Protein AF-A0A1D9NYH7-F1 (afdb_monomer_lite)

Organism: NCBI:txid185008

pLDDT: mean 76.5, std 21.31, range [33.28, 98.38]

Foldseek 3Di:
DQLAPDPLLVVLLVVLVVLLVLLVVLLVLLVVLVVVLVVVCVVVVPDPADAVVVCVVVVNLDFFHKHKAKFQDQWAFQAAPDPFKTWTWTAHPVRQIAIEIDGPVVSVVQRVCCVVPRIGIFMFTKDAADPVSLLSVLVVVFPDPPPPVRSVVSSVVCCVRHVRIHGYGDDDPDNSVSNVSSVVSNVVSVVSCVQSVQANCQSVVVSVVDDSVNSVVNNVQVVDPPWDAPVQQRWIDTLFWTFGSHSGTDIAGLQQFQEWEDDPLQFIWTQGVLLDIDTGSGGDPDDPPSNVVRVVVVVVSCVSPVNYHYDDDPVVNVVSVVSNVVSVVVVVVCDDDDPDDDDDDDDDDDDDDDDDDDDDDDDDDDDDDDDDDDDDDDDDDDDDDDDDDDDDDDDDDDDDDDDDDDDDDDDDDDDDDDDDDDDDDDDDDDDDDDDDDDDDDDDDDDDDDDDDD

Radius of gyration: 45.15 Å; chains: 1; bounding box: 144×98×98 Å

Secondary structure (DSSP, 8-state):
------HHHHHHHHHHHHHHHHHHHHHHHHHHHHHHHHHHHHHTT-PPPEEHHHHHHTT---TT-EEEEEE-S--EEEEESSSSEEEEEEE-TT--EEEEEEEHHHHHHHHHHHHHHSSEEEEEEEEEPPHHHHHHHHHHH-S-TT-HHHHHHHHHHHHHHHTTEEEEEPPPPP--HHHHHHHHHHHHHHHHHHHHHHHHHHHHHHHHH--HHHHHHHHHHHT-TTPEEEGGGTEEE-SSEEEEESSSEEEEEGGGEEEEE-SSSS-EEEEETT--EEEES---TT-TTHHHHHHHHHHHHHHH-TT-EES--HHHHHHHHHHHHHHHHHHHH--PPPTT-PPPP---------PPPPPPPPPPPPPPP--PPPPPPPPPPPPPPPPPPPPPPPPPPPPPPPPPPPPPPPPPPPPPPPPPPPPPPPPPPPPPPPP-PPP-PPPPPPPPP----

Structure (mmCIF, N/CA/C/O backbone):
data_AF-A0A1D9NYH7-F1
#
_entry.id   AF-A0A1D9NYH7-F1
#
loop_
_atom_site.group_PDB
_atom_site.id
_atom_site.type_symbol
_atom_site.label_atom_id
_atom_site.label_alt_id
_atom_site.label_comp_id
_atom_site.label_asym_id
_atom_site.label_entity_id
_atom_site.label_seq_id
_atom_site.pdbx_PDB_ins_code
_atom_site.Cartn_x
_atom_site.Cartn_y
_atom_site.Cartn_z
_atom_site.occupancy
_atom_site.B_iso_or_equiv
_atom_site.auth_seq_id
_atom_site.auth_comp_id
_atom_site.auth_asym_id
_atom_site.auth_atom_id
_atom_site.pdbx_PDB_model_num
ATOM 1 N N . MET A 1 1 ? -21.298 13.512 10.600 1.00 53.41 1 MET A N 1
ATOM 2 C CA . MET A 1 1 ? -20.890 14.298 11.787 1.00 53.41 1 MET A CA 1
ATOM 3 C C . MET A 1 1 ? -20.650 13.360 12.953 1.00 53.41 1 MET A C 1
ATOM 5 O O . MET A 1 1 ? -21.406 12.406 13.111 1.00 53.41 1 MET A O 1
ATOM 9 N N . ASN A 1 2 ? -19.582 13.593 13.713 1.00 67.31 2 ASN A N 1
ATOM 10 C CA . ASN A 1 2 ? -19.242 12.778 14.871 1.00 67.31 2 ASN A CA 1
ATOM 11 C C . ASN A 1 2 ? -20.251 13.060 15.994 1.00 67.31 2 ASN A C 1
ATOM 13 O O . ASN A 1 2 ? -20.421 14.211 16.384 1.00 67.31 2 ASN A O 1
ATOM 17 N N . LYS A 1 3 ? -20.987 12.034 16.430 1.00 84.31 3 LYS A N 1
ATOM 18 C CA . LYS A 1 3 ? -22.115 12.189 17.365 1.00 84.31 3 LYS A CA 1
ATOM 19 C C . LYS A 1 3 ? -21.667 12.207 18.833 1.00 84.31 3 LYS A C 1
ATOM 21 O O . LYS A 1 3 ? -22.448 12.588 19.700 1.00 84.31 3 LYS A O 1
ATOM 26 N N . ILE A 1 4 ? -20.426 11.796 19.103 1.00 87.25 4 ILE A N 1
ATOM 27 C CA . ILE A 1 4 ? -19.858 11.679 20.448 1.00 87.25 4 ILE A CA 1
ATOM 28 C C . ILE A 1 4 ? -18.867 12.823 20.688 1.00 87.25 4 ILE A C 1
ATOM 30 O O . ILE A 1 4 ? -17.993 13.089 19.863 1.00 87.25 4 ILE A O 1
ATOM 34 N N . ASN A 1 5 ? -18.986 13.493 21.829 1.00 86.00 5 ASN A N 1
ATOM 35 C CA . ASN A 1 5 ? -18.129 14.592 22.243 1.00 86.00 5 ASN A CA 1
ATOM 36 C C . ASN A 1 5 ? -17.040 14.094 23.205 1.00 86.00 5 ASN A C 1
ATOM 38 O O . ASN A 1 5 ? -17.097 14.318 24.409 1.00 86.00 5 ASN A O 1
ATOM 42 N N . SER A 1 6 ? -16.047 13.383 22.664 1.00 87.12 6 SER A N 1
ATOM 43 C CA . SER A 1 6 ? -14.857 12.965 23.413 1.00 87.12 6 SER A CA 1
ATOM 44 C C . SER A 1 6 ? -13.596 13.253 22.600 1.00 87.12 6 SER A C 1
ATOM 46 O O . SER A 1 6 ? -13.458 12.719 21.495 1.00 87.12 6 SER A O 1
ATOM 48 N N . PRO A 1 7 ? -12.634 14.034 23.131 1.00 85.19 7 PRO A N 1
ATOM 49 C CA . PRO A 1 7 ? -11.375 14.308 22.442 1.00 85.19 7 PRO A CA 1
ATOM 50 C C . PRO A 1 7 ? -10.618 13.036 22.039 1.00 85.19 7 PRO A C 1
ATOM 52 O O . PRO A 1 7 ? -10.063 12.975 20.944 1.00 85.19 7 PRO A O 1
ATOM 55 N N . ILE A 1 8 ? -10.635 11.995 22.881 1.00 86.31 8 ILE A N 1
ATOM 56 C CA . ILE A 1 8 ? -9.924 10.733 22.620 1.00 86.31 8 ILE A CA 1
ATOM 57 C C . ILE A 1 8 ? -10.587 9.961 21.475 1.00 86.31 8 ILE A C 1
ATOM 59 O O . ILE A 1 8 ? -9.905 9.535 20.540 1.00 86.31 8 ILE A O 1
ATOM 63 N N . ILE A 1 9 ? -11.915 9.809 21.518 1.00 90.38 9 ILE A N 1
ATOM 64 C CA . ILE A 1 9 ? -12.674 9.103 20.473 1.00 90.38 9 ILE A CA 1
ATOM 65 C C . ILE A 1 9 ? -12.533 9.844 19.143 1.00 90.38 9 ILE A C 1
ATOM 67 O O . ILE A 1 9 ? -12.243 9.227 18.118 1.00 90.38 9 ILE A O 1
ATOM 71 N N . ASN A 1 10 ? -12.662 11.171 19.173 1.00 89.56 10 ASN A N 1
ATOM 72 C CA . ASN A 1 10 ? -12.593 12.016 17.988 1.00 89.56 10 ASN A CA 1
ATOM 73 C C . ASN A 1 10 ? -11.201 11.972 17.360 1.00 89.56 10 ASN A C 1
ATOM 75 O O . ASN A 1 10 ? -11.095 11.771 16.154 1.00 89.56 10 ASN A O 1
ATOM 79 N N . LYS A 1 11 ? -10.137 12.072 18.166 1.00 90.75 11 LYS A N 1
ATOM 80 C CA . LYS A 1 11 ? -8.754 11.980 17.682 1.00 90.75 11 LYS A CA 1
ATOM 81 C C . LYS A 1 11 ? -8.472 10.635 17.011 1.00 90.75 11 LYS A C 1
ATOM 83 O O . LYS A 1 11 ? -7.877 10.613 15.939 1.00 90.75 11 LYS A O 1
ATOM 88 N N . LYS A 1 12 ? -8.924 9.521 17.598 1.00 90.50 12 LYS A N 1
ATOM 89 C CA . LYS A 1 12 ? -8.725 8.182 17.016 1.00 90.50 12 LYS A CA 1
ATOM 90 C C . LYS A 1 12 ? -9.533 7.957 15.743 1.00 90.50 12 LYS A C 1
ATOM 92 O O . LYS A 1 12 ? -9.000 7.414 14.780 1.00 90.50 12 LYS A O 1
ATOM 97 N N . TYR A 1 13 ? -10.786 8.410 15.714 1.00 91.12 13 TYR A N 1
ATOM 98 C CA . TYR A 1 13 ? -11.602 8.348 14.504 1.00 91.12 13 TYR A CA 1
ATOM 99 C C . TYR A 1 13 ? -10.963 9.141 13.357 1.00 91.12 13 TYR A C 1
ATOM 101 O O . TYR A 1 13 ? -10.814 8.614 12.257 1.00 91.12 13 TYR A O 1
ATOM 109 N N . GLN A 1 14 ? -10.532 10.376 13.638 1.00 91.31 14 GLN A N 1
ATOM 110 C CA . GLN A 1 14 ? -9.854 11.238 12.670 1.00 91.31 14 GLN A CA 1
ATOM 111 C C . GLN A 1 14 ? -8.541 10.623 12.188 1.00 91.31 14 GLN A C 1
ATOM 113 O O . GLN A 1 14 ? -8.313 10.580 10.989 1.00 91.31 14 GLN A O 1
ATOM 118 N N . HIS A 1 15 ? -7.717 10.082 13.089 1.00 92.25 15 HIS A N 1
ATOM 119 C CA . HIS A 1 15 ? -6.481 9.400 12.711 1.00 92.25 15 HIS A CA 1
ATOM 120 C C . HIS A 1 15 ? -6.738 8.241 11.740 1.00 92.25 15 HIS A C 1
ATOM 122 O O . HIS A 1 15 ? -6.179 8.236 10.649 1.00 92.25 15 HIS A O 1
ATOM 128 N N . ASN A 1 16 ? -7.638 7.313 12.084 1.00 91.50 16 ASN A N 1
ATOM 129 C CA . ASN A 1 16 ? -7.959 6.181 11.212 1.00 91.50 16 ASN A CA 1
ATOM 130 C C . ASN A 1 16 ? -8.492 6.656 9.851 1.00 91.50 16 ASN A C 1
ATOM 132 O O . ASN A 1 16 ? -8.098 6.124 8.821 1.00 91.50 16 ASN A O 1
ATOM 136 N N . MET A 1 17 ? -9.358 7.675 9.835 1.00 92.44 17 MET A N 1
ATOM 137 C CA . MET A 1 17 ? -9.892 8.253 8.599 1.00 92.44 17 MET A CA 1
ATOM 138 C C . MET A 1 17 ? -8.797 8.903 7.741 1.00 92.44 17 MET A C 1
ATOM 140 O O . MET A 1 17 ? -8.750 8.655 6.541 1.00 92.44 17 MET A O 1
ATOM 144 N N . ILE A 1 18 ? -7.897 9.685 8.343 1.00 95.38 18 ILE A N 1
ATOM 145 C CA . ILE A 1 18 ? -6.756 10.301 7.652 1.00 95.38 18 ILE A CA 1
ATOM 146 C C . ILE A 1 18 ? -5.847 9.222 7.062 1.00 95.38 18 ILE A C 1
ATOM 148 O O . ILE A 1 18 ? -5.479 9.331 5.900 1.00 95.38 18 ILE A O 1
ATOM 152 N N . MET A 1 19 ? -5.543 8.152 7.804 1.00 96.50 19 MET A N 1
ATOM 153 C CA . MET A 1 19 ? -4.733 7.046 7.280 1.00 96.50 19 MET A CA 1
ATOM 154 C C . MET A 1 19 ? -5.394 6.372 6.067 1.00 96.50 19 MET A C 1
ATOM 156 O O . MET A 1 19 ? -4.705 6.054 5.101 1.00 96.50 19 MET A O 1
ATOM 160 N N . MET A 1 20 ? -6.725 6.214 6.065 1.00 96.50 20 MET A N 1
ATOM 161 C CA . MET A 1 20 ? -7.447 5.707 4.889 1.00 96.50 20 MET A CA 1
ATOM 162 C C . MET A 1 20 ? -7.371 6.668 3.693 1.00 96.50 20 MET A C 1
ATOM 164 O O . MET A 1 20 ? -7.251 6.214 2.558 1.00 96.50 20 MET A O 1
ATOM 168 N N . ILE A 1 21 ? -7.412 7.984 3.932 1.00 96.62 21 ILE A N 1
ATOM 169 C CA . ILE A 1 21 ? -7.254 9.002 2.880 1.00 96.62 21 ILE A CA 1
ATOM 170 C C . ILE A 1 21 ? -5.830 8.973 2.315 1.00 96.62 21 ILE A C 1
ATOM 172 O O . ILE A 1 21 ? -5.665 8.961 1.101 1.00 96.62 21 ILE A O 1
ATOM 176 N N . VAL A 1 22 ? -4.809 8.905 3.174 1.00 97.94 22 VAL A N 1
ATOM 177 C CA . VAL A 1 22 ? -3.402 8.791 2.758 1.00 97.94 22 VAL A CA 1
ATOM 178 C C . VAL A 1 22 ? -3.198 7.554 1.886 1.00 97.94 22 VAL A C 1
ATOM 180 O O . VAL A 1 22 ? -2.594 7.658 0.824 1.00 97.94 22 VAL A O 1
ATOM 183 N N . ALA A 1 23 ? -3.757 6.404 2.274 1.00 98.06 23 ALA A N 1
ATOM 184 C CA . ALA A 1 23 ? -3.691 5.201 1.448 1.00 98.06 23 ALA A CA 1
ATOM 185 C C . ALA A 1 23 ? -4.360 5.392 0.077 1.00 98.06 23 ALA A C 1
ATOM 187 O O . ALA A 1 23 ? -3.798 4.981 -0.932 1.00 98.06 23 ALA A O 1
ATOM 188 N N . ALA A 1 24 ? -5.523 6.049 0.017 1.00 97.75 24 ALA A N 1
ATOM 189 C CA . ALA A 1 24 ? -6.190 6.338 -1.253 1.00 97.75 24 ALA A CA 1
ATOM 190 C C . ALA A 1 24 ? -5.353 7.264 -2.153 1.00 97.75 24 ALA A C 1
ATOM 192 O O . ALA A 1 24 ? -5.256 7.023 -3.353 1.00 97.75 24 ALA A O 1
ATOM 193 N N . VAL A 1 25 ? -4.703 8.282 -1.579 1.00 98.25 25 VAL A N 1
ATOM 194 C CA . VAL A 1 25 ? -3.789 9.173 -2.313 1.00 98.25 25 VAL A CA 1
ATOM 195 C C . VAL A 1 25 ? -2.594 8.399 -2.867 1.00 98.25 25 VAL A C 1
ATOM 197 O O . VAL A 1 25 ? -2.250 8.579 -4.030 1.00 98.25 25 VAL A O 1
ATOM 200 N N . LEU A 1 26 ? -1.994 7.500 -2.082 1.00 98.25 26 LEU A N 1
ATOM 201 C CA . LEU A 1 26 ? -0.881 6.662 -2.542 1.00 98.25 26 LEU A CA 1
ATOM 202 C C . LEU A 1 26 ? -1.281 5.731 -3.694 1.00 98.25 26 LEU A C 1
ATOM 204 O O . LEU A 1 26 ? -0.500 5.552 -4.622 1.00 98.25 26 LEU A O 1
ATOM 208 N N . VAL A 1 27 ? -2.501 5.186 -3.682 1.00 98.12 27 VAL A N 1
ATOM 209 C CA . VAL A 1 27 ? -3.024 4.400 -4.813 1.00 98.12 27 VAL A CA 1
ATOM 210 C C . VAL A 1 27 ? -3.138 5.263 -6.072 1.00 98.12 27 VAL A C 1
ATOM 212 O O . VAL A 1 27 ? -2.726 4.834 -7.143 1.00 98.12 27 VAL A O 1
ATOM 215 N N . VAL A 1 28 ? -3.645 6.494 -5.957 1.00 97.94 28 VAL A N 1
ATOM 216 C CA . VAL A 1 28 ? -3.719 7.419 -7.102 1.00 97.94 28 VAL A CA 1
ATOM 217 C C . VAL A 1 28 ? -2.323 7.767 -7.622 1.00 97.94 28 VAL A C 1
ATOM 219 O O . VAL A 1 28 ? -2.104 7.723 -8.827 1.00 97.94 28 VAL A O 1
ATOM 222 N N . LEU A 1 29 ? -1.366 8.055 -6.733 1.00 97.19 29 LEU A N 1
ATOM 223 C CA . LEU A 1 29 ? 0.027 8.312 -7.113 1.00 97.19 29 LEU A CA 1
ATOM 224 C C . LEU A 1 29 ? 0.665 7.104 -7.805 1.00 97.19 29 LEU A C 1
ATOM 226 O O . LEU A 1 29 ? 1.371 7.282 -8.788 1.00 97.19 29 LEU A O 1
ATOM 230 N N . SER A 1 30 ? 0.369 5.888 -7.344 1.00 97.06 30 SER A N 1
ATOM 231 C CA . SER A 1 30 ? 0.815 4.651 -7.990 1.00 97.06 30 SER A CA 1
ATOM 232 C C . SER A 1 30 ? 0.316 4.553 -9.436 1.00 97.06 30 SER A C 1
ATOM 234 O O . SER A 1 30 ? 1.112 4.330 -10.344 1.00 97.06 30 SER A O 1
ATOM 236 N N . PHE A 1 31 ? -0.970 4.825 -9.680 1.00 95.06 31 PHE A N 1
ATOM 237 C CA . PHE A 1 31 ? -1.514 4.845 -11.041 1.00 95.06 31 PHE A CA 1
ATOM 238 C C . PHE A 1 31 ? -0.927 5.961 -11.911 1.00 95.06 31 PHE A C 1
ATOM 240 O O . PHE A 1 31 ? -0.695 5.736 -13.094 1.00 95.06 31 PHE A O 1
ATOM 247 N N . ILE A 1 32 ? -0.657 7.141 -11.343 1.00 94.19 32 ILE A N 1
ATOM 248 C CA . ILE A 1 32 ? 0.031 8.227 -12.061 1.00 94.19 32 ILE A CA 1
ATOM 249 C C . ILE A 1 32 ? 1.439 7.783 -12.465 1.00 94.19 32 ILE A C 1
ATOM 251 O O . ILE A 1 32 ? 1.845 8.015 -13.596 1.00 94.19 32 ILE A O 1
ATOM 255 N N . CYS A 1 33 ? 2.165 7.123 -11.564 1.00 92.44 33 CYS A N 1
ATOM 256 C CA . CYS A 1 33 ? 3.489 6.578 -11.829 1.00 92.44 33 CYS A CA 1
ATOM 257 C C . CYS A 1 33 ? 3.480 5.527 -12.947 1.00 92.44 33 CYS A C 1
ATOM 259 O O . CYS A 1 33 ? 4.326 5.594 -13.832 1.00 92.44 33 CYS A O 1
ATOM 261 N N . PHE A 1 34 ? 2.516 4.602 -12.952 1.00 89.69 34 PHE A N 1
ATOM 262 C CA . PHE A 1 34 ? 2.383 3.622 -14.035 1.00 89.69 34 PHE A CA 1
ATOM 263 C C . PHE A 1 34 ? 2.029 4.282 -15.367 1.00 89.69 34 PHE A C 1
ATOM 265 O O . PHE A 1 34 ? 2.690 4.022 -16.362 1.00 89.69 34 PHE A O 1
ATOM 272 N N . ALA A 1 35 ? 1.069 5.210 -15.372 1.00 88.38 35 ALA A N 1
ATOM 273 C CA . ALA A 1 35 ? 0.715 5.953 -16.579 1.00 88.38 35 ALA A CA 1
ATOM 274 C C . ALA A 1 35 ? 1.885 6.797 -17.111 1.00 88.38 35 ALA A C 1
ATOM 276 O O . ALA A 1 35 ? 2.054 6.920 -18.317 1.00 88.38 35 ALA A O 1
ATOM 277 N N . ALA A 1 36 ? 2.696 7.378 -16.223 1.00 85.19 36 ALA A N 1
ATOM 278 C CA . ALA A 1 36 ? 3.903 8.104 -16.601 1.00 85.19 36 ALA A CA 1
ATOM 279 C C . ALA A 1 36 ? 4.999 7.170 -17.136 1.00 85.19 36 ALA A C 1
ATOM 281 O O . ALA A 1 36 ? 5.715 7.567 -18.047 1.00 85.19 36 ALA A O 1
ATOM 282 N N . GLY A 1 37 ? 5.116 5.952 -16.594 1.00 82.12 37 GLY A N 1
ATOM 283 C CA . GLY A 1 37 ? 5.989 4.905 -17.127 1.00 82.12 37 GLY A CA 1
ATOM 284 C C . GLY A 1 37 ? 5.600 4.530 -18.556 1.00 82.12 37 GLY A C 1
ATOM 285 O O . GLY A 1 37 ? 6.410 4.698 -19.459 1.00 82.12 37 GLY A O 1
ATOM 286 N N . ASP A 1 38 ? 4.339 4.149 -18.767 1.00 77.19 38 ASP A N 1
ATOM 287 C CA . ASP A 1 38 ? 3.812 3.780 -20.089 1.00 77.19 38 ASP A CA 1
ATOM 288 C C . ASP A 1 38 ? 3.912 4.934 -21.094 1.00 77.19 38 ASP A C 1
ATOM 290 O O . ASP A 1 38 ? 4.300 4.734 -22.242 1.00 77.19 38 ASP A O 1
ATOM 294 N N . LEU A 1 39 ? 3.587 6.164 -20.675 1.00 69.75 39 LEU A N 1
ATOM 295 C CA . LEU A 1 39 ? 3.726 7.346 -21.526 1.00 69.75 39 LEU A CA 1
ATOM 296 C C . LEU A 1 39 ? 5.196 7.638 -21.844 1.00 69.75 39 LEU A C 1
ATOM 298 O O . LEU A 1 39 ? 5.493 8.074 -22.949 1.00 69.75 39 LEU A O 1
ATOM 302 N N . GLY A 1 40 ? 6.105 7.409 -20.894 1.00 68.25 40 GLY A N 1
ATOM 303 C CA . GLY A 1 40 ? 7.544 7.525 -21.108 1.00 68.25 40 GLY A CA 1
ATOM 304 C C . GLY A 1 40 ? 8.030 6.555 -22.180 1.00 68.25 40 GLY A C 1
ATOM 305 O O . GLY A 1 40 ? 8.700 6.987 -23.113 1.00 68.25 40 GLY A O 1
ATOM 306 N N . SER A 1 41 ? 7.628 5.285 -22.097 1.00 67.50 41 SER A N 1
ATOM 307 C CA . SER A 1 41 ? 7.916 4.277 -23.124 1.00 67.50 41 SER A CA 1
ATOM 308 C C . SER A 1 41 ? 7.292 4.650 -24.475 1.00 67.50 41 SER A C 1
ATOM 310 O O . SER A 1 41 ? 7.974 4.677 -25.492 1.00 67.50 41 SER A O 1
ATOM 312 N N . ALA A 1 42 ? 6.020 5.055 -24.500 1.00 63.25 42 ALA A N 1
ATOM 313 C CA . ALA A 1 42 ? 5.339 5.432 -25.740 1.00 63.25 42 ALA A CA 1
ATOM 314 C C . ALA A 1 42 ? 5.941 6.684 -26.411 1.00 63.25 42 ALA A C 1
ATOM 316 O O . ALA A 1 42 ? 6.079 6.722 -27.629 1.00 63.25 42 ALA A O 1
ATOM 317 N N . LEU A 1 43 ? 6.323 7.709 -25.638 1.00 57.44 43 LEU A N 1
ATOM 318 C CA . LEU A 1 43 ? 6.987 8.914 -26.160 1.00 57.44 43 LEU A CA 1
ATOM 319 C C . LEU A 1 43 ? 8.406 8.639 -26.663 1.00 57.44 43 LEU A C 1
ATOM 321 O O . LEU A 1 43 ? 8.918 9.408 -27.472 1.00 57.44 43 LEU A O 1
ATOM 325 N N . ARG A 1 44 ? 9.041 7.571 -26.177 1.00 61.88 44 ARG A N 1
ATOM 326 C CA . ARG A 1 44 ? 10.363 7.131 -26.624 1.00 61.88 44 ARG A CA 1
ATOM 327 C C . ARG A 1 44 ? 10.322 6.343 -27.937 1.00 61.88 44 ARG A C 1
ATOM 329 O O . ARG A 1 44 ? 11.380 5.907 -28.368 1.00 61.88 44 ARG A O 1
ATOM 336 N N . ASN A 1 45 ? 9.149 6.211 -28.580 1.00 57.34 45 ASN A N 1
ATOM 337 C CA . ASN A 1 45 ? 8.949 5.388 -29.779 1.00 57.34 45 ASN A CA 1
ATOM 338 C C . ASN A 1 45 ? 9.569 4.001 -29.589 1.00 57.34 45 ASN A C 1
ATOM 340 O O . ASN A 1 45 ? 10.368 3.534 -30.398 1.00 57.34 45 ASN A O 1
ATOM 344 N N . ASP A 1 46 ? 9.207 3.357 -28.479 1.00 60.06 46 ASP A N 1
ATOM 345 C CA . ASP A 1 46 ? 9.666 2.014 -28.143 1.00 60.06 46 ASP A CA 1
ATOM 346 C C . ASP A 1 46 ? 8.961 0.956 -29.032 1.00 60.06 46 ASP A C 1
ATOM 348 O O . ASP A 1 46 ? 8.364 0.001 -28.541 1.00 60.06 46 ASP A O 1
ATOM 352 N N . GLU A 1 47 ? 8.929 1.159 -30.356 1.00 61.94 47 GLU A N 1
ATOM 353 C CA . GLU A 1 47 ? 8.578 0.091 -31.294 1.00 61.94 47 GLU A CA 1
ATOM 354 C C . GLU A 1 47 ? 9.622 -1.012 -31.132 1.00 61.94 47 GLU A C 1
ATOM 356 O O . GLU A 1 47 ? 10.817 -0.726 -31.013 1.00 61.94 47 GLU A O 1
ATOM 361 N N . ALA A 1 48 ? 9.157 -2.260 -31.039 1.00 66.94 48 ALA A N 1
ATOM 362 C CA . ALA A 1 48 ? 10.040 -3.401 -30.853 1.00 66.94 48 ALA A CA 1
ATOM 363 C C . ALA A 1 48 ? 11.086 -3.419 -31.973 1.00 66.94 48 ALA A C 1
ATOM 365 O O . ALA A 1 48 ? 10.728 -3.284 -33.145 1.00 66.94 48 ALA A O 1
ATOM 366 N N . ALA A 1 49 ? 12.358 -3.566 -31.605 1.00 78.38 49 ALA A N 1
ATOM 367 C CA . ALA A 1 49 ? 13.422 -3.713 -32.580 1.00 78.38 49 ALA A CA 1
ATOM 368 C C . ALA A 1 49 ? 13.141 -4.944 -33.456 1.00 78.38 49 ALA A C 1
ATOM 370 O O . ALA A 1 49 ? 12.822 -6.022 -32.949 1.00 78.38 49 ALA A O 1
ATOM 371 N N . VAL A 1 50 ? 13.222 -4.767 -34.773 1.00 87.50 50 VAL A N 1
ATOM 372 C CA . VAL A 1 50 ? 13.177 -5.878 -35.733 1.00 87.50 50 VAL A CA 1
ATOM 373 C C . VAL A 1 50 ? 14.584 -6.432 -35.924 1.00 87.50 50 VAL A C 1
ATOM 375 O O . VAL A 1 50 ? 15.562 -5.716 -35.716 1.00 87.50 50 VAL A O 1
ATOM 378 N N . HIS A 1 51 ? 14.726 -7.695 -36.316 1.00 89.81 51 HIS A N 1
ATOM 379 C CA . HIS A 1 51 ? 16.061 -8.222 -36.599 1.00 89.81 51 HIS A CA 1
ATOM 380 C C . HIS A 1 51 ? 16.667 -7.475 -37.802 1.00 89.81 51 HIS A C 1
ATOM 382 O O . HIS A 1 51 ? 15.962 -7.225 -38.782 1.00 89.81 51 HIS A O 1
ATOM 388 N N . PHE A 1 52 ? 17.956 -7.118 -37.760 1.00 90.12 52 PHE A N 1
ATOM 389 C CA . PHE A 1 52 ? 18.593 -6.336 -38.831 1.00 90.12 52 PHE A CA 1
ATOM 390 C C . PHE A 1 52 ? 18.423 -6.996 -40.200 1.00 90.12 52 PHE A C 1
ATOM 392 O O . PHE A 1 52 ? 18.045 -6.332 -41.159 1.00 90.12 52 PHE A O 1
ATOM 399 N N . SER A 1 53 ? 18.636 -8.311 -40.291 1.00 86.94 53 SER A N 1
ATOM 400 C CA . SER A 1 53 ? 18.493 -9.032 -41.561 1.00 86.94 53 SER A CA 1
ATOM 401 C C . SER A 1 53 ? 17.062 -9.017 -42.113 1.00 86.94 53 SER A C 1
ATOM 403 O O . SER A 1 53 ? 16.877 -9.055 -43.326 1.00 86.94 53 SER A O 1
ATOM 405 N N . GLU A 1 54 ? 16.035 -8.920 -41.265 1.00 89.00 54 GLU A N 1
ATOM 406 C CA . GLU A 1 54 ? 14.649 -8.735 -41.715 1.00 89.00 54 GLU A CA 1
ATOM 407 C C . GLU A 1 54 ? 14.476 -7.341 -42.329 1.00 89.00 54 GLU A C 1
ATOM 409 O O . GLU A 1 54 ? 13.996 -7.220 -43.453 1.00 89.00 54 GLU A O 1
ATOM 414 N N . ALA A 1 55 ? 14.970 -6.305 -41.645 1.00 89.50 55 ALA A N 1
ATOM 415 C CA . ALA A 1 55 ? 14.951 -4.931 -42.146 1.00 89.50 55 ALA A CA 1
ATOM 416 C C . ALA A 1 55 ? 15.747 -4.759 -43.454 1.00 89.50 55 ALA A C 1
ATOM 418 O O . ALA A 1 55 ? 15.295 -4.057 -44.356 1.00 89.50 55 ALA A O 1
ATOM 419 N N . TYR A 1 56 ? 16.894 -5.434 -43.574 1.00 88.94 56 TYR A N 1
ATOM 420 C CA . TYR A 1 56 ? 17.718 -5.464 -44.782 1.00 88.94 56 TYR A CA 1
ATOM 421 C C . TYR A 1 56 ? 16.972 -6.106 -45.961 1.00 88.94 56 TYR A C 1
ATOM 423 O O . TYR A 1 56 ? 16.897 -5.527 -47.041 1.00 88.94 56 TYR A O 1
ATOM 431 N N . ASN A 1 57 ? 16.360 -7.279 -45.754 1.00 89.19 57 ASN A N 1
ATOM 432 C CA . ASN A 1 57 ? 15.632 -7.995 -46.810 1.00 89.19 57 ASN A CA 1
ATOM 433 C C . ASN A 1 57 ? 14.384 -7.248 -47.307 1.00 89.19 57 ASN A C 1
ATOM 435 O O . ASN A 1 57 ? 13.987 -7.420 -48.462 1.00 89.19 57 ASN A O 1
ATOM 439 N N . ASP A 1 58 ? 13.777 -6.435 -46.444 1.00 89.94 58 ASP A N 1
ATOM 440 C CA . ASP A 1 58 ? 12.603 -5.628 -46.769 1.00 89.94 58 ASP A CA 1
ATOM 441 C C . ASP A 1 58 ? 12.952 -4.255 -47.382 1.00 89.94 58 ASP A C 1
ATOM 443 O O . ASP A 1 58 ? 12.036 -3.492 -47.696 1.00 89.94 58 ASP A O 1
ATOM 447 N N . ASP A 1 59 ? 14.242 -3.948 -47.592 1.00 88.00 59 ASP A N 1
ATOM 448 C CA . ASP A 1 59 ? 14.738 -2.633 -48.047 1.00 88.00 59 ASP A CA 1
ATOM 449 C C . ASP A 1 59 ? 14.240 -1.485 -47.146 1.00 88.00 59 ASP A C 1
ATOM 451 O O . ASP A 1 59 ? 13.877 -0.396 -47.591 1.00 88.00 59 ASP A O 1
ATOM 455 N N . ASP A 1 60 ? 14.174 -1.760 -45.841 1.00 88.56 60 ASP A N 1
ATOM 456 C CA . ASP A 1 60 ? 13.626 -0.868 -44.825 1.00 88.56 60 ASP A CA 1
ATOM 457 C C . ASP A 1 60 ? 14.689 -0.612 -43.749 1.00 88.56 60 ASP A C 1
ATOM 459 O O . ASP A 1 60 ? 14.551 -1.006 -42.589 1.00 88.56 60 ASP A O 1
ATOM 463 N N . LEU A 1 61 ? 15.786 0.024 -44.175 1.00 88.00 61 LEU A N 1
ATOM 464 C CA . LEU A 1 61 ? 16.911 0.499 -43.356 1.00 88.00 61 LEU A CA 1
ATOM 465 C C . LEU A 1 61 ? 16.934 2.035 -43.301 1.00 88.00 61 LEU A C 1
ATOM 467 O O . LEU A 1 61 ? 17.962 2.694 -43.520 1.00 88.00 61 LEU A O 1
ATOM 471 N N . ASP A 1 62 ? 15.764 2.610 -43.034 1.00 88.19 62 ASP A N 1
ATOM 472 C CA . ASP A 1 62 ? 15.599 4.047 -42.860 1.00 88.19 62 ASP A CA 1
ATOM 473 C C . ASP A 1 62 ? 16.402 4.568 -41.654 1.00 88.19 62 ASP A C 1
ATOM 475 O O . ASP A 1 62 ? 16.544 3.912 -40.619 1.00 88.19 62 ASP A O 1
ATOM 479 N N . GLU A 1 63 ? 16.917 5.793 -41.783 1.00 86.00 63 GLU A N 1
ATOM 480 C CA . GLU A 1 63 ? 17.659 6.479 -40.723 1.00 86.00 63 GLU A CA 1
ATOM 481 C C . GLU A 1 63 ? 16.830 6.553 -39.426 1.00 86.00 63 GLU A C 1
ATOM 483 O O . GLU A 1 63 ? 15.694 7.033 -39.417 1.00 86.00 63 GLU A O 1
ATOM 488 N N . GLY A 1 64 ? 17.413 6.109 -38.313 1.00 81.56 64 GLY A N 1
ATOM 489 C CA . GLY A 1 64 ? 16.788 6.071 -36.993 1.00 81.56 64 GLY A CA 1
ATOM 490 C C . GLY A 1 64 ? 15.906 4.848 -36.728 1.00 81.56 64 GLY A C 1
ATOM 491 O O . GLY A 1 64 ? 15.355 4.743 -35.630 1.00 81.56 64 GLY A O 1
ATOM 492 N N . LYS A 1 65 ? 15.758 3.918 -37.680 1.00 85.50 65 LYS A N 1
ATOM 493 C CA . LYS A 1 65 ? 14.987 2.690 -37.459 1.00 85.50 65 LYS A CA 1
ATOM 494 C C . LYS A 1 65 ? 15.657 1.795 -36.419 1.00 85.50 65 LYS A C 1
ATOM 496 O O . LYS A 1 65 ? 16.865 1.590 -36.463 1.00 85.50 65 LYS A O 1
ATOM 501 N N . ARG A 1 66 ? 14.872 1.230 -35.501 1.00 87.19 66 ARG A N 1
ATOM 502 C CA . ARG A 1 66 ? 15.384 0.325 -34.464 1.00 87.19 66 ARG A CA 1
ATOM 503 C C . ARG A 1 66 ? 15.525 -1.094 -34.978 1.00 87.19 66 ARG A C 1
ATOM 505 O O . ARG A 1 66 ? 14.579 -1.663 -35.524 1.00 87.19 66 ARG A O 1
ATOM 512 N N . VAL A 1 67 ? 16.696 -1.657 -34.739 1.00 89.69 67 VAL A N 1
ATOM 513 C CA . VAL A 1 67 ? 17.069 -3.000 -35.162 1.00 89.69 67 VAL A CA 1
ATOM 514 C C . VAL A 1 67 ? 17.833 -3.704 -34.049 1.00 89.69 67 VAL A C 1
ATOM 516 O O . VAL A 1 67 ? 18.423 -3.057 -33.183 1.00 89.69 67 VAL A O 1
ATOM 519 N N . MET A 1 68 ? 17.829 -5.029 -34.083 1.00 92.19 68 MET A N 1
ATOM 520 C CA . MET A 1 68 ? 18.667 -5.852 -33.219 1.00 92.19 68 MET A CA 1
ATOM 521 C C . MET A 1 68 ? 19.428 -6.903 -34.023 1.00 92.19 68 MET A C 1
ATOM 523 O O . MET A 1 68 ? 19.002 -7.294 -35.114 1.00 92.19 68 MET A O 1
ATOM 527 N N . ILE A 1 69 ? 20.562 -7.332 -33.477 1.00 93.31 69 ILE A N 1
ATOM 528 C CA . ILE A 1 69 ? 21.395 -8.423 -33.989 1.00 93.31 69 ILE A CA 1
ATOM 529 C C . ILE A 1 69 ? 21.799 -9.340 -32.834 1.00 93.31 69 ILE A C 1
ATOM 531 O O . ILE A 1 69 ? 21.915 -8.898 -31.690 1.00 93.31 69 ILE A O 1
ATOM 535 N N . TYR A 1 70 ? 22.049 -10.609 -33.139 1.00 94.38 70 TYR A N 1
ATOM 536 C CA . TYR A 1 70 ? 22.583 -11.573 -32.180 1.00 94.38 70 TYR A CA 1
ATOM 537 C C . TYR A 1 70 ? 24.076 -11.770 -32.424 1.00 94.38 70 TYR A C 1
ATOM 539 O O . TYR A 1 70 ? 24.458 -12.578 -33.267 1.00 94.38 70 TYR A O 1
ATOM 547 N N . ALA A 1 71 ? 24.910 -11.029 -31.695 1.00 95.56 71 ALA A N 1
ATOM 548 C CA . ALA A 1 71 ? 26.359 -11.137 -31.802 1.00 95.56 71 ALA A CA 1
ATOM 549 C C . ALA A 1 71 ? 26.856 -12.414 -31.110 1.00 95.56 71 ALA A C 1
ATOM 551 O O . ALA A 1 71 ? 26.453 -12.709 -29.987 1.00 95.56 71 ALA A O 1
ATOM 552 N N . THR A 1 72 ? 27.736 -13.172 -31.756 1.00 96.19 72 THR A N 1
ATOM 553 C CA . THR A 1 72 ? 28.305 -14.423 -31.221 1.00 96.19 72 THR A CA 1
ATOM 554 C C . THR A 1 72 ? 29.811 -14.361 -30.994 1.00 96.19 72 THR A C 1
ATOM 556 O O . THR A 1 72 ? 30.374 -15.287 -30.411 1.00 96.19 72 THR A O 1
ATOM 559 N N . GLU A 1 73 ? 30.460 -13.280 -31.424 1.00 95.00 73 GLU A N 1
ATOM 560 C CA . GLU A 1 73 ? 31.893 -13.043 -31.248 1.00 95.00 73 GLU A CA 1
ATOM 561 C C . GLU A 1 73 ? 32.171 -11.673 -30.624 1.00 95.00 73 GLU A C 1
ATOM 563 O O . GLU A 1 73 ? 31.355 -10.752 -30.732 1.00 95.00 73 GLU A O 1
ATOM 568 N N . ASP A 1 74 ? 33.331 -11.550 -29.973 1.00 95.94 74 ASP A N 1
ATOM 569 C CA . ASP A 1 74 ? 33.764 -10.309 -29.329 1.00 95.94 74 ASP A CA 1
ATOM 570 C C . ASP A 1 74 ? 33.831 -9.156 -30.355 1.00 95.94 74 ASP A C 1
ATOM 572 O O . ASP A 1 74 ? 34.393 -9.342 -31.442 1.00 95.94 74 ASP A O 1
ATOM 576 N N . PRO A 1 75 ? 33.318 -7.951 -30.030 1.00 96.44 75 PRO A N 1
ATOM 577 C CA . PRO A 1 75 ? 33.406 -6.799 -30.917 1.00 96.44 75 PRO A CA 1
ATOM 578 C C . PRO A 1 75 ? 34.857 -6.445 -31.263 1.00 96.44 75 PRO A C 1
ATOM 580 O O . PRO A 1 75 ? 35.703 -6.262 -30.384 1.00 96.44 75 PRO A O 1
ATOM 583 N N . VAL A 1 76 ? 35.142 -6.283 -32.554 1.00 94.75 76 VAL A N 1
ATOM 584 C CA . VAL A 1 76 ? 36.473 -5.927 -33.062 1.00 94.75 76 VAL A CA 1
ATOM 585 C C . VAL A 1 76 ? 36.496 -4.446 -33.407 1.00 94.75 76 VAL A C 1
ATOM 587 O O . VAL A 1 76 ? 35.825 -4.022 -34.341 1.00 94.75 76 VAL A O 1
ATOM 590 N N . GLN A 1 77 ? 37.260 -3.646 -32.664 1.00 93.38 77 GLN A N 1
ATOM 591 C CA . GLN A 1 77 ? 37.346 -2.205 -32.903 1.00 93.38 77 GLN A CA 1
ATOM 592 C C . GLN A 1 77 ? 38.029 -1.904 -34.245 1.00 93.38 77 GLN A C 1
ATOM 594 O O . GLN A 1 77 ? 39.137 -2.378 -34.490 1.00 93.38 77 GLN A O 1
ATOM 599 N N . ILE A 1 78 ? 37.398 -1.059 -35.063 1.00 90.25 78 ILE A N 1
ATOM 600 C CA . ILE A 1 78 ? 37.907 -0.664 -36.388 1.00 90.25 78 ILE A CA 1
ATOM 601 C C . ILE A 1 78 ? 38.293 0.809 -36.482 1.00 90.25 78 ILE A C 1
ATOM 603 O O . ILE A 1 78 ? 39.074 1.185 -37.341 1.00 90.25 78 ILE A O 1
ATOM 607 N N . GLY A 1 79 ? 37.780 1.659 -35.593 1.00 86.69 79 GLY A N 1
ATOM 608 C CA . GLY A 1 79 ? 38.101 3.081 -35.620 1.00 86.69 79 GLY A CA 1
ATOM 609 C C . GLY A 1 79 ? 37.438 3.849 -34.492 1.00 86.69 79 GLY A C 1
ATOM 610 O O . GLY A 1 79 ? 36.544 3.343 -33.817 1.00 86.69 79 GLY A O 1
ATOM 611 N N . TYR A 1 80 ? 37.880 5.082 -34.269 1.00 87.31 80 TYR A N 1
ATOM 612 C CA . TYR A 1 80 ? 37.248 5.984 -33.307 1.00 87.31 80 TYR A CA 1
ATOM 613 C C . TYR A 1 80 ? 36.212 6.853 -34.013 1.00 87.31 80 TYR A C 1
ATOM 615 O O . TYR A 1 80 ? 36.494 7.422 -35.065 1.00 87.31 80 TYR A O 1
ATOM 623 N N . TYR A 1 81 ? 35.035 6.996 -33.409 1.00 85.56 81 TYR A N 1
ATOM 624 C CA . TYR A 1 81 ? 34.093 8.037 -33.806 1.00 85.56 81 TYR A CA 1
ATOM 625 C C . TYR A 1 81 ? 34.489 9.370 -33.164 1.00 85.56 81 TYR A C 1
ATOM 627 O O . TYR A 1 81 ? 34.621 10.392 -33.836 1.00 85.56 81 TYR A O 1
ATOM 635 N N . ASP A 1 82 ? 34.722 9.343 -31.852 1.00 86.94 82 ASP A N 1
ATOM 636 C CA . ASP A 1 82 ? 35.254 10.458 -31.080 1.00 86.94 82 ASP A CA 1
ATOM 637 C C . ASP A 1 82 ? 36.045 9.951 -29.858 1.00 86.94 82 ASP A C 1
ATOM 639 O O . ASP A 1 82 ? 36.527 8.822 -29.831 1.00 86.94 82 ASP A O 1
ATOM 643 N N . SER A 1 83 ? 36.236 10.795 -28.838 1.00 85.31 83 SER A N 1
ATOM 644 C CA . SER A 1 83 ? 36.953 10.419 -27.611 1.00 85.31 83 SER A CA 1
ATOM 645 C C . SER A 1 83 ? 36.200 9.445 -26.693 1.00 85.31 83 SER A C 1
ATOM 647 O O . SER A 1 83 ? 36.774 9.008 -25.699 1.00 85.31 83 SER A O 1
ATOM 649 N N . SER A 1 84 ? 34.918 9.193 -26.952 1.00 86.94 84 SER A N 1
ATOM 650 C CA . SER A 1 84 ? 34.006 8.404 -26.111 1.00 86.94 84 SER A CA 1
ATOM 651 C C . SER A 1 84 ? 33.398 7.196 -26.819 1.00 86.94 84 SER A C 1
ATOM 653 O O . SER A 1 84 ? 33.063 6.222 -26.150 1.00 86.94 84 SER A O 1
ATOM 655 N N . GLU A 1 85 ? 33.256 7.243 -28.141 1.00 91.50 85 GLU A N 1
ATOM 656 C CA . GLU A 1 85 ? 32.663 6.169 -28.934 1.00 91.50 85 GLU A CA 1
ATOM 657 C C . GLU A 1 85 ? 33.600 5.714 -30.054 1.00 91.50 85 GLU A C 1
ATOM 659 O O . GLU A 1 85 ? 34.379 6.489 -30.619 1.00 91.50 85 GLU A O 1
ATOM 664 N N . ALA A 1 86 ? 33.483 4.439 -30.403 1.00 93.38 86 ALA A N 1
ATOM 665 C CA . ALA A 1 86 ? 34.233 3.796 -31.465 1.00 93.38 86 ALA A CA 1
ATOM 666 C C . ALA A 1 86 ? 33.308 2.951 -32.345 1.00 93.38 86 ALA A C 1
ATOM 668 O O . ALA A 1 86 ? 32.168 2.643 -31.983 1.00 93.38 86 ALA A O 1
ATOM 669 N N . TYR A 1 87 ? 33.820 2.605 -33.518 1.00 93.69 87 TYR A N 1
ATOM 670 C CA . TYR A 1 87 ? 33.205 1.662 -34.432 1.00 93.69 87 TYR A CA 1
ATOM 671 C C . TYR A 1 87 ? 33.781 0.271 -34.200 1.00 93.69 87 TYR A C 1
ATOM 673 O O . TYR A 1 87 ? 34.994 0.125 -34.016 1.00 93.69 87 TYR A O 1
ATOM 681 N N . TYR A 1 88 ? 32.916 -0.736 -34.242 1.00 94.75 88 TYR A N 1
ATOM 682 C CA . TYR A 1 88 ? 33.281 -2.135 -34.074 1.00 94.75 88 TYR A CA 1
ATOM 683 C C . TYR A 1 88 ? 32.616 -2.996 -35.144 1.00 94.75 88 TYR A C 1
ATOM 685 O O . TYR A 1 88 ? 31.456 -2.762 -35.494 1.00 94.75 88 TYR A O 1
ATOM 693 N N . PHE A 1 89 ? 33.325 -4.020 -35.609 1.00 93.88 89 PHE A N 1
ATOM 694 C CA . PHE A 1 89 ? 32.709 -5.163 -36.265 1.00 93.88 89 PHE A CA 1
ATOM 695 C C . PHE A 1 89 ? 32.156 -6.132 -35.228 1.00 93.88 89 PHE A C 1
ATOM 697 O O . PHE A 1 89 ? 32.802 -6.412 -34.218 1.00 93.88 89 PHE A O 1
ATOM 704 N N . VAL A 1 90 ? 30.977 -6.667 -35.511 1.00 94.38 90 VAL A N 1
ATOM 705 C CA . VAL A 1 90 ? 30.362 -7.765 -34.764 1.00 94.38 90 VAL A CA 1
ATOM 706 C C . VAL A 1 90 ? 29.836 -8.806 -35.737 1.00 94.38 90 VAL A C 1
ATOM 708 O O . VAL A 1 90 ? 29.441 -8.472 -36.853 1.00 94.38 90 VAL A O 1
ATOM 711 N N . TYR A 1 91 ? 29.830 -10.057 -35.294 1.00 92.62 91 TYR A N 1
ATOM 712 C CA . TYR A 1 91 ? 29.510 -11.217 -36.118 1.00 92.62 91 TYR A CA 1
ATOM 713 C C . TYR A 1 91 ? 28.308 -11.931 -35.531 1.00 92.62 91 TYR A C 1
ATOM 715 O O . TYR A 1 91 ? 28.250 -12.112 -34.311 1.00 92.62 91 TYR A O 1
ATOM 723 N N . ASP A 1 92 ? 27.367 -12.342 -36.375 1.00 90.38 92 ASP A N 1
ATOM 724 C CA . ASP A 1 92 ? 26.303 -13.244 -35.947 1.00 90.38 92 ASP A CA 1
ATOM 725 C C . ASP A 1 92 ? 26.670 -14.723 -36.133 1.00 90.38 92 ASP A C 1
ATOM 727 O O . ASP A 1 92 ? 27.764 -15.089 -36.563 1.00 90.38 92 ASP A O 1
ATOM 731 N N . TYR A 1 93 ? 25.714 -15.598 -35.812 1.00 86.94 93 TYR A N 1
ATOM 732 C CA . TYR A 1 93 ? 25.885 -17.046 -35.911 1.00 86.94 93 TYR A CA 1
ATOM 733 C C . TYR A 1 93 ? 26.203 -17.552 -37.330 1.00 86.94 93 TYR A C 1
ATOM 735 O O . TYR A 1 93 ? 26.750 -18.645 -37.481 1.00 86.94 93 TYR A O 1
ATOM 743 N N . TYR A 1 94 ? 25.808 -16.811 -38.365 1.00 86.62 94 TYR A N 1
ATOM 744 C CA . TYR A 1 94 ? 26.053 -17.151 -39.764 1.00 86.62 94 TYR A CA 1
ATOM 745 C C . TYR A 1 94 ? 27.346 -16.533 -40.303 1.00 86.62 94 TYR A C 1
ATOM 747 O O . TYR A 1 94 ? 27.614 -16.679 -41.493 1.00 86.62 94 TYR A O 1
ATOM 755 N N . GLU A 1 95 ? 28.154 -15.928 -39.425 1.00 83.81 95 GLU A N 1
ATOM 756 C CA . GLU A 1 95 ? 29.369 -15.180 -39.760 1.00 83.81 95 GLU A CA 1
ATOM 757 C C . GLU A 1 95 ? 29.074 -13.919 -40.595 1.00 83.81 95 GLU A C 1
ATOM 759 O O . GLU A 1 95 ? 29.987 -13.341 -41.189 1.00 83.81 95 GLU A O 1
ATOM 764 N N . ASP A 1 96 ? 27.816 -13.452 -40.606 1.00 87.38 96 ASP A N 1
ATOM 765 C CA . ASP A 1 96 ? 27.466 -12.169 -41.206 1.00 87.38 96 ASP A CA 1
ATOM 766 C C . ASP A 1 96 ? 28.045 -11.050 -40.330 1.00 87.38 96 ASP A C 1
ATOM 768 O O . ASP A 1 96 ? 27.910 -11.045 -39.101 1.00 87.38 96 ASP A O 1
ATOM 772 N N . ILE A 1 97 ? 28.717 -10.102 -40.979 1.00 89.38 97 ILE A N 1
ATOM 773 C CA . ILE A 1 97 ? 29.418 -8.997 -40.324 1.00 89.38 97 ILE A CA 1
ATOM 774 C C . ILE A 1 97 ? 28.503 -7.774 -40.267 1.00 89.38 97 ILE A C 1
ATOM 776 O O . ILE A 1 97 ? 27.846 -7.432 -41.249 1.00 89.38 97 ILE A O 1
ATOM 780 N N . TYR A 1 98 ? 28.499 -7.073 -39.137 1.00 91.56 98 TYR A N 1
ATOM 781 C CA . TYR A 1 98 ? 27.776 -5.819 -38.941 1.00 91.56 98 TYR A CA 1
ATOM 782 C C . TYR A 1 98 ? 28.705 -4.763 -38.349 1.00 91.56 98 TYR A C 1
ATOM 784 O O . TYR A 1 98 ? 29.623 -5.082 -37.595 1.00 91.56 98 TYR A O 1
ATOM 792 N N . ILE A 1 99 ? 28.438 -3.490 -38.650 1.00 92.50 99 ILE A N 1
ATOM 793 C CA . ILE A 1 99 ? 29.142 -2.360 -38.036 1.00 92.50 99 ILE A CA 1
ATOM 794 C C . ILE A 1 99 ? 28.260 -1.765 -36.949 1.00 92.50 99 ILE A C 1
ATOM 796 O O . ILE A 1 99 ? 27.125 -1.351 -37.207 1.00 92.50 99 ILE A O 1
ATOM 800 N N . ILE A 1 100 ? 28.809 -1.669 -35.742 1.00 94.50 100 ILE A N 1
ATOM 801 C CA . ILE A 1 100 ? 28.179 -0.984 -34.618 1.00 94.50 100 ILE A CA 1
ATOM 802 C C . ILE A 1 100 ? 29.008 0.224 -34.184 1.00 94.50 100 ILE A C 1
ATOM 804 O O . ILE A 1 100 ? 30.232 0.232 -34.288 1.00 94.50 100 ILE A O 1
ATOM 808 N N . ARG A 1 101 ? 28.337 1.252 -33.670 1.00 94.00 101 ARG A N 1
ATOM 809 C CA . ARG A 1 101 ? 28.932 2.392 -32.972 1.00 94.00 101 ARG A CA 1
ATOM 810 C C . ARG A 1 101 ? 28.518 2.334 -31.511 1.00 94.00 101 ARG A C 1
ATOM 812 O O . ARG A 1 101 ? 27.322 2.411 -31.226 1.00 94.00 101 ARG A O 1
ATOM 819 N N . CYS A 1 102 ? 29.484 2.233 -30.604 1.00 94.19 102 CYS A N 1
ATOM 820 C CA . CYS A 1 102 ? 29.229 2.203 -29.166 1.00 94.19 102 CYS A CA 1
ATOM 821 C C . CYS A 1 102 ? 30.432 2.692 -28.346 1.00 94.19 102 CYS A C 1
ATOM 823 O O . CYS A 1 102 ? 31.536 2.878 -28.862 1.00 94.19 102 CYS A O 1
ATOM 825 N N . SER A 1 103 ? 30.214 2.907 -27.051 1.00 94.06 103 SER A N 1
ATOM 826 C CA . SER A 1 103 ? 31.285 3.127 -26.074 1.00 94.06 103 SER A CA 1
ATOM 827 C C . SER A 1 103 ? 32.069 1.840 -25.779 1.00 94.06 103 SER A C 1
ATOM 829 O O . SER A 1 103 ? 31.596 0.733 -26.039 1.00 94.06 103 SER A O 1
ATOM 831 N N . GLU A 1 104 ? 33.265 1.989 -25.203 1.00 93.12 104 GLU A N 1
ATOM 832 C CA . GLU A 1 104 ? 34.088 0.869 -24.710 1.00 93.12 104 GLU A CA 1
ATOM 833 C C . GLU A 1 104 ? 33.335 0.043 -23.649 1.00 93.12 104 GLU A C 1
ATOM 835 O O . GLU A 1 104 ? 33.260 -1.175 -23.763 1.00 93.12 104 GLU A O 1
ATOM 840 N N . ASP A 1 105 ? 32.659 0.702 -22.697 1.00 92.56 105 ASP A N 1
ATOM 841 C CA . ASP A 1 105 ? 31.848 0.033 -21.666 1.00 92.56 105 ASP A CA 1
ATOM 842 C C . ASP A 1 105 ? 30.719 -0.831 -22.270 1.00 92.56 105 ASP A C 1
ATOM 844 O O . ASP A 1 105 ? 30.386 -1.892 -21.738 1.00 92.56 105 ASP A O 1
ATOM 848 N N . GLN A 1 106 ? 30.106 -0.381 -23.374 1.00 93.94 106 GLN A N 1
ATOM 849 C CA . GLN A 1 106 ? 29.076 -1.147 -24.086 1.00 93.94 106 GLN A CA 1
ATOM 850 C C . GLN A 1 106 ? 29.678 -2.338 -24.840 1.00 93.94 106 GLN A C 1
ATOM 852 O O . GLN A 1 106 ? 29.102 -3.422 -24.791 1.00 93.94 106 GLN A O 1
ATOM 857 N N . ALA A 1 107 ? 30.829 -2.168 -25.497 1.00 94.94 107 ALA A N 1
ATOM 858 C CA . ALA A 1 107 ? 31.527 -3.270 -26.159 1.00 94.94 107 ALA A CA 1
ATOM 859 C C . ALA A 1 107 ? 31.941 -4.355 -25.147 1.00 94.94 107 ALA A C 1
ATOM 861 O O . ALA A 1 107 ? 31.671 -5.534 -25.363 1.00 94.94 107 ALA A O 1
ATOM 862 N N . ASP A 1 108 ? 32.482 -3.955 -23.992 1.00 95.06 108 ASP A N 1
ATOM 863 C CA . ASP A 1 108 ? 32.823 -4.861 -22.889 1.00 95.06 108 ASP A CA 1
ATOM 864 C C . ASP A 1 108 ? 31.596 -5.608 -22.341 1.00 95.06 108 ASP A C 1
ATOM 866 O O . ASP A 1 108 ? 31.682 -6.786 -21.976 1.00 95.06 108 ASP A O 1
ATOM 870 N N . ALA A 1 109 ? 30.443 -4.934 -22.268 1.00 94.19 109 ALA A N 1
ATOM 871 C CA . ALA A 1 109 ? 29.190 -5.554 -21.849 1.00 94.19 109 ALA A CA 1
ATOM 872 C C . ALA A 1 109 ? 28.724 -6.631 -22.842 1.00 94.19 109 ALA A C 1
ATOM 874 O O . ALA A 1 109 ? 28.334 -7.712 -22.400 1.00 94.19 109 ALA A O 1
ATOM 875 N N . ILE A 1 110 ? 28.835 -6.366 -24.150 1.00 95.19 110 ILE A N 1
ATOM 876 C CA . ILE A 1 110 ? 28.533 -7.329 -25.220 1.00 95.19 110 ILE A CA 1
ATOM 877 C C . ILE A 1 110 ? 29.440 -8.559 -25.090 1.00 95.19 110 ILE A C 1
ATOM 879 O O . ILE A 1 110 ? 28.935 -9.675 -24.974 1.00 95.19 110 ILE A O 1
ATOM 883 N N . SER A 1 111 ? 30.763 -8.377 -25.008 1.00 96.44 111 SER A N 1
ATOM 884 C CA . SER A 1 111 ? 31.719 -9.488 -24.852 1.00 96.44 111 SER A CA 1
ATOM 885 C C . SER A 1 111 ? 31.430 -10.331 -23.609 1.00 96.44 111 SER A C 1
ATOM 887 O O . SER A 1 111 ? 31.520 -11.561 -23.617 1.00 96.44 111 SER A O 1
ATOM 889 N N . LYS A 1 112 ? 31.052 -9.677 -22.506 1.00 96.31 112 LYS A N 1
ATOM 890 C CA . LYS A 1 112 ? 30.697 -10.372 -21.270 1.00 96.31 112 LYS A CA 1
ATOM 891 C C . LYS A 1 112 ? 29.430 -11.216 -21.425 1.00 96.31 112 LYS A C 1
ATOM 893 O O . LYS A 1 112 ? 29.407 -12.343 -20.938 1.00 96.31 112 LYS A O 1
ATOM 898 N N . GLU A 1 113 ? 28.395 -10.684 -22.066 1.00 95.44 113 GLU A N 1
ATOM 899 C CA . GLU A 1 113 ? 27.151 -11.416 -22.318 1.00 95.44 113 GLU A CA 1
ATOM 900 C C . GLU A 1 113 ? 27.395 -12.621 -23.239 1.00 95.44 113 GLU A C 1
ATOM 902 O O . GLU A 1 113 ? 26.970 -13.727 -22.908 1.00 95.44 113 GLU A O 1
ATOM 907 N N . ILE A 1 114 ? 28.213 -12.468 -24.287 1.00 96.25 114 ILE A N 1
ATOM 908 C CA . ILE A 1 114 ? 28.656 -13.585 -25.140 1.00 96.25 114 ILE A CA 1
ATOM 909 C C . ILE A 1 114 ? 29.377 -14.659 -24.315 1.00 96.25 114 ILE A C 1
ATOM 911 O O . ILE A 1 114 ? 29.106 -15.850 -24.472 1.00 96.25 114 ILE A O 1
ATOM 915 N N . ALA A 1 115 ? 30.270 -14.270 -23.403 1.00 96.31 115 ALA A N 1
ATOM 916 C CA . ALA A 1 115 ? 30.980 -15.221 -22.550 1.00 96.31 115 ALA A CA 1
ATOM 917 C C . ALA A 1 115 ? 30.054 -15.972 -21.568 1.00 96.31 115 ALA A C 1
ATOM 919 O O . ALA A 1 115 ? 30.312 -17.140 -21.257 1.00 96.31 115 ALA A O 1
ATOM 920 N N . ASP A 1 116 ? 29.000 -15.314 -21.076 1.00 95.31 116 ASP A N 1
ATOM 921 C CA . ASP A 1 116 ? 28.056 -15.867 -20.099 1.00 95.31 116 ASP A CA 1
ATOM 922 C C . ASP A 1 116 ? 26.953 -16.724 -20.765 1.00 95.31 116 ASP A C 1
ATOM 924 O O . ASP A 1 116 ? 26.601 -17.789 -20.241 1.00 95.31 116 ASP A O 1
ATOM 928 N N . GLU A 1 117 ? 26.422 -16.296 -21.916 1.00 94.69 117 GLU A N 1
ATOM 929 C CA . GLU A 1 117 ? 25.232 -16.873 -22.569 1.00 94.69 117 GLU A CA 1
ATOM 930 C C . GLU A 1 117 ? 25.513 -17.529 -23.936 1.00 94.69 117 GLU A C 1
ATOM 932 O O . GLU A 1 117 ? 24.707 -18.328 -24.422 1.00 94.69 117 GLU A O 1
ATOM 937 N N . GLY A 1 118 ? 26.683 -17.279 -24.529 1.00 94.12 118 GLY A N 1
ATOM 938 C CA . GLY A 1 118 ? 27.104 -17.785 -25.842 1.00 94.12 118 GLY A CA 1
ATOM 939 C C . GLY A 1 118 ? 26.727 -16.886 -27.023 1.00 94.12 118 GLY A C 1
ATOM 940 O O . GLY A 1 118 ? 27.122 -17.177 -28.149 1.00 94.12 118 GLY A O 1
ATOM 941 N N . TYR A 1 119 ? 25.963 -15.826 -26.776 1.00 95.25 119 TYR A N 1
ATOM 942 C CA . TYR A 1 119 ? 25.637 -14.750 -27.709 1.00 95.25 119 TYR A CA 1
ATOM 943 C C . TYR A 1 119 ? 25.230 -13.508 -26.899 1.00 95.25 119 TYR A C 1
ATOM 945 O O . TYR A 1 119 ? 24.942 -13.634 -25.711 1.00 95.25 119 TYR A O 1
ATOM 953 N N . ALA A 1 120 ? 25.178 -12.340 -27.534 1.00 94.50 120 ALA A N 1
ATOM 954 C CA . ALA A 1 120 ? 24.630 -11.113 -26.967 1.00 94.50 120 ALA A CA 1
ATOM 955 C C . ALA A 1 120 ? 23.597 -10.495 -27.909 1.00 94.50 120 ALA A C 1
ATOM 957 O O . ALA A 1 120 ? 23.792 -10.465 -29.127 1.00 94.50 120 ALA A O 1
ATOM 958 N N . GLU A 1 121 ? 22.500 -9.987 -27.352 1.00 92.69 121 GLU A N 1
ATOM 959 C CA . GLU A 1 121 ? 21.522 -9.212 -28.120 1.00 92.69 121 GLU A CA 1
ATOM 960 C C . GLU A 1 121 ? 21.959 -7.743 -28.185 1.00 92.69 121 GLU A C 1
ATOM 962 O O . GLU A 1 121 ? 21.941 -7.020 -27.189 1.00 92.69 121 GLU A O 1
ATOM 967 N N . VAL A 1 122 ? 22.356 -7.283 -29.372 1.00 92.56 122 VAL A N 1
ATOM 968 C CA . VAL A 1 122 ? 22.802 -5.903 -29.589 1.00 92.56 122 VAL A CA 1
ATOM 969 C C . VAL A 1 122 ? 21.679 -5.118 -30.253 1.00 92.56 122 VAL A C 1
ATOM 971 O O . VAL A 1 122 ? 21.385 -5.305 -31.433 1.00 92.56 122 VAL A O 1
ATOM 974 N N . GLU A 1 123 ? 21.052 -4.220 -29.493 1.00 90.56 123 GLU A N 1
ATOM 975 C CA . GLU A 1 123 ? 19.987 -3.344 -29.984 1.00 90.56 123 GLU A CA 1
ATOM 976 C C . GLU A 1 123 ? 20.516 -1.937 -30.304 1.00 90.56 123 GLU A C 1
ATOM 978 O O . GLU A 1 123 ? 21.222 -1.307 -29.508 1.00 90.56 123 GLU A O 1
ATOM 983 N N . GLY A 1 124 ? 20.137 -1.403 -31.463 1.00 89.88 124 GLY A N 1
ATOM 984 C CA . GLY A 1 124 ? 20.567 -0.082 -31.90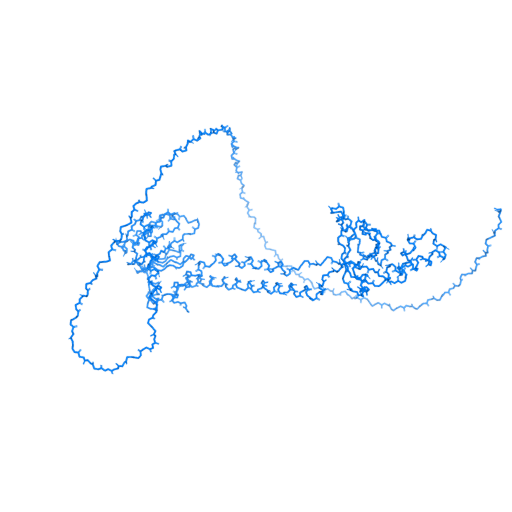1 1.00 89.88 124 GLY A CA 1
ATOM 985 C C . GLY A 1 124 ? 19.612 0.578 -32.885 1.00 89.88 124 GLY A C 1
ATOM 986 O O . GLY A 1 124 ? 18.577 0.032 -33.265 1.00 89.88 124 GLY A O 1
ATOM 987 N N . SER A 1 125 ? 19.957 1.799 -33.286 1.00 89.25 125 SER A N 1
ATOM 988 C CA . SER A 1 125 ? 19.261 2.521 -34.356 1.00 89.25 125 SER A CA 1
ATOM 989 C C . SER A 1 125 ? 20.129 2.583 -35.607 1.00 89.25 125 SER A C 1
ATOM 991 O O . SER A 1 125 ? 21.324 2.862 -35.509 1.00 89.25 125 SER A O 1
ATOM 993 N N . ILE A 1 126 ? 19.530 2.350 -36.773 1.00 91.19 126 ILE A N 1
ATOM 994 C CA . ILE A 1 126 ? 20.190 2.492 -38.070 1.00 91.19 126 ILE A CA 1
ATOM 995 C C . ILE A 1 126 ? 20.640 3.935 -38.256 1.00 91.19 126 ILE A C 1
ATOM 997 O O . ILE A 1 126 ? 19.863 4.867 -38.042 1.00 91.19 126 ILE A O 1
ATOM 1001 N N . TYR A 1 127 ? 21.871 4.117 -38.709 1.00 91.12 127 TYR A N 1
ATOM 1002 C CA . TYR A 1 127 ? 22.343 5.396 -39.214 1.00 91.12 127 TYR A CA 1
ATOM 1003 C C . TYR A 1 127 ? 23.258 5.194 -40.420 1.00 91.12 127 TYR A C 1
ATOM 1005 O O . TYR A 1 127 ? 23.787 4.105 -40.663 1.00 91.12 127 TYR A O 1
ATOM 1013 N N . THR A 1 128 ? 23.406 6.255 -41.204 1.00 91.56 128 THR A N 1
ATOM 1014 C CA . THR A 1 128 ? 24.213 6.255 -42.424 1.00 91.56 128 THR A CA 1
ATOM 1015 C C . THR A 1 128 ? 25.665 6.612 -42.107 1.00 91.56 128 THR A C 1
ATOM 1017 O O . THR A 1 128 ? 25.936 7.628 -41.463 1.00 91.56 128 THR A O 1
ATOM 1020 N N . LEU A 1 129 ? 26.599 5.784 -42.573 1.00 89.94 129 LEU A N 1
ATOM 1021 C CA . LEU A 1 129 ? 28.038 6.001 -42.436 1.00 89.94 129 LEU A CA 1
ATOM 1022 C C . LEU A 1 129 ? 28.519 7.131 -43.357 1.00 89.94 129 LEU A C 1
ATOM 1024 O O . LEU A 1 129 ? 27.979 7.349 -44.442 1.00 89.94 129 LEU A O 1
ATOM 1028 N N . SER A 1 130 ? 29.558 7.852 -42.935 1.00 88.81 130 SER A N 1
ATOM 1029 C CA . SER A 1 130 ? 30.289 8.768 -43.816 1.00 88.81 130 SER A CA 1
ATOM 1030 C C . SER A 1 130 ? 31.329 8.012 -44.642 1.00 88.81 130 SER A C 1
ATOM 1032 O O . SER A 1 130 ? 31.897 7.040 -44.149 1.00 88.81 130 SER A O 1
ATOM 1034 N N . ASP A 1 131 ? 31.649 8.511 -45.842 1.00 87.56 131 ASP A N 1
ATOM 1035 C CA . ASP A 1 131 ? 32.653 7.903 -46.735 1.00 87.56 131 ASP A CA 1
ATOM 1036 C C . ASP A 1 131 ? 33.994 7.635 -46.031 1.00 87.56 131 ASP A C 1
ATOM 1038 O O . ASP A 1 131 ? 34.558 6.564 -46.188 1.00 87.56 131 ASP A O 1
ATOM 1042 N N . GLU A 1 132 ? 34.450 8.551 -45.171 1.00 85.94 132 GLU A N 1
ATOM 1043 C CA . GLU A 1 132 ? 35.687 8.391 -44.386 1.00 85.94 132 GLU A CA 1
ATOM 1044 C C . GLU A 1 132 ? 35.678 7.146 -43.483 1.00 85.94 132 GLU A C 1
ATOM 1046 O O . GLU A 1 132 ? 36.691 6.472 -43.338 1.00 85.94 132 GLU A O 1
ATOM 1051 N N . VAL A 1 133 ? 34.527 6.812 -42.893 1.00 85.06 133 VAL A N 1
ATOM 1052 C CA . VAL A 1 133 ? 34.401 5.643 -42.008 1.00 85.06 133 VAL A CA 1
ATOM 1053 C C . VAL A 1 133 ? 34.321 4.361 -42.827 1.00 85.06 133 VAL A C 1
ATOM 1055 O O . VAL A 1 133 ? 34.843 3.332 -42.410 1.00 85.06 133 VAL A O 1
ATOM 1058 N N . ILE A 1 134 ? 33.677 4.430 -43.993 1.00 87.69 134 ILE A N 1
ATOM 1059 C CA . ILE A 1 134 ? 33.621 3.320 -44.946 1.00 87.69 134 ILE A CA 1
ATOM 1060 C C . ILE A 1 134 ? 35.035 2.990 -45.437 1.00 87.69 134 ILE A C 1
ATOM 1062 O O . ILE A 1 134 ? 35.422 1.826 -45.427 1.00 87.69 134 ILE A O 1
ATOM 1066 N N . ASP A 1 135 ? 35.823 4.003 -45.795 1.00 85.50 135 ASP A N 1
ATOM 1067 C CA . ASP A 1 135 ? 37.195 3.824 -46.275 1.00 85.50 135 ASP A CA 1
ATOM 1068 C C . ASP A 1 135 ? 38.104 3.214 -45.188 1.00 85.50 135 ASP A C 1
ATOM 1070 O O . ASP A 1 135 ? 38.871 2.293 -45.474 1.00 85.50 135 ASP A O 1
ATOM 1074 N N . GLU A 1 136 ? 37.972 3.642 -43.927 1.00 84.69 136 GLU A N 1
ATOM 1075 C CA . GLU A 1 136 ? 38.690 3.034 -42.793 1.00 84.69 136 GLU A CA 1
ATOM 1076 C C . GLU A 1 136 ? 38.274 1.564 -42.579 1.00 84.69 136 GLU A C 1
ATOM 1078 O O . GLU A 1 136 ? 39.118 0.685 -42.400 1.00 84.69 136 GLU A O 1
ATOM 1083 N N . ALA A 1 137 ? 36.971 1.266 -42.662 1.00 84.69 137 ALA A N 1
ATOM 1084 C CA . ALA A 1 137 ? 36.454 -0.096 -42.527 1.00 84.69 137 ALA A CA 1
ATOM 1085 C C . ALA A 1 137 ? 36.930 -1.025 -43.661 1.00 84.69 137 ALA A C 1
ATOM 1087 O O . ALA A 1 137 ? 37.212 -2.197 -43.416 1.00 84.69 137 ALA A O 1
ATOM 1088 N N . ILE A 1 138 ? 37.043 -0.509 -44.889 1.00 86.31 138 ILE A N 1
ATOM 1089 C CA . ILE A 1 138 ? 37.591 -1.238 -46.043 1.00 86.31 138 ILE A CA 1
ATOM 1090 C C . ILE A 1 138 ? 39.087 -1.495 -45.857 1.00 86.31 138 ILE A C 1
ATOM 1092 O O . ILE A 1 138 ? 39.545 -2.615 -46.079 1.00 86.31 138 ILE A O 1
ATOM 1096 N N . THR A 1 139 ? 39.833 -0.486 -45.403 1.00 83.25 139 THR A N 1
ATOM 1097 C CA . THR A 1 139 ? 41.276 -0.585 -45.129 1.00 83.25 139 THR A CA 1
ATOM 1098 C C . THR A 1 139 ? 41.571 -1.694 -44.116 1.00 83.25 139 THR A C 1
ATOM 1100 O O . THR A 1 139 ? 42.528 -2.441 -44.277 1.00 83.25 139 THR A O 1
ATOM 1103 N N . PHE A 1 140 ? 40.698 -1.882 -43.121 1.00 81.75 140 PHE A N 1
ATOM 1104 C CA . PHE A 1 140 ? 40.814 -2.977 -42.156 1.00 81.75 140 PHE A CA 1
ATOM 1105 C C . PHE A 1 140 ? 40.716 -4.381 -42.791 1.00 81.75 140 PHE A C 1
ATOM 1107 O O . PHE A 1 140 ? 41.250 -5.342 -42.236 1.00 81.75 140 PHE A O 1
ATOM 1114 N N . TYR A 1 141 ? 40.013 -4.520 -43.920 1.00 77.06 141 TYR A N 1
ATOM 1115 C CA . TYR A 1 141 ? 39.716 -5.809 -44.556 1.00 77.06 141 TYR A CA 1
ATOM 1116 C C . TYR A 1 141 ? 40.656 -6.158 -45.724 1.00 77.06 141 TYR A C 1
ATOM 1118 O O . TYR A 1 141 ? 40.859 -7.336 -46.014 1.00 77.06 141 TYR A O 1
ATOM 1126 N N . VAL A 1 142 ? 41.215 -5.155 -46.403 1.00 83.19 142 VAL A N 1
ATOM 1127 C CA . VAL A 1 142 ? 42.065 -5.325 -47.596 1.00 83.19 142 VAL A CA 1
ATOM 1128 C C . VAL A 1 142 ? 43.504 -5.701 -47.211 1.00 83.19 142 VAL A C 1
ATOM 1130 O O . VAL A 1 142 ? 44.057 -5.163 -46.254 1.00 83.19 142 VAL A O 1
ATOM 1133 N N . GLU A 1 143 ? 44.130 -6.632 -47.947 1.00 76.06 143 GLU A N 1
ATOM 1134 C CA . GLU A 1 143 ? 45.492 -7.106 -47.632 1.00 76.06 143 GLU A CA 1
ATOM 1135 C C . GLU A 1 143 ? 46.594 -6.139 -48.114 1.00 76.06 143 GLU A C 1
ATOM 1137 O O . GLU A 1 143 ? 47.611 -5.984 -47.428 1.00 76.06 143 GLU A O 1
ATOM 1142 N N . ASP A 1 144 ? 46.416 -5.494 -49.276 1.00 80.44 144 ASP A N 1
ATOM 1143 C CA . ASP A 1 144 ? 47.319 -4.461 -49.805 1.00 80.44 144 ASP A CA 1
ATOM 1144 C C . ASP A 1 144 ? 46.583 -3.133 -50.027 1.00 80.44 144 ASP A C 1
ATOM 1146 O O . ASP A 1 144 ? 45.963 -2.888 -51.059 1.00 80.44 144 ASP A O 1
ATOM 1150 N N . GLU A 1 145 ? 46.722 -2.220 -49.066 1.00 75.56 145 GLU A N 1
ATOM 1151 C CA . GLU A 1 145 ? 46.143 -0.868 -49.105 1.00 75.56 145 GLU A CA 1
ATOM 1152 C C . GLU A 1 145 ? 46.647 -0.002 -50.281 1.00 75.56 145 GLU A C 1
ATOM 1154 O O . GLU A 1 145 ? 46.176 1.117 -50.478 1.00 75.56 145 GLU A O 1
ATOM 1159 N N . ASN A 1 146 ? 47.635 -0.469 -51.054 1.00 79.94 146 ASN A N 1
ATOM 1160 C CA . ASN A 1 146 ? 48.157 0.240 -52.225 1.00 79.94 146 ASN A CA 1
ATOM 1161 C C . ASN A 1 146 ? 47.609 -0.302 -53.554 1.00 79.94 146 ASN A C 1
ATOM 1163 O O . ASN A 1 146 ? 47.945 0.255 -54.605 1.00 79.94 146 ASN A O 1
ATOM 1167 N N . ASP A 1 147 ? 46.804 -1.368 -53.534 1.00 85.88 147 ASP A N 1
ATOM 1168 C CA . ASP A 1 147 ? 46.141 -1.895 -54.724 1.00 85.88 147 ASP A CA 1
ATOM 1169 C C . ASP A 1 147 ? 44.796 -1.179 -54.947 1.00 85.88 147 ASP A C 1
ATOM 1171 O O . ASP A 1 147 ? 43.783 -1.444 -54.299 1.00 85.88 147 ASP A O 1
ATOM 1175 N N . GLU A 1 148 ? 44.792 -0.222 -55.882 1.00 84.12 148 GLU A N 1
ATOM 1176 C CA . GLU A 1 148 ? 43.602 0.569 -56.224 1.00 84.12 148 GLU A CA 1
ATOM 1177 C C . GLU A 1 148 ? 42.447 -0.283 -56.785 1.00 84.12 148 GLU A C 1
ATOM 1179 O O . GLU A 1 148 ? 41.285 0.108 -56.641 1.00 84.12 148 GLU A O 1
ATOM 1184 N N . ASP A 1 149 ? 42.738 -1.417 -57.434 1.00 85.75 149 ASP A N 1
ATOM 1185 C CA . ASP A 1 149 ? 41.702 -2.298 -57.979 1.00 85.75 149 ASP A CA 1
ATOM 1186 C C . ASP A 1 149 ? 41.057 -3.122 -56.847 1.00 85.75 149 ASP A C 1
ATOM 1188 O O . ASP A 1 149 ? 39.829 -3.247 -56.817 1.00 85.75 149 ASP A O 1
ATOM 1192 N N . GLU A 1 150 ? 41.852 -3.600 -55.881 1.00 84.69 150 GLU A N 1
ATOM 1193 C CA . GLU A 1 150 ? 41.369 -4.330 -54.695 1.00 84.69 150 GLU A CA 1
ATOM 1194 C C . GLU A 1 150 ? 40.513 -3.439 -53.783 1.00 84.69 150 GLU A C 1
ATOM 1196 O O . GLU A 1 150 ? 39.402 -3.817 -53.408 1.00 84.69 150 GLU A O 1
ATOM 1201 N N . LEU A 1 151 ? 40.966 -2.212 -53.500 1.00 83.50 151 LEU A N 1
ATOM 1202 C CA . LEU A 1 151 ? 40.199 -1.230 -52.722 1.00 83.50 151 LEU A CA 1
ATOM 1203 C C . LEU A 1 151 ? 38.852 -0.901 -53.370 1.00 83.50 151 LEU A C 1
ATOM 1205 O O . LEU A 1 151 ? 37.843 -0.723 -52.686 1.00 83.50 151 LEU A O 1
ATOM 1209 N N . LYS A 1 152 ? 38.824 -0.815 -54.702 1.00 86.25 152 LYS A N 1
ATOM 1210 C CA . LYS A 1 152 ? 37.596 -0.534 -55.439 1.00 86.25 152 LYS A CA 1
ATOM 1211 C C . LYS A 1 152 ? 36.624 -1.711 -55.408 1.00 86.25 152 LYS A C 1
ATOM 1213 O O . LYS A 1 152 ? 35.432 -1.489 -55.217 1.00 86.25 152 LYS A O 1
ATOM 1218 N N . GLU A 1 153 ? 37.110 -2.937 -55.591 1.00 85.94 153 GLU A N 1
ATOM 1219 C CA . GLU A 1 153 ? 36.280 -4.141 -55.474 1.00 85.94 153 GLU A CA 1
ATOM 1220 C C . GLU A 1 153 ? 35.716 -4.281 -54.053 1.00 85.94 153 GLU A C 1
ATOM 1222 O O . GLU A 1 153 ? 34.522 -4.535 -53.884 1.00 85.94 153 GLU A O 1
ATOM 1227 N N . ALA A 1 154 ? 36.539 -4.015 -53.035 1.00 84.88 154 ALA A N 1
ATOM 1228 C CA . ALA A 1 154 ? 36.110 -3.999 -51.643 1.00 84.88 154 ALA A CA 1
ATOM 1229 C C . ALA A 1 154 ? 35.058 -2.912 -51.373 1.00 84.88 154 ALA A C 1
ATOM 1231 O O . ALA A 1 154 ? 34.089 -3.170 -50.662 1.00 84.88 154 ALA A O 1
ATOM 1232 N N . ARG A 1 155 ? 35.194 -1.724 -51.979 1.00 87.12 155 ARG A N 1
ATOM 1233 C CA . ARG A 1 155 ? 34.198 -0.648 -51.881 1.00 87.12 155 ARG A CA 1
ATOM 1234 C C . ARG A 1 155 ? 32.864 -1.024 -52.515 1.00 87.12 155 ARG A C 1
ATOM 1236 O O . ARG A 1 155 ? 31.830 -0.840 -51.879 1.00 87.12 155 ARG A O 1
ATOM 1243 N N . ASP A 1 156 ? 32.883 -1.566 -53.730 1.00 87.31 156 ASP A N 1
ATOM 1244 C CA . ASP A 1 156 ? 31.663 -1.995 -54.423 1.00 87.31 156 ASP A CA 1
ATOM 1245 C C . ASP A 1 156 ? 30.946 -3.104 -53.620 1.00 87.31 156 ASP A C 1
ATOM 1247 O O . ASP A 1 156 ? 29.727 -3.052 -53.447 1.00 87.31 156 ASP A O 1
ATOM 1251 N N . TYR A 1 157 ? 31.701 -4.060 -53.059 1.00 85.81 157 TYR A N 1
ATOM 1252 C CA . TYR A 1 157 ? 31.161 -5.095 -52.171 1.00 85.81 157 TYR A CA 1
ATOM 1253 C C . TYR A 1 157 ? 30.589 -4.511 -50.875 1.00 85.81 157 TYR A C 1
ATOM 1255 O O . TYR A 1 157 ? 29.502 -4.896 -50.449 1.00 85.81 157 TYR A O 1
ATOM 1263 N N . PHE A 1 158 ? 31.297 -3.566 -50.252 1.00 87.00 158 PHE A N 1
ATOM 1264 C CA . PHE A 1 158 ? 30.853 -2.915 -49.024 1.00 87.00 158 PHE A CA 1
ATOM 1265 C C . PHE A 1 158 ? 29.531 -2.173 -49.233 1.00 87.00 158 PHE A C 1
ATOM 1267 O O . PHE A 1 158 ? 28.611 -2.306 -48.425 1.00 87.00 158 PHE A O 1
ATOM 1274 N N . ASP A 1 159 ? 29.418 -1.412 -50.322 1.00 86.12 159 ASP A N 1
ATOM 1275 C CA . ASP A 1 159 ? 28.216 -0.643 -50.638 1.00 86.12 159 ASP A CA 1
ATOM 1276 C C . ASP A 1 159 ? 27.015 -1.566 -50.924 1.00 86.12 159 ASP A C 1
ATOM 1278 O O . ASP A 1 159 ? 25.892 -1.239 -50.540 1.00 86.12 159 ASP A O 1
ATOM 1282 N N . GLU A 1 160 ? 27.229 -2.739 -51.533 1.00 86.75 160 GLU A N 1
ATOM 1283 C CA . GLU A 1 160 ? 26.180 -3.751 -51.733 1.00 86.75 160 GLU A CA 1
ATOM 1284 C C . GLU A 1 160 ? 25.781 -4.438 -50.417 1.00 86.75 160 GLU A C 1
ATOM 1286 O O . GLU A 1 160 ? 24.595 -4.553 -50.097 1.00 86.75 160 GLU A O 1
ATOM 1291 N N . TYR A 1 161 ? 26.765 -4.871 -49.631 1.00 84.62 161 TYR A N 1
ATOM 1292 C CA . TYR A 1 161 ? 26.543 -5.684 -48.440 1.00 84.62 161 TYR A CA 1
ATOM 1293 C C . TYR A 1 161 ? 26.057 -4.859 -47.238 1.00 84.62 161 TYR A C 1
ATOM 1295 O O . TYR A 1 161 ? 25.063 -5.212 -46.611 1.00 84.62 161 TYR A O 1
ATOM 1303 N N . TYR A 1 162 ? 26.702 -3.731 -46.928 1.00 82.88 162 TYR A N 1
ATOM 1304 C CA . TYR A 1 162 ? 26.347 -2.890 -45.777 1.00 82.88 162 TYR A CA 1
ATOM 1305 C C . TYR A 1 162 ? 25.356 -1.776 -46.122 1.00 82.88 162 TYR A C 1
ATOM 1307 O O . TYR A 1 162 ? 24.811 -1.149 -45.213 1.00 82.88 162 TYR A O 1
ATOM 1315 N N . MET A 1 163 ? 25.142 -1.471 -47.410 1.00 87.12 163 MET A N 1
ATOM 1316 C CA . MET A 1 163 ? 24.298 -0.352 -47.870 1.00 87.12 163 MET A CA 1
ATOM 1317 C C . MET A 1 163 ? 24.688 1.005 -47.250 1.00 87.12 163 MET A C 1
ATOM 1319 O O . MET A 1 163 ? 23.852 1.900 -47.090 1.00 87.12 163 MET A O 1
ATOM 1323 N N . GLY A 1 164 ? 25.957 1.155 -46.849 1.00 87.38 164 GLY A N 1
ATOM 1324 C CA . GLY A 1 164 ? 26.454 2.322 -46.116 1.00 87.38 164 GLY A CA 1
ATOM 1325 C C . GLY A 1 164 ? 25.800 2.523 -44.741 1.00 87.38 164 GLY A C 1
ATOM 1326 O O . GLY A 1 164 ? 25.706 3.660 -44.272 1.00 87.38 164 GLY A O 1
ATOM 1327 N N . LYS A 1 165 ? 25.294 1.458 -44.107 1.00 91.19 165 LYS A N 1
ATOM 1328 C CA . LYS A 1 165 ? 24.573 1.504 -42.827 1.00 91.19 165 LYS A CA 1
ATOM 1329 C C . LYS A 1 165 ? 25.372 0.888 -41.685 1.00 91.19 165 LYS A C 1
ATOM 1331 O O . LYS A 1 165 ? 26.151 -0.040 -41.869 1.00 91.19 165 LYS A O 1
ATOM 1336 N N . ALA A 1 166 ? 25.111 1.389 -40.484 1.00 91.88 166 ALA A N 1
ATOM 1337 C CA . ALA A 1 166 ? 25.596 0.831 -39.229 1.00 91.88 166 ALA A CA 1
ATOM 1338 C C . ALA A 1 166 ? 24.537 0.984 -38.126 1.00 91.88 166 ALA A C 1
ATOM 1340 O O . ALA A 1 166 ? 23.561 1.724 -38.281 1.00 91.88 166 ALA A O 1
ATOM 1341 N N . LEU A 1 167 ? 24.730 0.289 -37.003 1.00 92.62 167 LEU A N 1
ATOM 1342 C CA . LEU A 1 167 ? 23.878 0.410 -35.818 1.00 92.62 167 LEU A CA 1
ATOM 1343 C C . LEU A 1 167 ? 24.551 1.307 -34.788 1.00 92.62 167 LEU A C 1
ATOM 1345 O O . LEU A 1 167 ? 25.672 1.048 -34.364 1.00 92.62 167 LEU A O 1
ATOM 1349 N N . TRP A 1 168 ? 23.861 2.337 -34.322 1.00 92.25 168 TRP A N 1
ATOM 1350 C CA . TRP A 1 168 ? 24.271 3.058 -33.123 1.00 92.25 168 TRP A CA 1
ATOM 1351 C C . TRP A 1 168 ? 23.631 2.391 -31.906 1.00 92.25 168 TRP A C 1
ATOM 1353 O O . TRP A 1 168 ? 22.402 2.380 -31.782 1.00 92.25 168 TRP A O 1
ATOM 1363 N N . VAL A 1 169 ? 24.459 1.776 -31.056 1.00 90.81 169 VAL A N 1
ATOM 1364 C CA . VAL A 1 169 ? 24.008 0.981 -29.906 1.00 90.81 169 VAL A CA 1
ATOM 1365 C C . VAL A 1 169 ? 23.397 1.906 -28.868 1.00 90.81 169 VAL A C 1
ATOM 1367 O O . VAL A 1 169 ? 24.009 2.887 -28.440 1.00 90.81 169 VAL A O 1
ATOM 1370 N N . LYS A 1 170 ? 22.168 1.595 -28.459 1.00 71.75 170 LYS A N 1
ATOM 1371 C CA . LYS A 1 170 ? 21.436 2.426 -27.507 1.00 71.75 170 LYS A CA 1
ATOM 1372 C C . LYS A 1 170 ? 22.099 2.338 -26.131 1.00 71.75 170 LYS A C 1
ATOM 1374 O O . LYS A 1 170 ? 22.480 1.258 -25.679 1.00 71.75 170 LYS A O 1
ATOM 1379 N N . ASP A 1 171 ? 22.176 3.462 -25.424 1.00 66.81 171 ASP A N 1
ATOM 1380 C CA . ASP A 1 171 ? 22.386 3.416 -23.978 1.00 66.81 171 ASP A CA 1
ATOM 1381 C C . ASP A 1 171 ? 21.294 2.550 -23.345 1.00 66.81 171 ASP A C 1
ATOM 1383 O O . ASP A 1 171 ? 20.119 2.658 -23.715 1.00 66.81 171 ASP A O 1
ATOM 1387 N N . ALA A 1 172 ? 21.668 1.722 -22.365 1.00 57.34 172 ALA A N 1
ATOM 1388 C CA . ALA A 1 172 ? 20.692 0.995 -21.570 1.00 57.34 172 ALA A CA 1
ATOM 1389 C C . ALA A 1 172 ? 19.666 2.000 -21.036 1.00 57.34 172 ALA A C 1
ATOM 1391 O O . ALA A 1 172 ? 20.007 2.929 -20.293 1.00 57.34 172 ALA A O 1
ATOM 1392 N N . ASP A 1 173 ? 18.410 1.846 -21.456 1.00 57.12 173 ASP A N 1
ATOM 1393 C CA . ASP A 1 173 ? 17.371 2.753 -21.012 1.00 57.12 173 ASP A CA 1
ATOM 1394 C C . ASP A 1 173 ? 17.317 2.700 -19.486 1.00 57.12 173 ASP A C 1
ATOM 1396 O O . ASP A 1 173 ? 17.241 1.603 -18.922 1.00 57.12 173 ASP A O 1
ATOM 1400 N N . PRO A 1 174 ? 17.354 3.850 -18.786 1.00 56.72 174 PRO A N 1
ATOM 1401 C CA . PRO A 1 174 ? 17.150 3.827 -17.354 1.00 56.72 174 PRO A CA 1
ATOM 1402 C C . PRO A 1 174 ? 15.814 3.132 -17.120 1.00 56.72 174 PRO A C 1
ATOM 1404 O O . PRO A 1 174 ? 14.790 3.594 -17.640 1.00 56.72 174 PRO A O 1
ATOM 1407 N N . GLU A 1 175 ? 15.839 2.018 -16.372 1.00 59.84 175 GLU A N 1
ATOM 1408 C CA . GLU A 1 175 ? 14.622 1.301 -15.994 1.00 59.84 175 GLU A CA 1
ATOM 1409 C C . GLU A 1 175 ? 13.580 2.334 -15.579 1.00 59.84 175 GLU A C 1
ATOM 1411 O O . GLU A 1 175 ? 13.942 3.297 -14.892 1.00 59.84 175 GLU A O 1
ATOM 1416 N N . PRO A 1 176 ? 12.307 2.190 -15.977 1.00 71.50 176 PRO A N 1
ATOM 1417 C CA . PRO A 1 176 ? 11.308 3.215 -15.747 1.00 71.50 176 PRO A CA 1
ATOM 1418 C C . PRO A 1 176 ? 11.118 3.406 -14.239 1.00 71.50 176 PRO A C 1
ATOM 1420 O O . PRO A 1 176 ? 10.287 2.770 -13.593 1.00 71.50 176 PRO A O 1
ATOM 1423 N N . VAL A 1 177 ? 11.890 4.334 -13.670 1.00 81.00 177 VAL A N 1
ATOM 1424 C CA . VAL A 1 177 ? 11.983 4.628 -12.236 1.00 81.00 177 VAL A CA 1
ATOM 1425 C C . VAL A 1 177 ? 10.594 4.953 -11.682 1.00 81.00 177 VAL A C 1
ATOM 1427 O O . VAL A 1 177 ? 10.262 4.630 -10.539 1.00 81.00 177 VAL A O 1
ATOM 1430 N N . ALA A 1 178 ? 9.738 5.529 -12.532 1.00 85.56 178 ALA A N 1
ATOM 1431 C CA . ALA A 1 178 ? 8.328 5.749 -12.263 1.00 85.56 178 ALA A CA 1
ATOM 1432 C C . ALA A 1 178 ? 7.580 4.450 -11.907 1.00 85.56 178 ALA A C 1
ATOM 1434 O O . ALA A 1 178 ? 6.862 4.444 -10.910 1.00 85.56 178 ALA A O 1
ATOM 1435 N N . ILE A 1 179 ? 7.778 3.342 -12.631 1.00 86.00 179 ILE A N 1
ATOM 1436 C CA . ILE A 1 179 ? 7.139 2.047 -12.339 1.00 86.00 179 ILE A CA 1
ATOM 1437 C C . ILE A 1 179 ? 7.577 1.531 -10.965 1.00 86.00 179 ILE A C 1
ATOM 1439 O O . ILE A 1 179 ? 6.725 1.140 -10.163 1.00 86.00 179 ILE A O 1
ATOM 1443 N N . VAL A 1 180 ? 8.871 1.611 -10.642 1.00 89.31 180 VAL A N 1
ATOM 1444 C CA . VAL A 1 180 ? 9.401 1.193 -9.331 1.00 89.31 180 VAL A CA 1
ATOM 144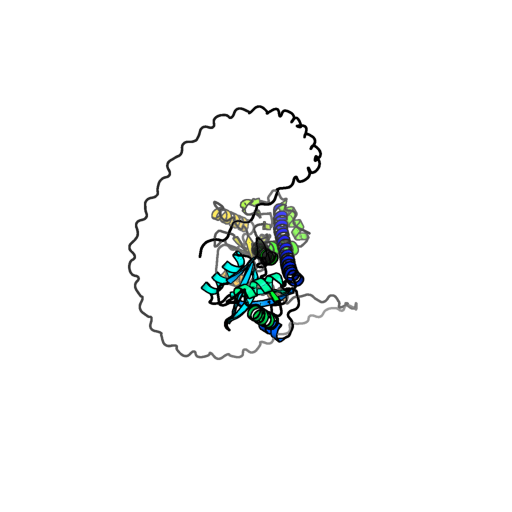5 C C . VAL A 1 180 ? 8.745 1.987 -8.197 1.00 89.31 180 VAL A C 1
ATOM 1447 O O . VAL A 1 180 ? 8.224 1.403 -7.241 1.00 89.31 180 VAL A O 1
ATOM 1450 N N . PHE A 1 181 ? 8.676 3.317 -8.317 1.00 90.62 181 PHE A N 1
ATOM 1451 C CA . PHE A 1 181 ? 7.953 4.153 -7.352 1.00 90.62 181 PHE A CA 1
ATOM 1452 C C . PHE A 1 181 ? 6.458 3.817 -7.291 1.00 90.62 181 PHE A C 1
ATOM 1454 O O . PHE A 1 181 ? 5.879 3.782 -6.200 1.00 90.62 181 PHE A O 1
ATOM 1461 N N . GLY A 1 182 ? 5.846 3.507 -8.435 1.00 94.81 182 GLY A N 1
ATOM 1462 C CA . GLY A 1 182 ? 4.461 3.063 -8.529 1.00 94.81 182 GLY A CA 1
ATOM 1463 C C . GLY A 1 182 ? 4.190 1.821 -7.680 1.00 94.81 182 GLY A C 1
ATOM 1464 O O . GLY A 1 182 ? 3.231 1.805 -6.901 1.00 94.81 182 GLY A O 1
ATOM 1465 N N . VAL A 1 183 ? 5.066 0.815 -7.748 1.00 94.69 183 VAL A N 1
ATOM 1466 C CA . VAL A 1 183 ? 4.979 -0.404 -6.927 1.00 94.69 183 VAL A CA 1
ATOM 1467 C C . VAL A 1 183 ? 5.177 -0.088 -5.443 1.00 94.69 183 VAL A C 1
ATOM 1469 O O . VAL A 1 183 ? 4.392 -0.548 -4.609 1.00 94.69 183 VAL A O 1
ATOM 1472 N N . ILE A 1 184 ? 6.170 0.738 -5.096 1.00 96.25 184 ILE A N 1
ATOM 1473 C CA . ILE A 1 184 ? 6.441 1.132 -3.703 1.00 96.25 184 ILE A CA 1
ATOM 1474 C C . ILE A 1 184 ? 5.213 1.808 -3.075 1.00 96.25 184 ILE A C 1
ATOM 1476 O O . ILE A 1 184 ? 4.806 1.446 -1.965 1.00 96.25 184 ILE A O 1
ATOM 1480 N N . PHE A 1 185 ? 4.583 2.754 -3.779 1.00 97.88 185 PHE A N 1
ATOM 1481 C CA . PHE A 1 185 ? 3.380 3.428 -3.286 1.00 97.88 185 PHE A CA 1
ATOM 1482 C C . PHE A 1 185 ? 2.201 2.471 -3.119 1.00 97.88 185 PHE A C 1
ATOM 1484 O O . PHE A 1 185 ? 1.482 2.565 -2.119 1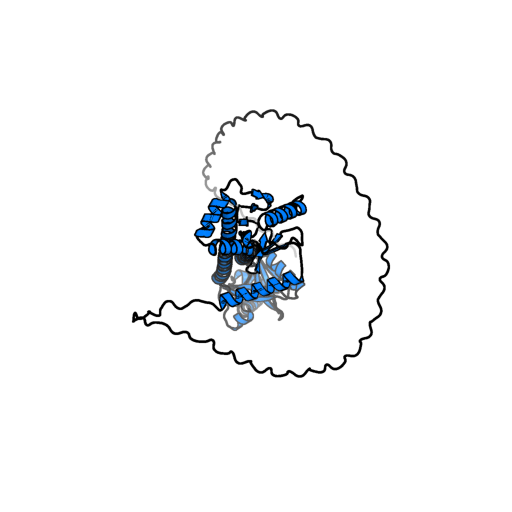.00 97.88 185 PHE A O 1
ATOM 1491 N N . LEU A 1 186 ? 2.025 1.519 -4.040 1.00 98.00 186 LEU A N 1
ATOM 1492 C CA . LEU A 1 186 ? 0.961 0.522 -3.948 1.00 98.00 186 LEU A CA 1
ATOM 1493 C C . LEU A 1 186 ? 1.137 -0.381 -2.722 1.00 98.00 186 LEU A C 1
ATOM 1495 O O . LEU A 1 186 ? 0.197 -0.572 -1.947 1.00 98.00 186 LEU A O 1
ATOM 1499 N N . VAL A 1 187 ? 2.351 -0.892 -2.503 1.00 98.00 187 VAL A N 1
ATOM 1500 C CA . VAL A 1 187 ? 2.672 -1.732 -1.340 1.00 98.00 187 VAL A CA 1
ATOM 1501 C C . VAL A 1 187 ? 2.456 -0.953 -0.041 1.00 98.00 187 VAL A C 1
ATOM 1503 O O . VAL A 1 187 ? 1.789 -1.449 0.873 1.00 98.00 187 VAL A O 1
ATOM 1506 N N . ALA A 1 188 ? 2.940 0.290 0.035 1.00 97.81 188 ALA A N 1
ATOM 1507 C CA . ALA A 1 188 ? 2.734 1.149 1.198 1.00 97.81 188 ALA A CA 1
ATOM 1508 C C . ALA A 1 188 ? 1.239 1.397 1.476 1.00 97.81 188 ALA A C 1
ATOM 1510 O O . ALA A 1 188 ? 0.796 1.289 2.624 1.00 97.81 188 ALA A O 1
ATOM 1511 N N . ALA A 1 189 ? 0.440 1.660 0.436 1.00 98.38 189 ALA A N 1
ATOM 1512 C CA . ALA A 1 189 ? -1.003 1.843 0.562 1.00 98.38 189 ALA A CA 1
ATOM 1513 C C . ALA A 1 189 ? -1.697 0.590 1.117 1.00 98.38 189 ALA A C 1
ATOM 1515 O O . ALA A 1 189 ? -2.498 0.693 2.050 1.00 98.38 189 ALA A O 1
ATOM 1516 N N . ILE A 1 190 ? -1.357 -0.596 0.600 1.00 98.00 190 ILE A N 1
ATOM 1517 C CA . ILE A 1 190 ? -1.915 -1.877 1.058 1.00 98.00 190 ILE A CA 1
ATOM 1518 C C . ILE A 1 190 ? -1.612 -2.099 2.543 1.00 98.00 190 ILE A C 1
ATOM 1520 O O . ILE A 1 190 ? -2.519 -2.419 3.316 1.00 98.00 190 ILE A O 1
ATOM 1524 N N . VAL A 1 191 ? -0.365 -1.878 2.970 1.00 98.00 191 VAL A N 1
ATOM 1525 C CA . VAL A 1 191 ? 0.033 -2.021 4.379 1.00 98.00 191 VAL A CA 1
ATOM 1526 C C . VAL A 1 191 ? -0.767 -1.069 5.273 1.00 98.00 191 VAL A C 1
ATOM 1528 O O . VAL A 1 191 ? -1.307 -1.496 6.298 1.00 98.00 191 VAL A O 1
ATOM 1531 N N . ILE A 1 192 ? -0.913 0.201 4.875 1.00 97.62 192 ILE A N 1
ATOM 1532 C CA . ILE A 1 192 ? -1.696 1.188 5.634 1.00 97.62 192 ILE A CA 1
ATOM 1533 C C . ILE A 1 192 ? -3.159 0.747 5.762 1.00 97.62 192 ILE A C 1
ATOM 1535 O O . ILE A 1 192 ? -3.716 0.814 6.865 1.00 97.62 192 ILE A O 1
ATOM 1539 N N . VAL A 1 193 ? -3.773 0.266 4.674 1.00 97.75 193 VAL A N 1
ATOM 1540 C CA . VAL A 1 193 ? -5.153 -0.241 4.685 1.00 97.75 193 VAL A CA 1
ATOM 1541 C C . VAL A 1 193 ? -5.278 -1.421 5.642 1.00 97.75 193 VAL A C 1
ATOM 1543 O O . VAL A 1 193 ? -6.128 -1.381 6.529 1.00 97.75 193 VAL A O 1
ATOM 1546 N N . ILE A 1 194 ? -4.423 -2.440 5.528 1.00 96.25 194 ILE A N 1
ATOM 1547 C CA . ILE A 1 194 ? -4.484 -3.647 6.369 1.00 96.25 194 ILE A CA 1
ATOM 1548 C C . ILE A 1 194 ? -4.408 -3.290 7.858 1.00 96.25 194 ILE A C 1
ATOM 1550 O O . ILE A 1 194 ? -5.190 -3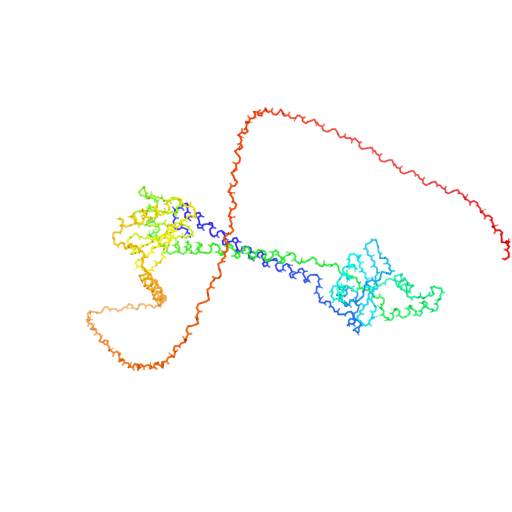.805 8.662 1.00 96.25 194 ILE A O 1
ATOM 1554 N N . VAL A 1 195 ? -3.504 -2.382 8.232 1.00 94.56 195 VAL A N 1
ATOM 1555 C CA . VAL A 1 195 ? -3.304 -1.983 9.632 1.00 94.56 195 VAL A CA 1
ATOM 1556 C C . VAL A 1 195 ? -4.500 -1.195 10.181 1.00 94.56 195 VAL A C 1
ATOM 1558 O O . VAL A 1 195 ? -4.889 -1.398 11.334 1.00 94.56 195 VAL A O 1
ATOM 1561 N N . ASN A 1 196 ? -5.113 -0.319 9.380 1.00 94.12 196 ASN A N 1
ATOM 1562 C CA . ASN A 1 196 ? -6.087 0.662 9.878 1.00 94.12 196 ASN A CA 1
ATOM 1563 C C . ASN A 1 196 ? -7.555 0.313 9.587 1.00 94.12 196 ASN A C 1
ATOM 1565 O O . ASN A 1 196 ? -8.448 0.823 10.269 1.00 94.12 196 ASN A O 1
ATOM 1569 N N . ILE A 1 197 ? -7.839 -0.588 8.639 1.00 95.00 197 ILE A N 1
ATOM 1570 C CA . ILE A 1 197 ? -9.204 -0.878 8.170 1.00 95.00 197 ILE A CA 1
ATOM 1571 C C . ILE A 1 197 ? -10.131 -1.364 9.284 1.00 95.00 197 ILE A C 1
ATOM 1573 O O . ILE A 1 197 ? -11.268 -0.901 9.386 1.00 95.00 197 ILE A O 1
ATOM 1577 N N . LYS A 1 198 ? -9.655 -2.251 10.171 1.00 92.50 198 LYS A N 1
ATOM 1578 C CA . LYS A 1 198 ? -10.469 -2.767 11.286 1.00 92.50 198 LYS A CA 1
ATOM 1579 C C . LYS A 1 198 ? -10.886 -1.636 12.230 1.00 92.50 198 LYS A C 1
ATOM 1581 O O . LYS A 1 198 ? -12.045 -1.582 12.643 1.00 92.50 198 LYS A O 1
ATOM 1586 N N . GLY A 1 199 ? -9.959 -0.731 12.548 1.00 91.88 199 GLY A N 1
ATOM 1587 C CA . GLY A 1 199 ? -10.224 0.434 13.389 1.00 91.88 199 GLY A CA 1
ATOM 1588 C C . GLY A 1 199 ? -11.164 1.423 12.707 1.00 91.88 199 GLY A C 1
ATOM 1589 O O . GLY A 1 199 ? -12.162 1.831 13.299 1.00 91.88 199 GLY A O 1
ATOM 1590 N N . PHE A 1 200 ? -10.910 1.749 11.440 1.00 94.31 200 PHE A N 1
ATOM 1591 C CA . PHE A 1 200 ? -11.771 2.630 10.653 1.00 94.31 200 PHE A CA 1
ATOM 1592 C C . PHE A 1 200 ? -13.216 2.114 10.582 1.00 94.31 200 PHE A C 1
ATOM 1594 O O . PHE A 1 200 ? -14.140 2.826 10.976 1.00 94.31 200 PHE A O 1
ATOM 1601 N N . LEU A 1 201 ? -13.414 0.859 10.158 1.00 93.81 201 LEU A N 1
ATOM 1602 C CA . LEU A 1 201 ? -14.742 0.256 10.024 1.00 93.81 201 LEU A CA 1
ATOM 1603 C C . LEU A 1 201 ? -15.477 0.179 11.361 1.00 93.81 201 LEU A C 1
ATOM 1605 O O . LEU A 1 201 ? -16.672 0.468 11.413 1.00 93.81 201 LEU A O 1
ATOM 1609 N N . SER A 1 202 ? -14.776 -0.190 12.436 1.00 92.69 202 SER A N 1
ATOM 1610 C CA . SER A 1 202 ? -15.359 -0.255 13.776 1.00 92.69 202 SER A CA 1
ATOM 1611 C C . SER A 1 202 ? -15.862 1.114 14.232 1.00 92.69 202 SER A C 1
ATOM 1613 O O . SER A 1 202 ? -17.043 1.250 14.543 1.00 92.69 202 SER A O 1
ATOM 1615 N N . TYR A 1 203 ? -15.014 2.147 14.206 1.00 93.81 203 TYR A N 1
ATOM 1616 C CA . TYR A 1 203 ? -15.422 3.485 14.633 1.00 93.81 203 TYR A CA 1
ATOM 1617 C C . TYR A 1 203 ? -16.525 4.062 13.744 1.00 93.81 203 TYR A C 1
ATOM 1619 O O . TYR A 1 203 ? -17.519 4.576 14.259 1.00 93.81 203 TYR A O 1
ATOM 1627 N N . TYR A 1 204 ? -16.377 3.948 12.420 1.00 92.19 204 TYR A N 1
ATOM 1628 C CA . TYR A 1 204 ? -17.370 4.431 11.466 1.00 92.19 204 TYR A CA 1
ATOM 1629 C C . TYR A 1 204 ? -18.733 3.778 11.708 1.00 92.19 204 TYR A C 1
ATOM 1631 O O . TYR A 1 204 ? -19.733 4.480 11.858 1.00 92.19 204 TYR A O 1
ATOM 1639 N N . LYS A 1 205 ? -18.776 2.442 11.801 1.00 92.00 205 LYS A N 1
ATOM 1640 C CA . LYS A 1 205 ? -20.013 1.690 12.026 1.00 92.00 205 LYS A CA 1
ATOM 1641 C C . LYS A 1 205 ? -20.653 2.067 13.360 1.00 92.00 205 LYS A C 1
ATOM 1643 O O . LYS A 1 205 ? -21.832 2.407 13.369 1.00 92.00 205 LYS A O 1
ATOM 1648 N N . THR A 1 206 ? -19.891 2.058 14.456 1.00 91.88 206 THR A N 1
ATOM 1649 C CA . THR A 1 206 ? -20.415 2.363 15.795 1.00 91.88 206 THR A CA 1
ATOM 1650 C C . THR A 1 206 ? -20.997 3.779 15.850 1.00 91.88 206 THR A C 1
ATOM 1652 O O . THR A 1 206 ? -22.145 3.953 16.247 1.00 91.88 206 THR A O 1
ATOM 1655 N N . ILE A 1 207 ? -20.275 4.795 15.364 1.00 91.75 207 ILE A N 1
ATOM 1656 C CA . ILE A 1 207 ? -20.759 6.189 15.365 1.00 91.75 207 ILE A CA 1
ATOM 1657 C C . ILE A 1 207 ? -21.964 6.370 14.427 1.00 91.75 207 ILE A C 1
ATOM 1659 O O . ILE A 1 207 ? -22.909 7.101 14.746 1.00 91.75 207 ILE A O 1
ATOM 1663 N N . ARG A 1 208 ? -21.962 5.716 13.261 1.00 90.88 208 ARG A N 1
ATOM 1664 C CA . ARG A 1 208 ? -23.073 5.782 12.304 1.00 90.88 208 ARG A CA 1
ATOM 1665 C C . ARG A 1 208 ? -24.347 5.186 12.896 1.00 90.88 208 ARG A C 1
ATOM 1667 O O . ARG A 1 208 ? -25.388 5.840 12.826 1.00 90.88 208 ARG A O 1
ATOM 1674 N N . ASP A 1 209 ? -24.243 4.002 13.494 1.00 89.38 209 ASP A N 1
ATOM 1675 C CA . ASP A 1 209 ? -25.371 3.224 14.011 1.00 89.38 209 ASP A CA 1
ATOM 1676 C C . ASP A 1 209 ? -25.941 3.813 15.328 1.00 89.38 209 ASP A C 1
ATOM 1678 O O . ASP A 1 209 ? -27.057 3.472 15.725 1.00 89.38 209 ASP A O 1
ATOM 1682 N N . LEU A 1 210 ? -25.237 4.749 15.985 1.00 90.56 210 LEU A N 1
ATOM 1683 C CA . LEU A 1 210 ? -25.754 5.480 17.149 1.00 90.56 210 LEU A CA 1
ATOM 1684 C C . LEU A 1 210 ? -26.958 6.369 16.788 1.00 90.56 210 LEU A C 1
ATOM 1686 O O . LEU A 1 210 ? -26.862 7.272 15.952 1.00 90.56 210 LEU A O 1
ATOM 1690 N N . THR A 1 211 ? -28.084 6.189 17.478 1.00 90.81 211 THR A N 1
ATOM 1691 C CA . THR A 1 211 ? -29.202 7.152 17.433 1.00 90.81 211 THR A CA 1
ATOM 1692 C C . THR A 1 211 ? -28.808 8.487 18.075 1.00 90.81 211 THR A C 1
ATOM 1694 O O . THR A 1 211 ? -27.908 8.526 18.915 1.00 90.81 211 THR A O 1
ATOM 1697 N N . LEU A 1 212 ? -29.499 9.576 17.717 1.00 89.69 212 LEU A N 1
ATOM 1698 C CA . LEU A 1 212 ? -29.253 10.892 18.318 1.00 89.69 212 LEU A CA 1
ATOM 1699 C C . LEU A 1 212 ? -29.467 10.875 19.842 1.00 89.69 212 LEU A C 1
ATOM 1701 O O . LEU A 1 212 ? -28.649 11.426 20.570 1.00 89.69 212 LEU A O 1
ATOM 1705 N N . GLN A 1 213 ? -30.508 10.180 20.310 1.00 90.38 213 GLN A N 1
ATOM 1706 C CA . GLN A 1 213 ? -30.818 10.033 21.733 1.00 90.38 213 GLN A CA 1
ATOM 1707 C C . GLN A 1 213 ? -29.685 9.333 22.494 1.00 90.38 213 GLN A C 1
ATOM 1709 O O . GLN A 1 213 ? -29.151 9.900 23.443 1.00 90.38 213 GLN A O 1
ATOM 1714 N N . ASN A 1 214 ? -29.258 8.147 22.042 1.00 91.00 214 ASN A N 1
ATOM 1715 C CA . ASN A 1 214 ? -28.154 7.425 22.690 1.00 91.00 214 ASN A CA 1
ATOM 1716 C C . ASN A 1 214 ? -26.856 8.244 22.676 1.00 91.00 214 ASN A C 1
ATOM 1718 O O . ASN A 1 214 ? -26.093 8.206 23.631 1.00 91.00 214 ASN A O 1
ATOM 1722 N N . ALA A 1 215 ? -26.594 8.995 21.602 1.00 91.50 215 ALA A N 1
ATOM 1723 C CA . ALA A 1 215 ? -25.414 9.848 21.526 1.00 91.50 215 ALA A CA 1
ATOM 1724 C C . ALA A 1 215 ? -25.444 10.984 22.556 1.00 91.50 215 ALA A C 1
ATOM 1726 O O . ALA A 1 215 ? -24.426 11.262 23.182 1.00 91.50 215 ALA A O 1
ATOM 1727 N N . GLN A 1 216 ? -26.599 11.624 22.752 1.00 91.56 216 GLN A N 1
ATOM 1728 C CA . GLN A 1 216 ? -26.769 12.655 23.778 1.00 91.56 216 GLN A CA 1
ATOM 1729 C C . GLN A 1 216 ? -26.594 12.084 25.187 1.00 91.56 216 GLN A C 1
ATOM 1731 O O . GLN A 1 216 ? -25.864 12.674 25.976 1.00 91.56 216 GLN A O 1
ATOM 1736 N N . GLU A 1 217 ? -27.191 10.923 25.468 1.00 92.88 217 GLU A N 1
ATOM 1737 C CA . GLU A 1 217 ? -27.039 10.212 26.745 1.00 92.88 217 GLU A CA 1
ATOM 1738 C C . GLU A 1 217 ? -25.561 9.904 27.032 1.00 92.88 217 GLU A C 1
ATOM 1740 O O . GLU A 1 217 ? -25.034 10.295 28.069 1.00 92.88 217 GLU A O 1
ATOM 1745 N N . ILE A 1 218 ? -24.851 9.325 26.058 1.00 93.88 218 ILE A N 1
ATOM 1746 C CA . ILE A 1 218 ? -23.413 9.040 26.159 1.00 93.88 218 ILE A CA 1
ATOM 1747 C C . ILE A 1 218 ? -22.598 10.316 26.401 1.00 93.88 218 ILE A C 1
ATOM 1749 O O . ILE A 1 218 ? -21.660 10.301 27.190 1.00 93.88 218 ILE A O 1
ATOM 1753 N N . ASN A 1 219 ? -22.935 11.427 25.745 1.00 93.38 219 ASN A N 1
ATOM 1754 C CA . ASN A 1 219 ? -22.216 12.689 25.932 1.00 93.38 219 ASN A CA 1
ATOM 1755 C C . ASN A 1 219 ? -22.421 13.280 27.330 1.00 93.38 219 ASN A C 1
ATOM 1757 O O . ASN A 1 219 ? -21.473 13.821 27.893 1.00 93.38 219 ASN A O 1
ATOM 1761 N N . MET A 1 220 ? -23.633 13.175 27.882 1.00 91.62 220 MET A N 1
ATOM 1762 C CA . MET A 1 220 ? -23.915 13.590 29.259 1.00 91.62 220 MET A CA 1
ATOM 1763 C C . MET A 1 220 ? -23.148 12.715 30.251 1.00 91.62 220 MET A C 1
ATOM 1765 O O . MET A 1 220 ? -22.491 13.232 31.147 1.00 91.62 220 MET A O 1
ATOM 1769 N N . GLU A 1 221 ? -23.158 11.402 30.036 1.00 93.56 221 GLU A N 1
ATOM 1770 C CA . GLU A 1 221 ? -22.462 10.440 30.885 1.00 93.56 221 GLU A CA 1
ATOM 1771 C C . GLU A 1 221 ? -20.933 10.568 30.820 1.00 93.56 221 GLU A C 1
ATOM 1773 O O . GLU A 1 221 ? -20.254 10.446 31.836 1.00 93.56 221 GLU A O 1
ATOM 1778 N N . LEU A 1 222 ? -20.360 10.882 29.657 1.00 90.88 222 LEU A N 1
ATOM 1779 C CA . LEU A 1 222 ? -18.924 11.155 29.523 1.00 90.88 222 LEU A CA 1
ATOM 1780 C C . LEU A 1 222 ? -18.474 12.417 30.277 1.00 90.88 222 LEU A C 1
ATOM 1782 O O . LEU A 1 222 ? -17.292 12.528 30.597 1.00 90.88 222 LEU A O 1
ATOM 1786 N N . ALA A 1 223 ? -19.388 13.354 30.545 1.00 88.75 223 ALA A N 1
ATOM 1787 C CA . ALA A 1 223 ? -19.139 14.550 31.349 1.00 88.75 223 ALA A CA 1
ATOM 1788 C C . ALA A 1 223 ? -19.463 14.353 32.844 1.00 88.75 223 ALA A C 1
ATOM 1790 O O . ALA A 1 223 ? -19.213 15.256 33.645 1.00 88.75 223 ALA A O 1
ATOM 1791 N N . ASP A 1 224 ? -20.019 13.199 33.223 1.00 89.81 224 ASP A N 1
ATOM 1792 C CA . ASP A 1 224 ? -20.416 12.902 34.595 1.00 89.81 224 ASP A CA 1
ATOM 1793 C C . ASP A 1 224 ? -19.179 12.715 35.504 1.00 89.81 224 ASP A C 1
ATOM 1795 O O . ASP A 1 224 ? -18.286 11.932 35.165 1.00 89.81 224 ASP A O 1
ATOM 1799 N N . PRO A 1 225 ? -19.105 13.378 36.676 1.00 86.38 225 PRO A N 1
ATOM 1800 C CA . PRO A 1 225 ? -17.986 13.231 37.613 1.00 86.38 225 PRO A CA 1
ATOM 1801 C C . PRO A 1 225 ? -17.792 11.813 38.171 1.00 86.38 225 PRO A C 1
ATOM 1803 O O . PRO A 1 225 ? -16.714 11.490 38.665 1.00 86.38 225 PRO A O 1
ATOM 1806 N N . THR A 1 226 ? -18.827 10.971 38.131 1.00 86.88 226 THR A N 1
ATOM 1807 C CA . THR A 1 226 ? -18.786 9.569 38.572 1.00 86.88 226 THR A CA 1
ATOM 1808 C C . THR A 1 226 ? -18.233 8.624 37.505 1.00 86.88 226 THR A C 1
ATOM 1810 O O . THR A 1 226 ? -17.965 7.456 37.799 1.00 86.88 226 THR A O 1
ATOM 1813 N N . SER A 1 227 ? -18.027 9.112 36.278 1.00 87.88 227 SER A N 1
ATOM 1814 C CA . SER A 1 227 ? -17.443 8.329 35.195 1.00 87.88 227 SER A CA 1
ATOM 1815 C C . SER A 1 227 ? -15.959 8.076 35.435 1.00 87.88 227 SER A C 1
ATOM 1817 O O . SER A 1 227 ? -15.140 8.992 35.514 1.00 87.88 227 SER A O 1
ATOM 1819 N N . VAL A 1 228 ? -15.592 6.798 35.502 1.00 88.12 228 VAL A N 1
ATOM 1820 C CA . VAL A 1 228 ? -14.210 6.371 35.726 1.00 88.12 228 VAL A CA 1
ATOM 1821 C C . VAL A 1 228 ? -13.532 6.144 34.384 1.00 88.12 228 VAL A C 1
ATOM 1823 O O . VAL A 1 228 ? -13.964 5.321 33.574 1.00 88.12 228 VAL A O 1
ATOM 1826 N N . VAL A 1 229 ? -12.430 6.851 34.151 1.00 87.50 229 VAL A N 1
ATOM 1827 C CA . VAL A 1 229 ? -11.576 6.637 32.981 1.00 87.50 229 VAL A CA 1
ATOM 1828 C C . VAL A 1 229 ? -10.451 5.688 33.360 1.00 87.50 229 VAL A C 1
ATOM 1830 O O . VAL A 1 229 ? -9.797 5.877 34.381 1.00 87.50 229 VAL A O 1
ATOM 1833 N N . VAL A 1 230 ? -10.179 4.703 32.504 1.00 87.62 230 VAL A N 1
ATOM 1834 C CA . VAL A 1 230 ? -8.951 3.900 32.551 1.00 87.62 230 VAL A CA 1
ATOM 1835 C C . VAL A 1 230 ? -8.087 4.306 31.355 1.00 87.62 230 VAL A C 1
ATOM 1837 O O . VAL A 1 230 ? -8.238 3.737 30.266 1.00 87.62 230 VAL A O 1
ATOM 1840 N N . PRO A 1 231 ? -7.197 5.311 31.509 1.00 83.75 231 PRO A N 1
ATOM 1841 C CA . PRO A 1 231 ? -6.516 5.948 30.381 1.00 83.75 231 PRO A CA 1
ATOM 1842 C C . PRO A 1 231 ? -5.656 4.973 29.578 1.00 83.75 231 PRO A C 1
ATOM 1844 O O . PRO A 1 231 ? -5.666 4.998 28.351 1.00 83.75 231 PRO A O 1
ATOM 1847 N N . GLN A 1 232 ? -4.980 4.049 30.267 1.00 83.31 232 GLN A N 1
ATOM 1848 C CA . GLN A 1 232 ? -4.098 3.048 29.654 1.00 83.31 232 GLN A CA 1
ATOM 1849 C C . GLN A 1 232 ? -4.844 2.116 28.683 1.00 83.31 232 GLN A C 1
ATOM 1851 O O . GLN A 1 232 ? -4.268 1.645 27.705 1.00 83.31 232 GLN A O 1
ATOM 1856 N N . LEU A 1 233 ? -6.142 1.895 28.920 1.00 86.06 233 LEU A N 1
ATOM 1857 C CA . LEU A 1 233 ? -7.016 1.063 28.090 1.00 86.06 233 LEU A CA 1
ATOM 1858 C C . LEU A 1 233 ? -7.932 1.893 27.180 1.00 86.06 233 LEU A C 1
ATOM 1860 O O . LEU A 1 233 ? -8.762 1.323 26.472 1.00 86.06 233 LEU A O 1
ATOM 1864 N N . ASN A 1 234 ? -7.822 3.229 27.210 1.00 88.44 234 ASN A N 1
ATOM 1865 C CA . ASN A 1 234 ? -8.734 4.163 26.543 1.00 88.44 234 ASN A CA 1
ATOM 1866 C C . ASN A 1 234 ? -10.213 3.776 26.733 1.00 88.44 234 ASN A C 1
ATOM 1868 O O . ASN A 1 234 ? -10.985 3.753 25.775 1.00 88.44 234 ASN A O 1
ATOM 1872 N N . THR A 1 235 ? -10.586 3.380 27.949 1.00 90.62 235 THR A N 1
ATOM 1873 C CA . THR A 1 235 ? -11.932 2.883 28.251 1.00 90.62 235 THR A CA 1
ATOM 1874 C C . THR A 1 235 ? -12.574 3.744 29.330 1.00 90.62 235 THR A C 1
ATOM 1876 O O . THR A 1 235 ? -11.923 4.088 30.315 1.00 90.62 235 THR A O 1
ATOM 1879 N N . TYR A 1 236 ? -13.842 4.087 29.127 1.00 91.81 236 TYR A N 1
ATOM 1880 C CA . TYR A 1 236 ? -14.668 4.839 30.061 1.00 91.81 236 TYR A CA 1
ATOM 1881 C C . TYR A 1 236 ? -15.728 3.911 30.651 1.00 91.81 236 TYR A C 1
ATOM 1883 O O . TYR A 1 236 ? -16.421 3.200 29.917 1.00 91.81 236 TYR A O 1
ATOM 1891 N N . PHE A 1 237 ? -15.855 3.945 31.972 1.00 91.88 237 PHE A N 1
ATOM 1892 C CA . PHE A 1 237 ? -16.911 3.289 32.729 1.00 91.88 237 PHE A CA 1
ATOM 1893 C C . PHE A 1 237 ? -17.843 4.366 33.257 1.00 91.88 237 PHE A C 1
ATOM 1895 O O . PHE A 1 237 ? -17.550 5.039 34.243 1.00 91.88 237 PHE A O 1
ATOM 1902 N N . THR A 1 238 ? -18.940 4.549 32.542 1.00 93.25 238 THR A N 1
ATOM 1903 C CA . THR A 1 238 ? -19.939 5.581 32.822 1.00 93.25 238 THR A CA 1
ATOM 1904 C C . THR A 1 238 ? -21.074 5.013 33.689 1.00 93.25 238 THR A C 1
ATOM 1906 O O . THR A 1 238 ? -21.009 3.836 34.073 1.00 93.25 238 THR A O 1
ATOM 1909 N N . PRO A 1 239 ? -22.103 5.786 34.082 1.00 91.88 239 PRO A N 1
ATOM 1910 C CA . PRO A 1 239 ? -23.252 5.241 34.800 1.00 91.88 239 PRO A CA 1
ATOM 1911 C C . PRO A 1 239 ? -23.887 4.021 34.115 1.00 91.88 239 PRO A C 1
ATOM 1913 O O . PRO A 1 239 ? -23.998 2.978 34.768 1.00 91.88 239 PRO A O 1
ATOM 1916 N N . ASN A 1 240 ? -24.190 4.106 32.814 1.00 93.38 240 ASN A N 1
ATOM 1917 C CA . ASN A 1 240 ? -24.932 3.084 32.066 1.00 93.38 240 ASN A CA 1
ATOM 1918 C C . ASN A 1 240 ? -24.137 2.410 30.942 1.00 93.38 240 ASN A C 1
ATOM 1920 O O . ASN A 1 240 ? -24.541 1.332 30.494 1.00 93.38 240 ASN A O 1
ATOM 1924 N N . TYR A 1 241 ? -23.010 2.979 30.505 1.00 94.19 241 TYR A N 1
ATOM 1925 C CA . TYR A 1 241 ? -22.235 2.439 29.387 1.00 94.19 241 TYR A CA 1
ATOM 1926 C C . TYR A 1 241 ? -20.796 2.055 29.742 1.00 94.19 241 TYR A C 1
ATOM 1928 O O . TYR A 1 241 ? -20.092 2.715 30.511 1.00 94.19 241 TYR A O 1
ATOM 1936 N N . ILE A 1 242 ? -20.330 1.019 29.053 1.00 94.56 242 ILE A N 1
ATOM 1937 C CA . ILE A 1 242 ? -18.924 0.699 28.849 1.00 94.56 242 ILE A CA 1
ATOM 1938 C C . ILE A 1 242 ? -18.542 1.248 27.474 1.00 94.56 242 ILE A C 1
ATOM 1940 O O . ILE A 1 242 ? -19.094 0.819 26.458 1.00 94.56 242 ILE A O 1
ATOM 1944 N N . ILE A 1 243 ? -17.599 2.187 27.429 1.00 94.19 243 ILE A N 1
ATOM 1945 C CA . ILE A 1 243 ? -17.133 2.813 26.184 1.00 94.19 243 ILE A CA 1
ATOM 1946 C C . ILE A 1 243 ? -15.653 2.492 26.026 1.00 94.19 243 ILE A C 1
ATOM 1948 O O . ILE A 1 243 ? -14.803 3.125 26.650 1.00 94.19 243 ILE A O 1
ATOM 1952 N N . SER A 1 244 ? -15.326 1.507 25.193 1.00 93.69 244 SER A N 1
ATOM 1953 C CA . SER A 1 244 ? -13.942 1.133 24.904 1.00 93.69 244 SER A CA 1
ATOM 1954 C C . SER A 1 244 ? -13.494 1.761 23.589 1.00 93.69 244 SER A C 1
ATOM 1956 O O . SER A 1 244 ? -13.936 1.365 22.515 1.00 93.69 244 SER A O 1
ATOM 1958 N N . ALA A 1 245 ? -12.619 2.762 23.678 1.00 90.94 245 ALA A N 1
ATOM 1959 C CA . ALA A 1 245 ? -12.077 3.516 22.552 1.00 90.94 245 ALA A CA 1
ATOM 1960 C C . ALA A 1 245 ? -10.624 3.096 22.267 1.00 90.94 245 ALA A C 1
ATOM 1962 O O . ALA A 1 245 ? -9.713 3.926 22.247 1.00 90.94 245 ALA A O 1
ATOM 1963 N N . GLY A 1 246 ? -10.394 1.790 22.115 1.00 87.69 246 GLY A N 1
ATOM 1964 C CA . GLY A 1 246 ? -9.087 1.164 21.896 1.00 87.69 246 GLY A CA 1
ATOM 1965 C C . GLY A 1 246 ? -8.634 1.211 20.426 1.00 87.69 246 GLY A C 1
ATOM 1966 O O . GLY A 1 246 ? -8.692 2.267 19.800 1.00 87.69 246 GLY A O 1
ATOM 1967 N N . PRO A 1 247 ? -8.119 0.099 19.869 1.00 87.19 247 PRO A N 1
ATOM 1968 C CA . PRO A 1 247 ? -7.968 -0.087 18.419 1.00 87.19 247 PRO A CA 1
ATOM 1969 C C . PRO A 1 247 ? -9.314 -0.168 17.679 1.00 87.19 247 PRO A C 1
ATOM 1971 O O . PRO A 1 247 ? -9.402 0.154 16.499 1.00 87.19 247 PRO A O 1
ATOM 1974 N N . THR A 1 248 ? -10.361 -0.610 18.377 1.00 90.88 248 THR A N 1
ATOM 1975 C CA . THR A 1 248 ? -11.761 -0.609 17.932 1.00 90.88 248 THR A CA 1
ATOM 1976 C C . THR A 1 248 ? -12.589 0.252 18.880 1.00 90.88 248 THR A C 1
ATOM 1978 O O . THR A 1 248 ? -12.173 0.477 20.020 1.00 90.88 248 THR A O 1
ATOM 1981 N N . LEU A 1 249 ? -13.729 0.748 18.398 1.00 93.12 249 LEU A N 1
ATOM 1982 C CA . LEU A 1 249 ? -14.711 1.457 19.208 1.00 93.12 249 LEU A CA 1
ATOM 1983 C C . LEU A 1 249 ? -15.897 0.542 19.491 1.00 93.12 249 LEU A C 1
ATOM 1985 O O . LEU A 1 249 ? -16.683 0.234 18.589 1.00 93.12 249 LEU A O 1
ATOM 1989 N N . ASP A 1 250 ? -16.045 0.193 20.760 1.00 93.56 250 ASP A N 1
ATOM 1990 C CA . ASP A 1 250 ? -17.133 -0.625 21.278 1.00 93.56 250 ASP A CA 1
ATOM 1991 C C . ASP A 1 250 ? -17.875 0.153 22.370 1.00 93.56 250 ASP A C 1
ATOM 1993 O O . ASP A 1 250 ? -17.262 0.682 23.299 1.00 93.56 250 ASP A O 1
ATOM 1997 N N . ILE A 1 251 ? -19.200 0.249 22.236 1.00 93.94 251 ILE A N 1
ATOM 1998 C CA . ILE A 1 251 ? -20.085 0.940 23.180 1.00 93.94 251 ILE A CA 1
ATOM 1999 C C . ILE A 1 251 ? -21.192 -0.031 23.569 1.00 93.94 251 ILE A C 1
ATOM 2001 O O . ILE A 1 251 ? -21.993 -0.420 22.720 1.00 93.94 251 ILE A O 1
ATOM 2005 N N . VAL A 1 252 ? -21.230 -0.418 24.843 1.00 94.19 252 VAL A N 1
ATOM 2006 C CA . VAL A 1 252 ? -22.135 -1.457 25.352 1.00 94.19 252 VAL A CA 1
ATOM 2007 C C . VAL A 1 252 ? -22.819 -0.954 26.619 1.00 94.19 252 VAL A C 1
ATOM 2009 O O . VAL A 1 252 ? -22.147 -0.461 27.522 1.00 94.19 252 VAL A O 1
ATOM 2012 N N . LYS A 1 253 ? -24.147 -1.075 26.708 1.00 94.50 253 LYS A N 1
ATOM 2013 C CA . LYS A 1 253 ? -24.885 -0.794 27.950 1.00 94.50 253 LYS A CA 1
ATOM 2014 C C . LYS A 1 253 ? -24.638 -1.899 28.969 1.00 94.50 253 LYS A C 1
ATOM 2016 O O . LYS A 1 253 ? -24.679 -3.067 28.593 1.00 94.50 253 LYS A O 1
ATOM 2021 N N . TYR A 1 254 ? -24.480 -1.567 30.253 1.00 94.31 254 TYR A N 1
ATOM 2022 C CA . TYR A 1 254 ? -24.324 -2.590 31.300 1.00 94.31 254 TYR A CA 1
ATOM 2023 C C . TYR A 1 254 ? -25.487 -3.582 31.305 1.00 94.31 254 TYR A C 1
ATOM 2025 O O . TYR A 1 254 ? -25.244 -4.782 31.364 1.00 94.31 254 TYR A O 1
ATOM 2033 N N . SER A 1 255 ? -26.726 -3.096 31.167 1.00 93.94 255 SER A N 1
ATOM 2034 C CA . SER A 1 255 ? -27.950 -3.912 31.105 1.00 93.94 255 SER A CA 1
ATOM 2035 C C . SER A 1 255 ? -27.951 -4.938 29.975 1.00 93.94 255 SER A C 1
ATOM 2037 O O . SER A 1 255 ? -28.596 -5.981 30.075 1.00 93.94 255 SER A O 1
ATOM 2039 N N . ASP A 1 256 ? -27.235 -4.637 28.894 1.00 94.44 256 ASP A N 1
ATOM 2040 C CA . ASP A 1 256 ? -27.220 -5.451 27.688 1.00 94.44 256 ASP A CA 1
ATOM 2041 C C . ASP A 1 256 ? -26.120 -6.512 27.756 1.00 94.44 256 ASP A C 1
ATOM 2043 O O . ASP A 1 256 ? -26.097 -7.417 26.928 1.00 94.44 256 ASP A O 1
ATOM 2047 N N . VAL A 1 257 ? -25.223 -6.449 28.744 1.00 95.56 257 VAL A N 1
ATOM 2048 C CA . VAL A 1 257 ? -24.191 -7.465 28.945 1.00 95.56 257 VAL A CA 1
ATOM 2049 C C . VAL A 1 257 ? -24.849 -8.751 29.440 1.00 95.56 257 VAL A C 1
ATOM 2051 O O . VAL A 1 257 ? -25.481 -8.779 30.493 1.00 95.56 257 VAL A O 1
ATOM 2054 N N . ARG A 1 258 ? -24.686 -9.833 28.676 1.00 94.81 258 ARG A N 1
ATOM 2055 C CA . ARG A 1 258 ? -25.189 -11.168 29.029 1.00 94.81 258 ARG A CA 1
ATOM 2056 C C . ARG A 1 258 ? -24.089 -12.039 29.620 1.00 94.81 258 ARG A C 1
ATOM 2058 O O . ARG A 1 258 ? -24.296 -12.731 30.610 1.00 94.81 258 ARG A O 1
ATOM 2065 N N . TRP A 1 259 ? -22.930 -12.044 28.975 1.00 95.81 259 TRP A N 1
ATOM 2066 C CA . TRP A 1 259 ? -21.830 -12.936 29.319 1.00 95.81 259 TRP A CA 1
ATOM 2067 C C . TRP A 1 259 ? -20.502 -12.254 29.028 1.00 95.81 259 TRP A C 1
ATOM 2069 O O . TRP A 1 259 ? -20.364 -11.592 27.997 1.00 95.81 259 TRP A O 1
ATOM 2079 N N . MET A 1 260 ? -19.528 -12.422 29.920 1.00 95.56 260 MET A N 1
ATOM 2080 C CA . MET A 1 260 ? -18.184 -11.906 29.699 1.00 95.56 260 MET A CA 1
ATOM 2081 C C . MET A 1 260 ? -17.089 -12.810 30.255 1.00 95.56 260 MET A C 1
ATOM 2083 O O . MET A 1 260 ? -17.276 -13.539 31.230 1.00 95.56 260 MET A O 1
ATOM 2087 N N . TYR A 1 261 ? -15.915 -12.736 29.634 1.00 93.25 261 TYR A N 1
ATOM 2088 C CA . TYR A 1 261 ? -14.727 -13.472 30.059 1.00 93.25 261 TYR A CA 1
ATOM 2089 C C . TYR A 1 261 ? -13.440 -12.829 29.527 1.00 93.25 261 TYR A C 1
ATOM 2091 O O . TYR A 1 261 ? -13.453 -12.081 28.551 1.00 93.25 261 TYR A O 1
ATOM 2099 N N . SER A 1 262 ? -12.303 -13.183 30.125 1.00 90.75 262 SER A N 1
ATOM 2100 C CA . SER A 1 262 ? -10.962 -12.873 29.617 1.00 90.75 262 SER A CA 1
ATOM 2101 C C . SER A 1 262 ? -10.167 -14.175 29.512 1.00 90.75 262 SER A C 1
ATOM 2103 O O . SER A 1 262 ? -9.812 -14.762 30.529 1.00 90.75 262 SER A O 1
ATOM 2105 N N . GLN A 1 263 ? -9.942 -14.673 28.290 1.00 79.25 263 GLN A N 1
ATOM 2106 C CA . GLN A 1 263 ? -9.255 -15.957 28.070 1.00 79.25 263 GLN A CA 1
ATOM 2107 C C . GLN A 1 263 ? -7.735 -15.785 27.992 1.00 79.25 263 GLN A C 1
ATOM 2109 O O . GLN A 1 263 ? -6.984 -16.543 28.592 1.00 79.25 263 GLN A O 1
ATOM 2114 N N . THR A 1 264 ? -7.274 -14.787 27.238 1.00 75.25 264 THR A N 1
ATOM 2115 C CA . THR A 1 264 ? -5.844 -14.591 26.954 1.00 75.25 264 THR A CA 1
ATOM 2116 C C . THR A 1 264 ? -5.199 -13.527 27.840 1.00 75.25 264 THR A C 1
ATOM 2118 O O . THR A 1 264 ? -4.039 -13.191 27.617 1.00 75.25 264 THR A O 1
ATOM 2121 N N . GLY A 1 265 ? -5.960 -12.904 28.748 1.00 76.12 265 GLY A N 1
ATOM 2122 C CA . GLY A 1 265 ? -5.498 -11.776 29.563 1.00 76.12 265 GLY A CA 1
ATOM 2123 C C . GLY A 1 265 ? -5.224 -10.487 28.777 1.00 76.12 265 GLY A C 1
ATOM 2124 O O . GLY A 1 265 ? -4.638 -9.568 29.326 1.00 76.12 265 GLY A O 1
ATOM 2125 N N . LYS A 1 266 ? -5.615 -10.394 27.495 1.00 84.00 266 LYS A N 1
ATOM 2126 C CA . LYS A 1 266 ? -5.305 -9.235 26.620 1.00 84.00 266 LYS A CA 1
ATOM 2127 C C . LYS A 1 266 ? -6.460 -8.241 26.474 1.00 84.00 266 LYS A C 1
ATOM 2129 O O . LYS A 1 266 ? -6.237 -7.083 26.131 1.00 84.00 266 LYS A O 1
ATOM 2134 N N . PHE A 1 267 ? -7.686 -8.715 26.658 1.00 90.50 267 PHE A N 1
ATOM 2135 C CA . PHE A 1 267 ? -8.931 -7.961 26.535 1.00 90.50 267 PHE A CA 1
ATOM 2136 C C . PHE A 1 267 ? -10.061 -8.758 27.194 1.00 90.50 267 PHE A C 1
ATOM 2138 O O . PHE A 1 267 ? -9.905 -9.951 27.466 1.00 90.50 267 PHE A O 1
ATOM 2145 N N . ILE A 1 268 ? -11.202 -8.111 27.420 1.00 92.94 268 ILE A N 1
ATOM 2146 C CA . ILE A 1 268 ? -12.419 -8.769 27.901 1.00 92.94 268 ILE A CA 1
ATOM 2147 C C . ILE A 1 268 ? -13.346 -8.961 26.703 1.00 92.94 268 ILE A C 1
ATOM 2149 O O . ILE A 1 268 ? -13.640 -8.020 25.966 1.00 92.94 268 ILE A O 1
ATOM 2153 N N . THR A 1 269 ? -13.796 -10.194 26.500 1.00 94.06 269 THR A N 1
ATOM 2154 C CA . THR A 1 269 ? -14.844 -10.506 25.529 1.00 94.06 269 THR A CA 1
ATOM 2155 C C . THR A 1 269 ? -16.192 -10.350 26.204 1.00 94.06 269 THR A C 1
ATOM 2157 O O . THR A 1 269 ? -16.408 -10.905 27.280 1.00 94.06 269 THR A O 1
ATOM 2160 N N . VAL A 1 270 ? -17.093 -9.614 25.563 1.00 95.06 270 VAL A N 1
ATOM 2161 C CA . VAL A 1 270 ? -18.455 -9.365 26.025 1.00 95.06 270 VAL A CA 1
ATOM 2162 C C . VAL A 1 270 ? -19.433 -9.802 24.944 1.00 95.06 270 VAL A C 1
ATOM 2164 O O . VAL A 1 270 ? -19.305 -9.405 23.789 1.00 95.06 270 VAL A O 1
ATOM 2167 N N . PHE A 1 271 ? -20.420 -10.601 25.333 1.00 94.75 271 PHE A N 1
ATOM 2168 C CA . PHE A 1 271 ? -21.597 -10.889 24.525 1.00 94.75 271 PHE A CA 1
ATOM 2169 C C . PHE A 1 271 ? -22.762 -10.053 25.034 1.00 94.75 271 PHE A C 1
ATOM 2171 O O . PHE A 1 271 ? -23.115 -10.127 26.219 1.00 94.75 271 PHE A O 1
ATOM 2178 N N . ASP A 1 272 ? -23.361 -9.279 24.136 1.00 92.62 272 ASP A N 1
ATOM 2179 C CA . ASP A 1 272 ? -24.570 -8.532 24.453 1.00 92.62 272 ASP A CA 1
ATOM 2180 C C . ASP A 1 272 ? -25.828 -9.431 24.397 1.00 92.62 272 ASP A C 1
ATOM 2182 O O . ASP A 1 272 ? -25.788 -10.615 24.036 1.00 92.62 272 ASP A O 1
ATOM 2186 N N . GLN A 1 273 ? -26.990 -8.877 24.743 1.00 90.62 273 GLN A N 1
ATOM 2187 C CA . GLN A 1 273 ? -28.267 -9.589 24.678 1.00 90.62 273 GLN A CA 1
ATOM 2188 C C . GLN A 1 273 ? -28.661 -10.028 23.257 1.00 90.62 273 GLN A C 1
ATOM 2190 O O . GLN A 1 273 ? -29.476 -10.945 23.123 1.00 90.62 273 GLN A O 1
ATOM 2195 N N . LYS A 1 274 ? -28.095 -9.409 22.212 1.00 89.88 274 LYS A N 1
ATOM 2196 C CA . LYS A 1 274 ? -28.309 -9.740 20.793 1.00 89.88 274 LYS A CA 1
ATOM 2197 C C . LYS A 1 274 ? -27.320 -10.789 20.277 1.00 89.88 274 LYS A C 1
ATOM 2199 O O . LYS A 1 274 ? -27.461 -11.218 19.127 1.00 89.88 274 LYS A O 1
ATOM 2204 N N . TYR A 1 275 ? -26.399 -11.243 21.129 1.00 91.25 275 TYR A N 1
ATOM 2205 C CA . TYR A 1 275 ? -25.278 -12.124 20.810 1.00 91.25 275 TYR A CA 1
ATOM 2206 C C . TYR A 1 275 ? -24.239 -11.487 19.875 1.00 91.25 275 TYR A C 1
ATOM 2208 O O . TYR A 1 275 ? -23.515 -12.196 19.170 1.00 91.25 275 TYR A O 1
ATOM 2216 N N . ASP A 1 276 ? -24.155 -10.156 19.859 1.00 90.25 276 ASP A N 1
ATOM 2217 C CA . ASP A 1 276 ? -23.028 -9.449 19.270 1.00 90.25 276 ASP A CA 1
ATOM 2218 C C . ASP A 1 276 ? -21.807 -9.546 20.195 1.00 90.25 276 ASP A C 1
ATOM 2220 O O . ASP A 1 276 ? -21.912 -9.511 21.423 1.00 90.25 276 ASP A O 1
ATOM 2224 N N . VAL A 1 277 ? -20.640 -9.738 19.574 1.00 91.44 277 VAL A N 1
ATOM 2225 C CA . VAL A 1 277 ? -19.361 -9.922 20.265 1.00 91.44 277 VAL A CA 1
ATOM 2226 C C . VAL A 1 277 ? -18.619 -8.600 20.288 1.00 91.44 277 VAL A C 1
ATOM 2228 O O . VAL A 1 277 ? -18.353 -8.020 19.235 1.00 91.44 277 VAL A O 1
ATOM 2231 N N . HIS A 1 278 ? -18.233 -8.183 21.486 1.00 92.38 278 HIS A N 1
ATOM 2232 C CA . HIS A 1 278 ? -17.449 -6.987 21.744 1.00 92.38 278 HIS A CA 1
ATOM 2233 C C . HIS A 1 278 ? -16.134 -7.367 22.418 1.00 92.38 278 HIS A C 1
ATOM 2235 O O . HIS A 1 278 ? -16.104 -8.170 23.350 1.00 92.38 278 HIS A O 1
ATOM 2241 N N . GLU A 1 279 ? -15.036 -6.774 21.962 1.00 91.62 279 GLU A N 1
ATOM 2242 C CA . GLU A 1 279 ? -13.717 -6.939 22.573 1.00 91.62 279 GLU A CA 1
ATOM 2243 C C . GLU A 1 279 ? -13.339 -5.623 23.259 1.00 91.62 279 GLU A C 1
ATOM 2245 O O . GLU A 1 279 ? -12.738 -4.738 22.644 1.00 91.62 279 GLU A O 1
ATOM 2250 N N . ILE A 1 280 ? -13.706 -5.487 24.531 1.00 92.50 280 ILE A N 1
ATOM 2251 C CA . ILE A 1 280 ? -13.467 -4.270 25.312 1.00 92.50 280 ILE A CA 1
ATOM 2252 C C . ILE A 1 280 ? -12.133 -4.350 26.060 1.00 92.50 280 ILE A C 1
ATOM 2254 O O . ILE A 1 280 ? -11.570 -5.427 26.270 1.00 92.50 280 ILE A O 1
ATOM 2258 N N . CYS A 1 281 ? -11.634 -3.196 26.506 1.00 88.44 281 CYS A N 1
ATOM 2259 C CA . CYS A 1 281 ? -10.454 -3.104 27.370 1.00 88.44 281 CYS A CA 1
ATOM 2260 C C . CYS A 1 281 ? -9.196 -3.725 26.737 1.00 88.44 281 CYS A C 1
ATOM 2262 O O . CYS A 1 281 ? -8.414 -4.391 27.411 1.00 88.44 281 CYS A O 1
ATOM 2264 N N . LYS A 1 282 ? -9.008 -3.519 25.426 1.00 86.50 282 LYS A N 1
ATOM 2265 C CA . LYS A 1 282 ? -7.829 -4.000 24.692 1.00 86.50 282 LYS A CA 1
ATOM 2266 C C . LYS A 1 282 ? -6.556 -3.362 25.228 1.00 86.50 282 LYS A C 1
ATOM 2268 O O . LYS A 1 282 ? -6.358 -2.155 25.091 1.00 86.50 282 LYS A O 1
ATOM 2273 N N . ALA A 1 283 ? -5.699 -4.193 25.803 1.00 75.69 283 ALA A N 1
ATOM 2274 C CA . ALA A 1 283 ? -4.480 -3.750 26.446 1.00 75.69 283 ALA A CA 1
ATOM 2275 C C . ALA A 1 283 ? -3.346 -3.461 25.452 1.00 75.69 283 ALA A C 1
ATOM 2277 O O . ALA A 1 283 ? -3.211 -4.162 24.442 1.00 75.69 283 ALA A O 1
ATOM 2278 N N . PRO A 1 284 ? -2.481 -2.475 25.746 1.00 73.19 284 PRO A N 1
ATOM 2279 C CA . PRO A 1 284 ? -1.198 -2.350 25.069 1.00 73.19 284 PRO A CA 1
ATOM 2280 C C . PRO A 1 284 ? -0.283 -3.537 25.423 1.00 73.19 284 PRO A C 1
ATOM 2282 O O . PRO A 1 284 ? -0.412 -4.135 26.491 1.00 73.19 284 PRO A O 1
ATOM 2285 N N . LYS A 1 285 ? 0.661 -3.876 24.529 1.00 70.38 285 LYS A N 1
ATOM 2286 C CA . LYS A 1 285 ? 1.477 -5.109 24.604 1.00 70.38 285 LYS A CA 1
ATOM 2287 C C . LYS A 1 285 ? 2.248 -5.308 25.928 1.00 70.38 285 LYS A C 1
ATOM 2289 O O . LYS A 1 285 ? 2.532 -6.453 26.251 1.00 70.38 285 LYS A O 1
ATOM 2294 N N . ASN A 1 286 ? 2.528 -4.246 26.693 1.00 73.62 286 ASN A N 1
ATOM 2295 C CA . ASN A 1 286 ? 3.417 -4.272 27.867 1.00 73.62 286 ASN A CA 1
ATOM 2296 C C . ASN A 1 286 ? 2.783 -3.683 29.149 1.00 73.62 286 ASN A C 1
ATOM 2298 O O . ASN A 1 286 ? 3.480 -3.083 29.964 1.00 73.62 286 ASN A O 1
ATOM 2302 N N . MET A 1 287 ? 1.463 -3.780 29.329 1.00 80.50 287 MET A N 1
ATOM 2303 C CA . MET A 1 287 ? 0.815 -3.245 30.536 1.00 80.50 287 MET A CA 1
ATOM 2304 C C . MET A 1 287 ? 1.122 -4.106 31.774 1.00 80.50 287 MET A C 1
ATOM 2306 O O . MET A 1 287 ? 0.742 -5.276 31.834 1.00 80.50 287 MET A O 1
ATOM 2310 N N . ALA A 1 288 ? 1.774 -3.514 32.779 1.00 80.31 288 ALA A N 1
ATOM 2311 C CA . ALA A 1 288 ? 1.950 -4.132 34.093 1.00 80.31 288 ALA A CA 1
ATOM 2312 C C . ALA A 1 288 ? 0.593 -4.306 34.801 1.00 80.31 288 ALA A C 1
ATOM 2314 O O . ALA A 1 288 ? -0.314 -3.495 34.619 1.00 80.31 288 ALA A O 1
ATOM 2315 N N . ASN A 1 289 ? 0.446 -5.364 35.605 1.00 84.94 289 ASN A N 1
ATOM 2316 C CA . ASN A 1 289 ? -0.775 -5.683 36.367 1.00 84.94 289 ASN A CA 1
ATOM 2317 C C . ASN A 1 289 ? -2.050 -5.795 35.511 1.00 84.94 289 ASN A C 1
ATOM 2319 O O . ASN A 1 289 ? -3.165 -5.562 35.987 1.00 84.94 289 ASN A O 1
ATOM 2323 N N . LEU A 1 290 ? -1.901 -6.167 34.236 1.00 85.75 290 LEU A N 1
ATOM 2324 C CA . LEU A 1 290 ? -3.018 -6.243 33.304 1.00 85.75 290 LEU A CA 1
ATOM 2325 C C . LEU A 1 290 ? -4.102 -7.217 33.778 1.00 85.75 290 LEU A C 1
ATOM 2327 O O . LEU A 1 290 ? -5.275 -6.862 33.791 1.00 85.75 290 LEU A O 1
ATOM 2331 N N . ASN A 1 291 ? -3.721 -8.416 34.218 1.00 86.94 291 ASN A N 1
ATOM 2332 C CA . ASN A 1 291 ? -4.684 -9.425 34.668 1.00 86.94 291 ASN A CA 1
ATOM 2333 C C . ASN A 1 291 ? -5.507 -8.947 35.873 1.00 86.94 291 ASN A C 1
ATOM 2335 O O . ASN A 1 291 ? -6.723 -9.121 35.886 1.00 86.94 291 ASN A O 1
ATOM 2339 N N . GLU A 1 292 ? -4.862 -8.298 36.846 1.00 88.44 292 GLU A N 1
ATOM 2340 C CA . GLU A 1 292 ? -5.540 -7.712 38.006 1.00 88.44 292 GLU A CA 1
ATOM 2341 C C . GLU A 1 292 ? -6.476 -6.578 37.574 1.00 88.44 292 GLU A C 1
ATOM 2343 O O . GLU A 1 292 ? -7.641 -6.544 37.965 1.00 88.44 292 GLU A O 1
ATOM 2348 N N . THR A 1 293 ? -6.010 -5.704 36.677 1.00 89.00 293 THR A N 1
ATOM 2349 C CA . THR A 1 293 ? -6.816 -4.603 36.134 1.00 89.00 293 THR A CA 1
ATOM 2350 C C . THR A 1 293 ? -8.056 -5.123 35.405 1.00 89.00 293 THR A C 1
ATOM 2352 O O . THR A 1 293 ? -9.161 -4.645 35.653 1.00 89.00 293 THR A O 1
ATOM 2355 N N . LEU A 1 294 ? -7.909 -6.128 34.534 1.00 90.81 294 LEU A N 1
ATOM 2356 C CA . LEU A 1 294 ? -9.039 -6.742 33.832 1.00 90.81 294 LEU A CA 1
ATOM 2357 C C . LEU A 1 294 ? -9.996 -7.439 34.808 1.00 90.81 294 LEU A C 1
ATOM 2359 O O . LEU A 1 294 ? -11.209 -7.338 34.636 1.00 90.81 294 LEU A O 1
ATOM 2363 N N . SER A 1 295 ? -9.476 -8.103 35.843 1.00 89.94 295 SER A N 1
ATOM 2364 C CA . SER A 1 295 ? -10.290 -8.725 36.893 1.00 89.94 295 SER A CA 1
ATOM 2365 C C . SER A 1 295 ? -11.126 -7.691 37.655 1.00 89.94 295 SER A C 1
ATOM 2367 O O . SER A 1 295 ? -12.339 -7.857 37.793 1.00 89.94 295 SER A O 1
ATOM 2369 N N . ASN A 1 296 ? -10.514 -6.578 38.067 1.00 90.06 296 ASN A N 1
ATOM 2370 C CA . ASN A 1 296 ? -11.195 -5.481 38.760 1.00 90.06 296 ASN A CA 1
ATOM 2371 C C . ASN A 1 296 ? -12.264 -4.820 37.874 1.00 90.06 296 ASN A C 1
ATOM 2373 O O . ASN A 1 296 ? -13.354 -4.482 38.344 1.00 90.06 296 ASN A O 1
ATOM 2377 N N . ILE A 1 297 ? -11.988 -4.686 36.574 1.00 91.81 297 ILE A N 1
ATOM 2378 C CA . ILE A 1 297 ? -12.959 -4.189 35.595 1.00 91.81 297 ILE A CA 1
ATOM 2379 C C . ILE A 1 297 ? -14.152 -5.144 35.477 1.00 91.81 297 ILE A C 1
ATOM 2381 O O . ILE A 1 297 ? -15.295 -4.693 35.537 1.00 91.81 297 ILE A O 1
ATOM 2385 N N . MET A 1 298 ? -13.916 -6.452 35.342 1.00 93.19 298 MET A N 1
ATOM 2386 C CA . MET A 1 298 ? -14.994 -7.446 35.273 1.00 93.19 298 MET A CA 1
ATOM 2387 C C . MET A 1 298 ? -15.851 -7.436 36.548 1.00 93.19 298 MET A C 1
ATOM 2389 O O . MET A 1 298 ? -17.076 -7.441 36.451 1.00 93.19 298 MET A O 1
ATOM 2393 N N . ALA A 1 299 ? -15.238 -7.328 37.731 1.00 92.06 299 ALA A N 1
ATOM 2394 C CA . ALA A 1 299 ? -15.970 -7.178 38.990 1.00 92.06 299 ALA A CA 1
ATOM 2395 C C . ALA A 1 299 ? -16.821 -5.893 39.020 1.00 92.06 299 ALA A C 1
ATOM 2397 O O . ALA A 1 299 ? -17.977 -5.923 39.437 1.00 92.06 299 ALA A O 1
ATOM 2398 N N . THR A 1 300 ? -16.293 -4.777 38.507 1.00 91.19 300 THR A N 1
ATOM 2399 C CA . THR A 1 300 ? -17.030 -3.503 38.407 1.00 91.19 300 THR A CA 1
ATOM 2400 C C . THR A 1 300 ? -18.236 -3.615 37.470 1.00 91.19 300 THR A C 1
ATOM 2402 O O . THR A 1 300 ? -19.322 -3.127 37.785 1.00 91.19 300 THR A O 1
ATOM 2405 N N . ILE A 1 301 ? -18.071 -4.282 36.324 1.00 92.69 301 ILE A N 1
ATOM 2406 C CA . ILE A 1 301 ? -19.165 -4.538 35.378 1.00 92.69 301 ILE A CA 1
ATOM 2407 C C . ILE A 1 301 ? -20.239 -5.418 36.034 1.00 92.69 301 ILE A C 1
ATOM 2409 O O . ILE A 1 301 ? -21.422 -5.103 35.930 1.00 92.69 301 ILE A O 1
ATOM 2413 N N . GLN A 1 302 ? -19.843 -6.473 36.753 1.00 94.06 302 GLN A N 1
ATOM 2414 C CA . GLN A 1 302 ? -20.776 -7.359 37.453 1.00 94.06 302 GLN A CA 1
ATOM 2415 C C . GLN A 1 302 ? -21.513 -6.649 38.600 1.00 94.06 302 GLN A C 1
ATOM 2417 O O . GLN A 1 302 ? -22.698 -6.886 38.806 1.00 94.06 302 GLN A O 1
ATOM 2422 N N . ALA A 1 303 ? -20.857 -5.732 39.315 1.00 92.12 303 ALA A N 1
ATOM 2423 C CA . ALA A 1 303 ? -21.514 -4.928 40.346 1.00 92.12 303 ALA A CA 1
ATOM 2424 C C . ALA A 1 303 ? -22.628 -4.035 39.765 1.00 92.12 303 ALA A C 1
ATOM 2426 O O . ALA A 1 303 ? -23.663 -3.845 40.400 1.00 92.12 303 ALA A O 1
ATOM 2427 N N . LYS A 1 304 ? -22.437 -3.514 38.545 1.00 92.12 304 LYS A N 1
ATOM 2428 C CA . LYS A 1 304 ? -23.440 -2.710 37.823 1.00 92.12 304 LYS A CA 1
ATOM 2429 C C . LYS A 1 304 ? -24.516 -3.552 37.134 1.00 92.12 304 LYS A C 1
ATOM 2431 O O . LYS A 1 304 ? -25.625 -3.067 36.931 1.00 92.12 304 LYS A O 1
ATOM 2436 N N . ASN A 1 305 ? -24.210 -4.798 36.781 1.00 94.38 305 ASN A N 1
ATOM 2437 C CA . ASN A 1 305 ? -25.178 -5.760 36.266 1.00 94.38 305 ASN A CA 1
ATOM 2438 C C . ASN A 1 305 ? -24.948 -7.150 36.899 1.00 94.38 305 ASN A C 1
ATOM 2440 O O . ASN A 1 305 ? -24.178 -7.955 36.367 1.00 94.38 305 ASN A O 1
ATOM 2444 N N . PRO A 1 306 ? -25.646 -7.466 38.007 1.00 94.00 306 PRO A N 1
ATOM 2445 C CA . PRO A 1 306 ? -25.501 -8.751 38.695 1.00 94.00 306 PRO A CA 1
ATOM 2446 C C . PRO A 1 306 ? -25.940 -9.969 37.873 1.00 94.00 306 PRO A C 1
ATOM 2448 O O . PRO A 1 306 ? -25.601 -11.094 38.230 1.00 94.00 306 PRO A O 1
ATOM 2451 N N . ALA A 1 307 ? -26.690 -9.769 36.782 1.00 93.38 307 ALA A N 1
ATOM 2452 C CA . ALA A 1 307 ? -27.138 -10.849 35.905 1.00 93.38 307 ALA A CA 1
ATOM 2453 C C . ALA A 1 307 ? -26.057 -11.312 34.910 1.00 93.38 307 ALA A C 1
ATOM 2455 O O . ALA A 1 307 ? -26.282 -12.281 34.185 1.00 93.38 307 ALA A O 1
ATOM 2456 N N . VAL A 1 308 ? -24.900 -10.639 34.851 1.00 94.44 308 VAL A N 1
ATOM 2457 C CA . VAL A 1 308 ? -23.809 -11.021 33.945 1.00 94.44 308 VAL A CA 1
ATOM 2458 C C . VAL A 1 308 ? -23.198 -12.350 34.368 1.00 94.44 308 VAL A C 1
ATOM 2460 O O . VAL A 1 308 ? -22.679 -12.503 35.475 1.00 94.44 308 VAL A O 1
ATOM 2463 N N . GLU A 1 309 ? -23.181 -13.295 33.433 1.00 93.19 309 GLU A N 1
ATOM 2464 C CA . GLU A 1 309 ? -22.466 -14.553 33.596 1.00 93.19 309 GLU A CA 1
ATOM 2465 C C . GLU A 1 309 ? -20.954 -14.342 33.392 1.00 93.19 309 GLU A C 1
ATOM 2467 O O . GLU A 1 309 ? -20.530 -13.672 32.444 1.00 93.19 309 GLU A O 1
ATOM 2472 N N . LEU A 1 310 ? -20.132 -14.945 34.256 1.00 93.31 310 LEU A N 1
ATOM 2473 C CA . LEU A 1 310 ? -18.669 -14.863 34.203 1.00 93.31 310 LEU A CA 1
ATOM 2474 C C . LEU A 1 310 ? -18.026 -16.177 33.761 1.00 93.31 310 LEU A C 1
ATOM 2476 O O . LEU A 1 310 ? -18.540 -17.262 34.029 1.00 93.31 310 LEU A O 1
ATOM 2480 N N . GLY A 1 311 ? -16.837 -16.062 33.171 1.00 91.50 311 GLY A N 1
ATOM 2481 C CA . GLY A 1 311 ? -15.943 -17.190 32.913 1.00 91.50 311 GLY A CA 1
ATOM 2482 C C . GLY A 1 311 ? -16.056 -17.742 31.496 1.00 91.50 311 GLY A C 1
ATOM 2483 O O . GLY A 1 311 ? -17.083 -17.612 30.832 1.00 91.50 311 GLY A O 1
ATOM 2484 N N . TYR A 1 312 ? -14.961 -18.326 31.012 1.00 91.75 312 TYR A N 1
ATOM 2485 C CA . TYR A 1 312 ? -14.902 -18.886 29.666 1.00 91.75 312 TYR A CA 1
ATOM 2486 C C . TYR A 1 312 ? -15.566 -20.266 29.606 1.00 91.75 312 TYR A C 1
ATOM 2488 O O . TYR A 1 312 ? -15.292 -21.133 30.430 1.00 91.75 312 TYR A O 1
ATOM 2496 N N . ASP A 1 313 ? -16.393 -20.470 28.584 1.00 93.38 313 ASP A N 1
ATOM 2497 C CA . ASP A 1 313 ? -17.057 -21.731 28.269 1.00 93.38 313 ASP A CA 1
ATOM 2498 C C . ASP A 1 313 ? -17.098 -21.876 26.743 1.00 93.38 313 ASP A C 1
ATOM 2500 O O . ASP A 1 313 ? -17.706 -21.069 26.032 1.00 93.38 313 ASP A O 1
ATOM 2504 N N . VAL A 1 314 ? -16.426 -22.911 26.240 1.00 92.06 314 VAL A N 1
ATOM 2505 C CA . VAL A 1 314 ? -16.282 -23.170 24.804 1.00 92.06 314 VAL A CA 1
ATOM 2506 C C . VAL A 1 314 ? -17.615 -23.520 24.133 1.00 92.06 314 VAL A C 1
ATOM 2508 O O . VAL A 1 314 ? -17.889 -23.069 23.021 1.00 92.06 314 VAL A O 1
ATOM 2511 N N . ASN A 1 315 ? -18.487 -24.269 24.811 1.00 93.56 315 ASN A N 1
ATOM 2512 C CA . ASN A 1 315 ? -19.782 -24.672 24.266 1.00 93.56 315 ASN A CA 1
ATOM 2513 C C . ASN A 1 315 ? -20.720 -23.467 24.197 1.00 93.56 315 ASN A C 1
ATOM 2515 O O . 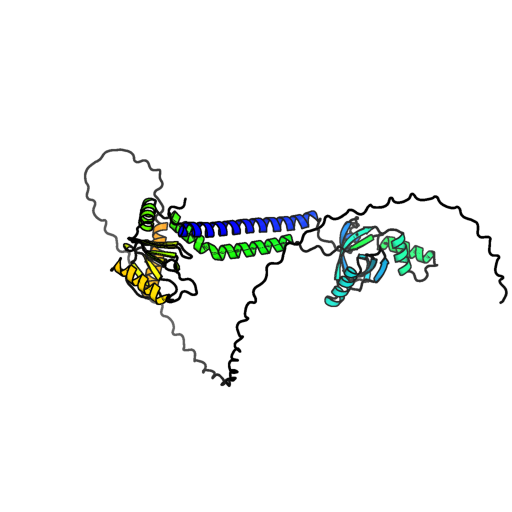ASN A 1 315 ? -21.410 -23.256 23.194 1.00 93.56 315 ASN A O 1
ATOM 2519 N N . LYS A 1 316 ? -20.700 -22.631 25.240 1.00 93.06 316 LYS A N 1
ATOM 2520 C CA . LYS A 1 316 ? -21.440 -21.367 25.268 1.00 93.06 316 LYS A CA 1
ATOM 2521 C C . LYS A 1 316 ? -20.954 -20.412 24.182 1.00 93.06 316 LYS A C 1
ATOM 2523 O O . LYS A 1 316 ? -21.786 -19.825 23.491 1.00 93.06 316 LYS A O 1
ATOM 2528 N N . PHE A 1 317 ? -19.639 -20.323 23.970 1.00 91.94 317 PHE A N 1
ATOM 2529 C CA . PHE A 1 317 ? -19.053 -19.525 22.895 1.00 91.94 317 PHE A CA 1
ATOM 2530 C C . PHE A 1 317 ? -19.619 -19.912 21.524 1.00 91.94 317 PHE A C 1
ATOM 2532 O O . PHE A 1 317 ? -20.202 -19.069 20.840 1.00 91.94 317 PHE A O 1
ATOM 2539 N N . TYR A 1 318 ? -19.520 -21.189 21.139 1.00 92.31 318 TYR A N 1
ATOM 2540 C CA . TYR A 1 318 ? -20.023 -21.647 19.840 1.00 92.31 318 TYR A CA 1
ATOM 2541 C C . TYR A 1 318 ? -21.531 -21.441 19.692 1.00 92.31 318 TYR A C 1
ATOM 2543 O O . TYR A 1 318 ? -21.998 -21.000 18.635 1.00 92.31 318 TYR A O 1
ATOM 2551 N N . LYS A 1 319 ? -22.296 -21.691 20.760 1.00 93.56 319 LYS A N 1
ATOM 2552 C CA . LYS A 1 319 ? -23.741 -21.450 20.786 1.00 93.56 319 LYS A CA 1
ATOM 2553 C C . LYS A 1 319 ? -24.069 -19.980 20.520 1.00 93.56 319 LYS A C 1
ATOM 2555 O O . LYS A 1 319 ? -24.869 -19.689 19.633 1.00 93.56 319 LYS A O 1
ATOM 2560 N N . TYR A 1 320 ? -23.448 -19.051 21.245 1.00 93.31 320 TYR A N 1
ATOM 2561 C CA . TYR A 1 320 ? -23.759 -17.624 21.126 1.00 93.31 320 TYR A CA 1
ATOM 2562 C C . TYR A 1 320 ? -23.293 -17.040 19.793 1.00 93.31 320 TYR A C 1
ATOM 2564 O O . TYR A 1 320 ? -24.039 -16.294 19.165 1.00 93.31 320 TYR A O 1
ATOM 2572 N N . VAL A 1 321 ? -22.120 -17.440 19.293 1.00 91.06 321 VAL A N 1
ATOM 2573 C CA . VAL A 1 321 ? -21.659 -17.035 17.954 1.00 91.06 321 VAL A CA 1
ATOM 2574 C C . VAL A 1 321 ? -22.639 -17.494 16.869 1.00 91.06 321 VAL A C 1
ATOM 2576 O O . VAL A 1 321 ? -22.932 -16.739 15.939 1.00 91.06 321 VAL A O 1
ATOM 2579 N N . THR A 1 322 ? -23.178 -18.710 16.987 1.00 92.19 322 THR A N 1
ATOM 2580 C CA . THR A 1 322 ? -24.173 -19.240 16.041 1.00 92.19 322 THR A CA 1
ATOM 2581 C C . THR A 1 322 ? -25.478 -18.446 16.108 1.00 92.19 322 THR A C 1
ATOM 2583 O O . THR A 1 322 ? -25.953 -17.969 15.076 1.00 92.19 322 THR A O 1
ATOM 2586 N N . MET A 1 323 ? -25.997 -18.192 17.313 1.00 91.56 323 MET A N 1
ATOM 2587 C CA . MET A 1 323 ? -27.195 -17.366 17.521 1.00 91.56 323 MET A CA 1
ATOM 2588 C C . MET A 1 323 ? -27.027 -15.940 16.971 1.00 91.56 323 MET A C 1
ATOM 2590 O O . MET A 1 323 ? -27.926 -15.419 16.311 1.00 91.56 323 MET A O 1
ATOM 2594 N N . GLY A 1 324 ? -25.858 -15.321 17.161 1.00 88.94 324 GLY A N 1
ATOM 2595 C CA . GLY A 1 324 ? -25.550 -14.000 16.607 1.00 88.94 324 GLY A CA 1
ATOM 2596 C C . GLY A 1 324 ? -25.552 -13.981 15.074 1.00 88.94 324 GLY A C 1
ATOM 2597 O O . GLY A 1 324 ? -26.096 -13.060 14.458 1.00 88.94 324 GLY A O 1
ATOM 2598 N N . LYS A 1 325 ? -25.005 -15.022 14.426 1.00 89.56 325 LYS A N 1
ATOM 2599 C CA . LYS A 1 325 ? -25.052 -15.170 12.959 1.00 89.56 325 LYS A CA 1
ATOM 2600 C C . LYS A 1 325 ? -26.489 -15.320 12.450 1.00 89.56 325 LYS A C 1
ATOM 2602 O O . LYS A 1 325 ? -26.848 -14.693 11.453 1.00 89.56 325 LYS A O 1
ATOM 2607 N N . GLU A 1 326 ? -27.317 -16.110 13.126 1.00 89.12 326 GLU A N 1
ATOM 2608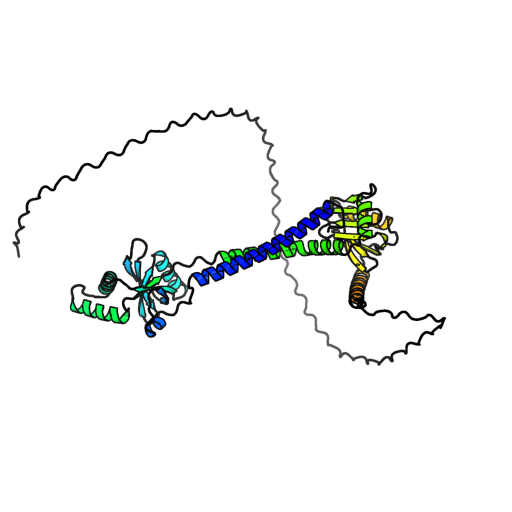 C CA . GLU A 1 326 ? -28.729 -16.288 12.766 1.00 89.12 326 GLU A CA 1
ATOM 2609 C C . GLU A 1 326 ? -29.544 -15.002 12.932 1.00 89.12 326 GLU A C 1
ATOM 2611 O O . GLU A 1 326 ? -30.318 -14.645 12.041 1.00 89.12 326 GLU A O 1
ATOM 2616 N N . ASN A 1 327 ? -29.330 -14.259 14.021 1.00 86.56 327 ASN A N 1
ATOM 2617 C CA . ASN A 1 327 ? -29.984 -12.971 14.252 1.00 86.56 327 ASN A CA 1
ATOM 2618 C C . ASN A 1 327 ? -29.650 -11.959 13.151 1.00 86.56 327 ASN A C 1
ATOM 2620 O O . ASN A 1 327 ? -30.537 -11.258 12.660 1.00 86.56 327 ASN A O 1
ATOM 2624 N N . LYS A 1 328 ? -28.388 -11.922 12.706 1.00 84.00 328 LYS A N 1
ATOM 2625 C CA . LYS A 1 328 ? -27.964 -11.075 11.583 1.00 84.00 328 LYS A CA 1
ATOM 2626 C C . LYS A 1 328 ? -28.656 -11.473 10.282 1.00 84.00 328 LYS A C 1
ATOM 2628 O O . LYS A 1 328 ? -29.133 -10.591 9.578 1.00 84.00 328 LYS A O 1
ATOM 2633 N N . LYS A 1 329 ? -28.790 -12.773 9.993 1.00 79.50 329 LYS A N 1
ATOM 2634 C CA . LYS A 1 329 ? -29.525 -13.261 8.811 1.00 79.50 329 LYS A CA 1
ATOM 2635 C C . LYS A 1 329 ? -31.006 -12.871 8.848 1.00 79.50 329 LYS A C 1
ATOM 2637 O O . LYS A 1 329 ? -31.507 -12.329 7.870 1.00 79.50 329 LYS A O 1
ATOM 2642 N N . LYS A 1 330 ? -31.693 -13.062 9.980 1.00 75.75 330 LYS A N 1
ATOM 2643 C CA . LYS A 1 330 ? -33.111 -12.673 10.139 1.00 75.75 330 LYS A CA 1
ATOM 2644 C C . LYS A 1 330 ? -33.331 -11.171 9.940 1.00 75.75 330 LYS A C 1
ATOM 2646 O O . LYS A 1 330 ? -34.322 -10.771 9.340 1.00 75.75 330 LYS A O 1
ATOM 2651 N N . LYS A 1 331 ? -32.380 -10.344 10.381 1.00 63.53 331 LYS A N 1
ATOM 2652 C CA . LYS A 1 331 ? -32.417 -8.885 10.208 1.00 63.53 331 LYS A CA 1
ATOM 2653 C C . LYS A 1 331 ? -32.234 -8.437 8.749 1.00 63.53 331 LYS A C 1
ATOM 2655 O O . LYS A 1 331 ? -32.703 -7.365 8.400 1.00 63.53 331 LYS A O 1
ATOM 2660 N N . VAL A 1 332 ? -31.572 -9.241 7.914 1.00 60.06 332 VAL A N 1
ATOM 2661 C CA . VAL A 1 332 ? -31.390 -8.973 6.473 1.00 60.06 332 VAL A CA 1
ATOM 2662 C C . VAL A 1 332 ? -32.611 -9.416 5.658 1.00 60.06 332 VAL A C 1
ATOM 2664 O O . VAL A 1 332 ? -32.961 -8.760 4.687 1.00 60.06 332 VAL A O 1
ATOM 2667 N N . VAL A 1 333 ? -33.302 -10.483 6.074 1.00 56.91 333 VAL A N 1
ATOM 2668 C CA . VAL A 1 333 ? -34.548 -10.937 5.420 1.00 56.91 333 VAL A CA 1
ATOM 2669 C C . VAL A 1 333 ? -35.721 -9.982 5.700 1.00 56.91 333 VAL A C 1
ATOM 2671 O O . VAL A 1 333 ? -36.635 -9.867 4.890 1.00 56.91 333 VAL A O 1
ATOM 2674 N N . ALA A 1 334 ? -35.681 -9.241 6.810 1.00 50.72 334 ALA A N 1
ATOM 2675 C CA . ALA A 1 334 ? -36.624 -8.167 7.114 1.00 50.72 334 ALA A CA 1
ATOM 2676 C C . ALA A 1 334 ? -36.130 -6.808 6.560 1.00 50.72 334 ALA A C 1
ATOM 2678 O O . ALA A 1 334 ? -35.669 -5.958 7.318 1.00 50.72 334 ALA A O 1
ATOM 2679 N N . GLN A 1 335 ? -36.201 -6.593 5.241 1.00 41.88 335 GLN A N 1
ATOM 2680 C CA . GLN A 1 335 ? -35.928 -5.296 4.586 1.00 41.88 335 GLN A CA 1
ATOM 2681 C C . GLN A 1 335 ? -37.258 -4.671 4.070 1.00 41.88 335 GLN A C 1
ATOM 2683 O O . GLN A 1 335 ? -38.222 -5.409 3.874 1.00 41.88 335 GLN A O 1
ATOM 2688 N N . PRO A 1 336 ? -37.396 -3.325 4.026 1.00 44.53 336 PRO A N 1
ATOM 2689 C CA . PRO A 1 336 ? -38.545 -2.578 4.540 1.00 44.53 336 PRO A CA 1
ATOM 2690 C C . PRO A 1 336 ? -39.793 -2.639 3.644 1.00 44.53 336 PRO A C 1
ATOM 2692 O O . PRO A 1 336 ? -39.711 -2.839 2.434 1.00 44.53 336 PRO A O 1
ATOM 2695 N N . ALA A 1 337 ? -40.955 -2.358 4.240 1.00 43.22 337 ALA A N 1
ATOM 2696 C CA . ALA A 1 337 ? -42.154 -2.019 3.485 1.00 43.22 337 ALA A CA 1
ATOM 2697 C C . ALA A 1 337 ? -41.847 -0.876 2.502 1.00 43.22 337 ALA A C 1
ATOM 2699 O O . ALA A 1 337 ? -41.307 0.164 2.886 1.00 43.22 337 ALA A O 1
ATOM 2700 N N . ILE A 1 338 ? -42.184 -1.097 1.233 1.00 40.28 338 ILE A N 1
ATOM 2701 C CA . ILE A 1 338 ? -42.091 -0.116 0.152 1.00 40.28 338 ILE A CA 1
ATOM 2702 C C . ILE A 1 338 ? -42.930 1.111 0.562 1.00 40.28 338 ILE A C 1
ATOM 2704 O O . ILE A 1 338 ? -44.135 0.958 0.785 1.00 40.28 338 ILE A O 1
ATOM 2708 N N . PRO A 1 339 ? -42.359 2.326 0.677 1.00 41.28 339 PRO A N 1
ATOM 2709 C CA . PRO A 1 339 ? -43.150 3.525 0.915 1.00 41.28 339 PRO A CA 1
ATOM 2710 C C . PRO A 1 339 ? -43.880 3.864 -0.386 1.00 41.28 339 PRO A C 1
ATOM 2712 O O . PRO A 1 339 ? -43.261 4.340 -1.335 1.00 41.28 339 PRO A O 1
ATOM 2715 N N . GLY A 1 340 ? -45.179 3.569 -0.465 1.00 44.69 340 GLY A N 1
ATOM 2716 C CA . GLY A 1 340 ? -45.939 3.876 -1.681 1.00 44.69 340 GLY A CA 1
ATOM 2717 C C . GLY A 1 340 ? -47.318 3.247 -1.857 1.00 44.69 340 GLY A C 1
ATOM 2718 O O . GLY A 1 340 ? -47.878 3.396 -2.937 1.00 44.69 340 GLY A O 1
ATOM 2719 N N . GLN A 1 341 ? -47.905 2.576 -0.863 1.00 36.00 341 GLN A N 1
ATOM 2720 C CA . GLN A 1 341 ? -49.321 2.199 -0.952 1.00 36.00 341 GLN A CA 1
ATOM 2721 C C . GLN A 1 341 ? -50.164 3.110 -0.068 1.00 36.00 341 GLN A C 1
ATOM 2723 O O . GLN A 1 341 ? -50.176 3.008 1.157 1.00 36.00 341 GLN A O 1
ATOM 2728 N N . ALA A 1 342 ? -50.825 4.048 -0.745 1.00 35.47 342 ALA A N 1
ATOM 2729 C CA . ALA A 1 342 ? -51.850 4.907 -0.196 1.00 35.47 342 ALA A CA 1
ATOM 2730 C C . ALA A 1 342 ? -52.915 4.065 0.514 1.00 35.47 342 ALA A C 1
ATOM 2732 O O . ALA A 1 342 ? -53.473 3.128 -0.056 1.00 35.47 342 ALA A O 1
ATOM 2733 N N . VAL A 1 343 ? -53.202 4.432 1.758 1.00 41.66 343 VAL A N 1
ATOM 2734 C CA . VAL A 1 343 ? -54.376 3.956 2.483 1.00 41.66 343 VAL A CA 1
ATOM 2735 C C . VAL A 1 343 ? -55.585 4.683 1.885 1.00 41.66 343 VAL A C 1
ATOM 2737 O O . VAL A 1 343 ? -55.610 5.916 1.946 1.00 41.66 343 VAL A O 1
ATOM 2740 N N . PRO A 1 344 ? -56.598 4.004 1.318 1.00 38.25 344 PRO A N 1
ATOM 2741 C CA . PRO A 1 344 ? -57.873 4.656 1.105 1.00 38.25 344 PRO A CA 1
ATOM 2742 C C . PRO A 1 344 ? -58.561 4.803 2.463 1.00 38.25 344 PRO A C 1
ATOM 2744 O O . PRO A 1 344 ? -58.827 3.823 3.159 1.00 38.25 344 PRO A O 1
ATOM 2747 N N . MET A 1 345 ? -58.839 6.052 2.840 1.00 39.41 345 MET A N 1
ATOM 2748 C CA . MET A 1 345 ? -59.810 6.370 3.882 1.00 39.41 345 MET A CA 1
ATOM 2749 C C . MET A 1 345 ? -61.155 5.733 3.529 1.00 39.41 345 MET A C 1
ATOM 2751 O O . MET A 1 345 ? -61.696 5.986 2.454 1.00 39.41 345 MET A O 1
ATOM 2755 N N . GLY A 1 346 ? -61.722 4.963 4.453 1.00 33.50 346 GLY A N 1
ATOM 2756 C CA . GLY A 1 346 ? -63.073 4.449 4.287 1.00 33.50 346 GLY A CA 1
ATOM 2757 C C . GLY A 1 346 ? -63.501 3.530 5.417 1.00 33.50 346 GLY A C 1
ATOM 2758 O O . GLY A 1 346 ? -63.224 2.343 5.369 1.00 33.50 346 GLY A O 1
ATOM 2759 N N . VAL A 1 347 ? -64.228 4.123 6.368 1.00 36.00 347 VAL A N 1
ATOM 2760 C CA . VAL A 1 347 ? -65.206 3.525 7.296 1.00 36.00 347 VAL A CA 1
ATOM 2761 C C . VAL A 1 347 ? -64.771 2.352 8.187 1.00 36.00 347 VAL A C 1
ATOM 2763 O O . VAL A 1 347 ? -64.519 1.234 7.754 1.00 36.00 347 VAL A O 1
ATOM 2766 N N . ALA A 1 348 ? -64.833 2.607 9.497 1.00 41.28 348 ALA A N 1
ATOM 2767 C CA . ALA A 1 348 ? -64.947 1.562 10.506 1.00 41.28 348 ALA A CA 1
ATOM 2768 C C . ALA A 1 348 ? -66.150 0.647 10.209 1.00 41.28 348 ALA A C 1
ATOM 2770 O O . ALA A 1 348 ? -67.225 1.135 9.846 1.00 41.28 348 ALA A O 1
ATOM 2771 N N . PRO A 1 349 ? -66.006 -0.655 10.488 1.00 40.28 349 PRO A N 1
ATOM 2772 C CA . PRO A 1 349 ? -66.967 -1.253 11.399 1.00 40.28 349 PRO A CA 1
ATOM 2773 C C . PRO A 1 349 ? -66.311 -2.101 12.495 1.00 40.28 349 PRO A C 1
ATOM 2775 O O . PRO A 1 349 ? -65.155 -2.512 12.438 1.00 40.28 349 PRO A O 1
ATOM 2778 N N . MET A 1 350 ? -67.116 -2.298 13.532 1.00 38.16 350 MET A N 1
ATOM 2779 C CA . MET A 1 350 ? -66.875 -3.088 14.729 1.00 38.16 350 MET A CA 1
ATOM 2780 C C . MET A 1 350 ? -66.377 -4.517 14.468 1.00 38.16 350 MET A C 1
ATOM 2782 O O . MET A 1 350 ? -66.801 -5.170 13.524 1.00 38.16 350 MET A O 1
ATOM 2786 N N . GLN A 1 351 ? -65.568 -4.985 15.426 1.00 45.31 351 GLN A N 1
ATOM 2787 C CA . GLN A 1 351 ? -65.496 -6.347 15.974 1.00 45.31 351 GLN A CA 1
ATOM 2788 C C . GLN A 1 351 ? -65.686 -7.531 15.010 1.00 45.31 351 GLN A C 1
ATOM 2790 O O . GLN A 1 351 ? -66.806 -7.891 14.661 1.00 45.31 351 GLN A O 1
ATOM 2795 N N . GLN A 1 352 ? -64.613 -8.303 14.818 1.00 34.28 352 GLN A N 1
ATOM 2796 C CA . GLN A 1 352 ? -64.750 -9.757 14.767 1.00 34.28 352 GLN A CA 1
ATOM 2797 C C . GLN A 1 352 ? -63.489 -10.447 15.299 1.00 34.28 352 GLN A C 1
ATOM 2799 O O . GLN A 1 352 ? -62.393 -10.282 14.766 1.00 34.28 352 GLN A O 1
ATOM 2804 N N . LEU A 1 353 ? -63.663 -11.215 16.382 1.00 46.34 353 LEU A N 1
ATOM 2805 C CA . LEU A 1 353 ? -62.757 -12.296 16.763 1.00 46.34 353 LEU A CA 1
ATOM 2806 C C . LEU A 1 353 ? -62.581 -13.212 15.545 1.00 46.34 353 LEU A C 1
ATOM 2808 O O . LEU A 1 353 ? -63.574 -13.747 15.052 1.00 46.34 353 LEU A O 1
ATOM 2812 N N . VAL A 1 354 ? -61.343 -13.450 15.113 1.00 35.38 354 VAL A N 1
ATOM 2813 C CA . VAL A 1 354 ? -61.041 -14.548 14.190 1.00 35.38 354 VAL A CA 1
ATOM 2814 C C . VAL A 1 354 ? -60.003 -15.454 14.832 1.00 35.38 354 VAL A C 1
ATOM 2816 O O . VAL A 1 354 ? -58.934 -15.035 15.272 1.00 35.38 354 VAL A O 1
ATOM 2819 N N . GLN A 1 355 ? -60.436 -16.701 14.946 1.00 33.69 355 GLN A N 1
ATOM 2820 C CA . GLN A 1 355 ? -59.804 -17.846 15.566 1.00 33.69 355 GLN A CA 1
ATOM 2821 C C . GLN A 1 355 ? -58.463 -18.195 14.913 1.00 33.69 355 GLN A C 1
ATOM 2823 O O . GLN A 1 355 ? -58.259 -18.007 13.714 1.00 33.69 355 GLN A O 1
ATOM 2828 N N . ALA A 1 356 ? -57.571 -18.759 15.726 1.00 38.19 356 ALA A N 1
ATOM 2829 C CA . ALA A 1 356 ? -56.350 -19.406 15.279 1.00 38.19 356 ALA A CA 1
ATOM 2830 C C . ALA A 1 356 ? -56.669 -20.510 14.257 1.00 38.19 356 ALA A C 1
ATOM 2832 O O . ALA A 1 356 ? -57.440 -21.427 14.543 1.00 38.19 356 ALA A O 1
ATOM 2833 N N . ALA A 1 357 ? -56.046 -20.434 13.082 1.00 33.28 357 ALA A N 1
ATOM 2834 C CA . ALA A 1 357 ? -56.010 -21.548 12.146 1.00 33.28 357 ALA A CA 1
ATOM 2835 C C . ALA A 1 357 ? -55.069 -22.641 12.697 1.00 33.28 357 ALA A C 1
ATOM 2837 O O . ALA A 1 357 ? -53.954 -22.318 13.121 1.00 33.28 357 ALA A O 1
ATOM 2838 N N . PRO A 1 358 ? -55.480 -23.922 12.711 1.00 40.12 358 PRO A N 1
ATOM 2839 C CA . PRO A 1 358 ? -54.618 -25.011 13.142 1.00 40.12 358 PRO A CA 1
ATOM 2840 C C . PRO A 1 358 ? -53.528 -25.249 12.093 1.00 40.12 358 PRO A C 1
ATOM 2842 O O . PRO A 1 358 ? -53.800 -25.415 10.904 1.00 40.12 358 PRO A O 1
ATOM 2845 N N . VAL A 1 359 ? -52.277 -25.261 12.544 1.00 42.66 359 VAL A N 1
ATOM 2846 C CA . VAL A 1 359 ? -51.121 -25.616 11.719 1.00 42.66 359 VAL A CA 1
ATOM 2847 C C . VAL A 1 359 ? -51.158 -27.129 11.497 1.00 42.66 359 VAL A C 1
ATOM 2849 O O . VAL A 1 359 ? -51.079 -27.896 12.456 1.00 42.66 359 VAL A O 1
ATOM 2852 N N . ASN A 1 360 ? -51.306 -27.564 10.244 1.00 37.84 360 ASN A N 1
ATOM 2853 C CA . ASN A 1 360 ? -51.204 -28.977 9.874 1.00 37.84 360 ASN A CA 1
ATOM 2854 C C . ASN A 1 360 ? -49.801 -29.510 10.229 1.00 37.84 360 ASN A C 1
ATOM 2856 O O . ASN A 1 360 ? -48.811 -28.884 9.838 1.00 37.84 360 ASN A O 1
ATOM 2860 N N . PRO A 1 361 ? -49.672 -30.665 10.908 1.00 43.25 361 PRO A N 1
ATOM 2861 C CA . PRO A 1 361 ? -48.376 -31.296 11.084 1.00 43.25 361 PRO A CA 1
ATOM 2862 C C . PRO A 1 361 ? -47.881 -31.815 9.731 1.00 43.25 361 PRO A C 1
ATOM 2864 O O . PRO A 1 361 ? -48.523 -32.652 9.096 1.00 43.25 361 PRO A O 1
ATOM 2867 N N . MET A 1 362 ? -46.727 -31.312 9.285 1.00 39.56 362 MET A N 1
ATOM 2868 C CA . MET A 1 362 ? -45.999 -31.906 8.167 1.00 39.56 362 MET A CA 1
ATOM 2869 C C . MET A 1 362 ? -45.646 -33.353 8.518 1.00 39.56 362 MET A C 1
ATOM 2871 O O . MET A 1 362 ? -45.011 -33.625 9.537 1.00 39.56 362 MET A O 1
ATOM 2875 N N . GLN A 1 363 ? -46.077 -34.272 7.656 1.00 39.31 363 GLN A N 1
ATOM 2876 C CA . GLN A 1 363 ? -45.710 -35.680 7.698 1.00 39.31 363 GLN A CA 1
ATOM 2877 C C . GLN A 1 363 ? -44.184 -35.817 7.653 1.00 39.31 363 GLN A C 1
ATOM 2879 O O . GLN A 1 363 ? -43.529 -35.310 6.742 1.00 39.31 363 GLN A O 1
ATOM 2884 N N . GLN A 1 364 ? -43.620 -36.509 8.643 1.00 39.88 364 GLN A N 1
ATOM 2885 C CA . GLN A 1 364 ? -42.226 -36.931 8.608 1.00 39.88 364 GLN A CA 1
ATOM 2886 C C . GLN A 1 364 ? -42.078 -38.072 7.602 1.00 39.88 364 GLN A C 1
ATOM 2888 O O . GLN A 1 364 ? -42.703 -39.121 7.747 1.00 39.88 364 GLN A O 1
ATOM 2893 N N . VAL A 1 365 ? -41.235 -37.868 6.592 1.00 40.22 365 VAL A N 1
ATOM 2894 C CA . VAL A 1 365 ? -40.727 -38.951 5.748 1.00 40.22 365 VAL A CA 1
ATOM 2895 C C . VAL A 1 365 ? -39.638 -39.674 6.553 1.00 40.22 365 VAL A C 1
ATOM 2897 O O . VAL A 1 365 ? -38.688 -39.015 6.983 1.00 40.22 365 VAL A O 1
ATOM 2900 N N . PRO A 1 366 ? -39.739 -40.992 6.798 1.00 39.41 366 PRO A N 1
ATOM 2901 C CA . PRO A 1 366 ? -38.686 -41.723 7.483 1.00 39.41 366 PRO A CA 1
ATOM 2902 C C . PRO A 1 366 ? -37.498 -41.915 6.536 1.00 39.41 366 PRO A C 1
ATOM 2904 O O . PRO A 1 366 ? -37.605 -42.582 5.509 1.00 39.41 366 PRO A O 1
ATOM 2907 N N . VAL A 1 367 ? -36.353 -41.334 6.888 1.00 42.56 367 VAL A N 1
ATOM 2908 C CA . VAL A 1 367 ? -35.061 -41.647 6.267 1.00 42.56 367 VAL A CA 1
ATOM 2909 C C . VAL A 1 367 ? -34.521 -42.941 6.873 1.00 42.56 367 VAL A C 1
ATOM 2911 O O . VAL A 1 367 ? -34.290 -43.030 8.078 1.00 42.56 367 VAL A O 1
ATOM 2914 N N . SER A 1 368 ? -34.350 -43.966 6.039 1.00 41.28 368 SER A N 1
ATOM 2915 C CA . SER A 1 368 ? -33.730 -45.234 6.430 1.00 41.28 368 SER A CA 1
ATOM 2916 C C . SER A 1 368 ? -32.246 -45.034 6.782 1.00 41.28 368 SER A C 1
ATOM 2918 O O . SER A 1 368 ? -31.567 -44.263 6.100 1.00 41.28 368 SER A O 1
ATOM 2920 N N . PRO A 1 369 ? -31.700 -45.727 7.800 1.00 41.69 369 PRO A N 1
ATOM 2921 C CA . PRO A 1 369 ? -30.279 -45.647 8.113 1.00 41.69 369 PRO A CA 1
ATOM 2922 C C . PRO A 1 369 ? -29.454 -46.306 7.001 1.00 41.69 369 PRO A C 1
ATOM 2924 O O . PRO A 1 369 ? -29.662 -47.476 6.679 1.00 41.69 369 PRO A O 1
ATOM 2927 N N . LEU A 1 370 ? -28.487 -45.575 6.445 1.00 39.38 370 LEU A N 1
ATOM 2928 C CA . LEU A 1 370 ? -27.418 -46.160 5.638 1.00 39.38 370 LEU A CA 1
ATOM 2929 C C . LEU A 1 370 ? -26.544 -47.033 6.548 1.00 39.38 370 LEU A C 1
ATOM 2931 O O . LEU A 1 370 ? -25.885 -46.527 7.457 1.00 39.38 370 LEU A O 1
ATOM 2935 N N . GLN A 1 371 ? -26.541 -48.345 6.308 1.00 40.66 371 GLN A N 1
ATOM 2936 C CA . GLN A 1 371 ? -25.572 -49.256 6.911 1.00 40.66 371 GLN A CA 1
ATOM 2937 C C . GLN A 1 371 ? -24.178 -48.923 6.363 1.00 40.66 371 GLN A C 1
ATOM 2939 O O . GLN A 1 371 ? -23.923 -49.064 5.168 1.00 40.66 371 GLN A O 1
ATOM 2944 N N . GLN A 1 372 ? -23.277 -48.464 7.231 1.00 43.75 372 GLN A N 1
ATOM 2945 C CA . GLN A 1 372 ? -21.858 -48.343 6.902 1.00 43.75 372 GLN A CA 1
ATOM 2946 C C . GLN A 1 372 ? -21.207 -49.730 6.947 1.00 43.75 372 GLN A C 1
ATOM 2948 O O . GLN A 1 372 ? -21.356 -50.463 7.925 1.00 43.75 372 GLN A O 1
ATOM 2953 N N . ALA A 1 373 ? -20.486 -50.082 5.883 1.00 39.34 373 ALA A N 1
ATOM 2954 C CA . ALA A 1 373 ? -19.643 -51.271 5.852 1.00 39.34 373 ALA A CA 1
ATOM 2955 C C . ALA A 1 373 ? -18.476 -51.131 6.858 1.00 39.34 373 ALA A C 1
ATOM 2957 O O . ALA A 1 373 ? -17.951 -50.024 7.016 1.00 39.34 373 ALA A O 1
ATOM 2958 N N . PRO A 1 374 ? -18.036 -52.214 7.528 1.00 39.09 374 PRO A N 1
ATOM 2959 C CA . PRO A 1 374 ? -16.922 -52.150 8.469 1.00 39.09 374 PRO A CA 1
ATOM 2960 C C . PRO A 1 374 ? -15.607 -51.906 7.721 1.00 39.09 374 PRO A C 1
ATOM 2962 O O . PRO A 1 374 ? -15.225 -52.690 6.852 1.00 39.09 374 PRO A O 1
ATOM 2965 N N . VAL A 1 375 ? -14.897 -50.836 8.076 1.00 49.25 375 VAL A N 1
ATOM 2966 C CA . VAL A 1 375 ? -13.529 -50.586 7.606 1.00 49.25 375 VAL A CA 1
ATOM 2967 C C . VAL A 1 375 ? -12.567 -51.380 8.492 1.00 49.25 375 VAL A C 1
ATOM 2969 O O . VAL A 1 375 ? -12.628 -51.288 9.718 1.00 49.25 375 VAL A O 1
ATOM 2972 N N . ALA A 1 376 ? -11.707 -52.193 7.877 1.00 44.38 376 ALA A N 1
ATOM 2973 C CA . ALA A 1 376 ? -10.722 -53.014 8.578 1.00 44.38 376 ALA A CA 1
ATOM 2974 C C . ALA A 1 376 ? -9.679 -52.151 9.328 1.00 44.38 376 ALA A C 1
ATOM 2976 O O . ALA A 1 376 ? -9.334 -51.066 8.850 1.00 44.38 376 ALA A O 1
ATOM 2977 N N . PRO A 1 377 ? -9.135 -52.609 10.475 1.00 41.41 377 PRO A N 1
ATOM 2978 C CA . PRO A 1 377 ? -8.134 -51.855 11.222 1.00 41.41 377 PRO A CA 1
ATOM 2979 C C . PRO A 1 377 ? -6.806 -51.816 10.461 1.00 41.41 377 PRO A C 1
ATOM 2981 O O . PRO A 1 377 ? -6.219 -52.856 10.162 1.00 41.41 377 PRO A O 1
ATOM 2984 N N . VAL A 1 378 ? -6.303 -50.612 10.193 1.00 43.91 378 VAL A N 1
ATOM 2985 C CA . VAL A 1 378 ? -4.925 -50.407 9.737 1.00 43.91 378 VAL A CA 1
ATOM 2986 C C . VAL A 1 378 ? -3.996 -50.642 10.931 1.00 43.91 378 VAL A C 1
ATOM 2988 O O . VAL A 1 378 ? -4.147 -50.009 11.977 1.00 43.91 378 VAL A O 1
ATOM 2991 N N . GLN A 1 379 ? -3.055 -51.578 10.790 1.00 41.88 379 GLN A N 1
ATOM 2992 C CA . GLN A 1 379 ? -2.019 -51.844 11.787 1.00 41.88 379 GLN A CA 1
ATOM 2993 C C . GLN A 1 379 ? -1.153 -50.592 11.994 1.00 41.88 379 GLN A C 1
ATOM 2995 O O . GLN A 1 379 ? -0.617 -50.031 11.039 1.00 41.88 379 GLN A O 1
ATOM 3000 N N . GLN A 1 380 ? -1.017 -50.156 13.248 1.00 45.22 380 GLN A N 1
ATOM 3001 C CA . GLN A 1 380 ? -0.094 -49.093 13.644 1.00 45.22 380 GLN A CA 1
ATOM 3002 C C . GLN A 1 380 ? 1.352 -49.519 13.369 1.00 45.22 380 GLN A C 1
ATOM 3004 O O . GLN A 1 380 ? 1.812 -50.543 13.875 1.00 45.22 380 GLN A O 1
ATOM 3009 N N . ALA A 1 381 ? 2.076 -48.702 12.605 1.00 42.59 381 ALA A N 1
ATOM 3010 C CA . ALA A 1 381 ? 3.527 -48.781 12.516 1.00 42.59 381 ALA A CA 1
ATOM 3011 C C . ALA A 1 381 ? 4.155 -48.458 13.885 1.00 42.59 381 ALA A C 1
ATOM 3013 O O . ALA A 1 381 ? 3.693 -47.566 14.601 1.00 42.59 381 ALA A O 1
ATOM 3014 N N . ALA A 1 382 ? 5.196 -49.209 14.250 1.00 46.34 382 ALA A N 1
ATOM 3015 C CA . ALA A 1 382 ? 5.896 -49.072 15.522 1.00 46.34 382 ALA A CA 1
ATOM 3016 C C . ALA A 1 382 ? 6.575 -47.688 15.667 1.00 46.34 382 ALA A C 1
ATOM 3018 O O . ALA A 1 382 ? 7.056 -47.142 14.671 1.00 46.34 382 ALA A O 1
ATOM 3019 N N . PRO A 1 383 ? 6.662 -47.121 16.887 1.00 46.16 383 PRO A N 1
ATOM 3020 C CA . PRO A 1 383 ? 7.317 -45.836 17.115 1.00 46.16 383 PRO A CA 1
ATOM 3021 C C . PRO A 1 383 ? 8.826 -45.919 16.858 1.00 46.16 383 PRO A C 1
ATOM 3023 O O . PRO A 1 383 ? 9.517 -46.760 17.434 1.00 46.16 383 PRO A O 1
ATOM 3026 N N . VAL A 1 384 ? 9.347 -45.004 16.041 1.00 46.75 384 VAL A N 1
ATOM 3027 C CA . VAL A 1 384 ? 10.790 -44.781 15.888 1.00 46.75 384 VAL A CA 1
ATOM 3028 C C . VAL A 1 384 ? 11.290 -44.052 17.137 1.00 46.75 384 VAL A C 1
ATOM 3030 O O . VAL A 1 384 ? 10.811 -42.962 17.453 1.00 46.75 384 VAL A O 1
ATOM 3033 N N . GLN A 1 385 ? 12.221 -44.659 17.877 1.00 41.41 385 GLN A N 1
ATOM 3034 C CA . GLN A 1 385 ? 12.842 -44.010 19.033 1.00 41.41 385 GLN A CA 1
ATOM 3035 C C . GLN A 1 385 ? 13.814 -42.906 18.585 1.00 41.41 385 GLN A C 1
ATOM 3037 O O . GLN A 1 385 ? 14.638 -43.158 17.704 1.00 41.41 385 GLN A O 1
ATOM 3042 N N . PRO A 1 386 ? 13.767 -41.703 19.185 1.00 43.53 386 PRO A N 1
ATOM 3043 C CA . PRO A 1 386 ? 14.753 -40.665 18.922 1.00 43.53 386 PRO A CA 1
ATOM 3044 C C . PRO A 1 386 ? 16.090 -40.992 19.602 1.00 43.53 386 PRO A C 1
ATOM 3046 O O . PRO A 1 386 ? 16.147 -41.325 20.787 1.00 43.53 386 PRO A O 1
ATOM 3049 N N . THR A 1 387 ? 17.173 -40.861 18.840 1.00 41.62 387 THR A N 1
ATOM 3050 C CA . THR A 1 387 ? 18.559 -40.950 19.312 1.00 41.62 387 THR A CA 1
ATOM 3051 C C . THR A 1 387 ? 18.848 -39.836 20.337 1.00 41.62 387 THR A C 1
ATOM 3053 O O . THR A 1 387 ? 18.448 -38.692 20.098 1.00 41.62 387 THR A O 1
ATOM 3056 N N . PRO A 1 388 ? 19.543 -40.101 21.462 1.00 41.88 388 PRO A N 1
ATOM 3057 C CA . PRO A 1 388 ? 19.846 -39.074 22.458 1.00 41.88 388 PRO A CA 1
ATOM 3058 C C . PRO A 1 388 ? 20.847 -38.052 21.910 1.00 41.88 388 PRO A C 1
ATOM 3060 O O . PRO A 1 388 ? 21.956 -38.412 21.515 1.00 41.88 388 PRO A O 1
ATOM 3063 N N . VAL A 1 389 ? 20.475 -36.773 21.925 1.00 49.75 389 VAL A N 1
ATOM 3064 C CA . VAL A 1 389 ? 21.382 -35.661 21.614 1.00 49.75 389 VAL A CA 1
ATOM 3065 C C . VAL A 1 389 ? 22.076 -35.233 22.908 1.00 49.75 389 VAL A C 1
ATOM 3067 O O . VAL A 1 389 ? 21.417 -34.923 23.901 1.00 49.75 389 VAL A O 1
ATOM 3070 N N . VAL A 1 390 ? 23.409 -35.247 22.911 1.00 50.28 390 VAL A N 1
ATOM 3071 C CA . VAL A 1 390 ? 24.239 -34.815 24.046 1.00 50.28 390 VAL A CA 1
ATOM 3072 C C . VAL A 1 390 ? 24.074 -33.298 24.255 1.00 50.28 390 VAL A C 1
ATOM 3074 O O . VAL A 1 390 ? 24.194 -32.550 23.282 1.00 50.28 390 VAL A O 1
ATOM 3077 N N . PRO A 1 391 ? 23.822 -32.806 25.484 1.00 47.19 391 PRO A N 1
ATOM 3078 C CA . PRO A 1 391 ? 23.705 -31.374 25.740 1.00 47.19 391 PRO A CA 1
ATOM 3079 C C . PRO A 1 391 ? 25.049 -30.659 25.560 1.00 47.19 391 PRO A C 1
ATOM 3081 O O . PRO A 1 391 ? 26.035 -30.995 26.219 1.00 47.19 391 PRO A O 1
ATOM 3084 N N . VAL A 1 392 ? 25.075 -29.630 24.715 1.00 44.28 392 VAL A N 1
ATOM 3085 C CA . VAL A 1 392 ? 26.175 -28.660 24.664 1.00 44.28 392 VAL A CA 1
ATOM 3086 C C . VAL A 1 392 ? 26.057 -27.758 25.896 1.00 44.28 392 VAL A C 1
ATOM 3088 O O . VAL A 1 392 ? 25.020 -27.130 26.112 1.00 44.28 392 VAL A O 1
ATOM 3091 N N . GLN A 1 393 ? 27.099 -27.721 26.730 1.00 44.59 393 GLN A N 1
ATOM 3092 C CA . GLN A 1 393 ? 27.168 -26.840 27.898 1.00 44.59 393 GLN A CA 1
ATOM 3093 C C . GLN A 1 393 ? 27.082 -25.371 27.459 1.00 44.59 393 GLN A C 1
ATOM 3095 O O . GLN A 1 393 ? 27.896 -24.902 26.665 1.00 44.59 393 GLN A O 1
ATOM 3100 N N . GLN A 1 394 ? 26.099 -24.641 27.991 1.00 46.34 394 GLN A N 1
ATOM 3101 C CA . GLN A 1 394 ? 26.021 -23.187 27.859 1.00 46.34 394 GLN A CA 1
ATOM 3102 C C . GLN A 1 394 ? 27.237 -22.537 28.527 1.00 46.34 394 GLN A C 1
ATOM 3104 O O . GLN A 1 394 ? 27.517 -22.784 29.702 1.00 46.34 394 GLN A O 1
ATOM 3109 N N . ALA A 1 395 ? 27.935 -21.680 27.781 1.00 43.88 395 ALA A N 1
ATOM 3110 C CA . ALA A 1 395 ? 28.956 -20.798 28.326 1.00 43.88 395 ALA A CA 1
ATOM 3111 C C . ALA A 1 395 ? 28.340 -19.854 29.377 1.00 43.88 395 ALA A C 1
ATOM 3113 O O . ALA A 1 395 ? 27.226 -19.353 29.205 1.00 43.88 395 ALA A O 1
ATOM 3114 N N . ALA A 1 396 ? 29.067 -19.638 30.475 1.00 49.25 396 ALA A N 1
ATOM 3115 C CA . ALA A 1 396 ? 28.632 -18.803 31.588 1.00 49.25 396 ALA A CA 1
ATOM 3116 C C . ALA A 1 396 ? 28.380 -17.340 31.153 1.00 49.25 396 ALA A C 1
ATOM 3118 O O . ALA A 1 396 ? 29.082 -16.838 30.272 1.00 49.25 396 ALA A O 1
ATOM 3119 N N . PRO A 1 397 ? 27.424 -16.626 31.780 1.00 46.28 397 PRO A N 1
ATOM 3120 C CA . PRO A 1 397 ? 27.159 -15.227 31.468 1.00 46.28 397 PRO A CA 1
ATOM 3121 C C . PRO A 1 397 ? 28.360 -14.353 31.839 1.00 46.28 397 PRO A C 1
ATOM 3123 O O . PRO A 1 397 ? 28.827 -14.376 32.979 1.00 46.28 397 PRO A O 1
ATOM 3126 N N . VAL A 1 398 ? 28.832 -13.546 30.890 1.00 46.28 398 VAL A N 1
ATOM 3127 C CA . VAL A 1 398 ? 29.845 -12.517 31.144 1.00 46.28 398 VAL A CA 1
ATOM 3128 C C . VAL A 1 398 ? 29.174 -11.384 31.926 1.00 46.28 398 VAL A C 1
ATOM 3130 O O . VAL A 1 398 ? 28.238 -10.755 31.431 1.00 46.28 398 VAL A O 1
ATOM 3133 N N . GLN A 1 399 ? 29.610 -11.146 33.165 1.00 44.12 399 GLN A N 1
ATOM 3134 C CA . GLN A 1 399 ? 29.144 -9.997 33.943 1.00 44.12 399 GLN A CA 1
ATOM 3135 C C . GLN A 1 399 ? 29.652 -8.690 33.309 1.00 44.12 399 GLN A C 1
ATOM 3137 O O . GLN A 1 399 ? 30.841 -8.598 33.002 1.00 44.12 399 GLN A O 1
ATOM 3142 N N . PRO A 1 400 ? 28.798 -7.665 33.136 1.00 43.34 400 PRO A N 1
ATOM 3143 C CA . PRO A 1 400 ? 29.252 -6.357 32.691 1.00 43.34 400 PRO A CA 1
ATOM 3144 C C . PRO A 1 400 ? 30.044 -5.661 33.805 1.00 43.34 400 PRO A C 1
ATOM 3146 O O . PRO A 1 400 ? 29.573 -5.523 34.936 1.00 43.34 400 PRO A O 1
ATOM 3149 N N . THR A 1 401 ? 31.246 -5.199 33.469 1.00 44.81 401 THR A N 1
ATOM 3150 C CA . THR A 1 401 ? 32.064 -4.329 34.318 1.00 44.81 401 THR A CA 1
ATOM 3151 C C . THR A 1 401 ? 31.331 -2.998 34.551 1.00 44.81 401 THR A C 1
ATOM 3153 O O . THR A 1 401 ? 30.930 -2.360 33.575 1.00 44.81 401 THR A O 1
ATOM 3156 N N . PRO A 1 402 ? 31.151 -2.534 35.803 1.00 42.72 402 PRO A N 1
ATOM 3157 C CA . PRO A 1 402 ? 30.543 -1.236 36.077 1.00 42.72 402 PRO A CA 1
ATOM 3158 C C . PRO A 1 402 ? 31.437 -0.098 35.569 1.00 42.72 402 PRO A C 1
ATOM 3160 O O . PRO A 1 402 ? 32.591 0.020 35.979 1.00 42.72 402 PRO A O 1
ATOM 3163 N N . VAL A 1 403 ? 30.899 0.756 34.698 1.00 48.25 403 VAL A N 1
ATOM 3164 C CA . VAL A 1 403 ? 31.551 2.003 34.277 1.00 48.25 403 VAL A CA 1
ATOM 3165 C C . VAL A 1 403 ? 31.186 3.095 35.284 1.00 48.25 403 VAL A C 1
ATOM 3167 O O . VAL A 1 403 ? 30.008 3.322 35.559 1.00 48.25 403 VAL A O 1
ATOM 3170 N N . ALA A 1 404 ? 32.196 3.739 35.870 1.00 50.91 404 ALA A N 1
ATOM 3171 C CA . ALA A 1 404 ? 32.011 4.831 36.822 1.00 50.91 404 ALA A CA 1
ATOM 3172 C C . ALA A 1 404 ? 31.376 6.069 36.144 1.00 50.91 404 ALA A C 1
ATOM 3174 O O . ALA A 1 404 ? 31.668 6.326 34.974 1.00 50.91 404 ALA A O 1
ATOM 3175 N N . PRO A 1 405 ? 30.546 6.864 36.849 1.00 46.78 405 PRO A N 1
ATOM 3176 C CA . PRO A 1 405 ? 29.963 8.079 36.286 1.00 46.78 405 PRO A CA 1
ATOM 3177 C C . PRO A 1 405 ? 31.052 9.107 35.961 1.00 46.78 405 PRO A C 1
ATOM 3179 O O . PRO A 1 405 ? 31.846 9.471 36.830 1.00 46.78 405 PRO A O 1
ATOM 3182 N N . ALA A 1 406 ? 31.069 9.593 34.720 1.00 43.69 406 ALA A N 1
ATOM 3183 C CA . ALA A 1 406 ? 31.876 10.742 34.336 1.00 43.69 406 ALA A CA 1
ATOM 3184 C C . ALA A 1 406 ? 31.357 11.987 35.073 1.00 43.69 406 ALA A C 1
ATOM 3186 O O . ALA A 1 406 ? 30.169 12.300 35.013 1.00 43.69 406 ALA A O 1
ATOM 3187 N N . GLN A 1 407 ? 32.240 12.678 35.795 1.00 40.50 407 GLN A N 1
ATOM 3188 C CA . GLN A 1 407 ? 31.930 13.991 36.354 1.00 40.50 407 GLN A CA 1
ATOM 3189 C C . GLN A 1 407 ? 31.860 15.011 35.216 1.00 40.50 407 GLN A C 1
ATOM 3191 O O . GLN A 1 407 ? 32.822 15.167 34.465 1.00 40.50 407 GLN A O 1
ATOM 3196 N N . GLU A 1 408 ? 30.732 15.709 35.101 1.00 41.81 408 GLU A N 1
ATOM 3197 C CA . GLU A 1 408 ? 30.597 16.850 34.201 1.00 41.81 408 GLU A CA 1
ATOM 3198 C C . GLU A 1 408 ? 31.456 18.011 34.715 1.00 41.81 408 GLU A C 1
ATOM 3200 O O . GLU A 1 408 ? 31.258 18.523 35.820 1.00 41.81 408 GLU A O 1
ATOM 3205 N N . THR A 1 409 ? 32.432 18.429 33.914 1.00 41.00 409 THR A N 1
ATOM 3206 C CA . THR A 1 409 ? 33.115 19.708 34.100 1.00 41.00 409 THR A CA 1
ATOM 3207 C C . THR A 1 409 ? 32.207 20.844 33.614 1.00 41.00 409 THR A C 1
ATOM 3209 O O . THR A 1 409 ? 31.583 20.726 32.558 1.00 41.00 409 THR A O 1
ATOM 3212 N N . PRO A 1 410 ? 32.112 21.965 34.351 1.00 41.31 410 PRO A N 1
ATOM 3213 C CA . PRO A 1 410 ? 31.267 23.079 33.949 1.00 41.31 410 PRO A CA 1
ATOM 3214 C C . PRO A 1 410 ? 31.858 23.772 32.718 1.00 41.31 410 PRO A C 1
ATOM 3216 O O . PRO A 1 410 ? 33.003 24.225 32.730 1.00 41.31 410 PRO A O 1
ATOM 3219 N N . VAL A 1 411 ? 31.058 23.857 31.655 1.00 44.66 411 VAL A N 1
ATOM 3220 C CA . VAL A 1 411 ? 31.410 24.554 30.414 1.00 44.66 411 VAL A CA 1
ATOM 3221 C C . VAL A 1 411 ? 31.273 26.060 30.635 1.00 44.66 411 VAL A C 1
ATOM 3223 O O . VAL A 1 411 ? 30.189 26.565 30.931 1.00 44.66 411 VAL A O 1
ATOM 3226 N N . THR A 1 412 ? 32.377 26.792 30.512 1.00 45.00 412 THR A N 1
ATOM 3227 C CA . THR A 1 412 ? 32.394 28.258 30.509 1.00 45.00 412 THR A CA 1
ATOM 3228 C C . THR A 1 412 ? 31.765 28.802 29.217 1.00 45.00 412 THR A C 1
ATOM 3230 O O . THR A 1 412 ? 32.014 28.246 28.145 1.00 45.00 412 THR A O 1
ATOM 3233 N N . PRO A 1 413 ? 30.978 29.897 29.265 1.00 45.72 413 PRO A N 1
ATOM 3234 C CA . PRO A 1 413 ? 30.391 30.493 28.067 1.00 45.72 413 PRO A CA 1
ATOM 3235 C C . PRO A 1 413 ? 31.470 31.036 27.124 1.00 45.72 413 PRO A C 1
ATOM 3237 O O . PRO A 1 413 ? 32.320 31.831 27.530 1.00 45.72 413 PRO A O 1
ATOM 3240 N N . VAL A 1 414 ? 31.413 30.629 25.857 1.00 46.59 414 VAL A N 1
ATOM 3241 C CA . VAL A 1 414 ? 32.264 31.156 24.784 1.00 46.59 414 VAL A CA 1
ATOM 3242 C C . VAL A 1 414 ? 31.762 32.551 24.398 1.00 46.59 414 VAL A C 1
ATOM 3244 O O . VAL A 1 414 ? 30.578 32.737 24.117 1.00 46.59 414 VAL A O 1
ATOM 3247 N N . ALA A 1 415 ? 32.655 33.542 24.417 1.00 46.50 415 ALA A N 1
ATOM 3248 C CA . ALA A 1 415 ? 32.353 34.916 24.022 1.00 46.50 415 ALA A CA 1
ATOM 3249 C C . ALA A 1 415 ? 32.010 35.012 22.516 1.00 46.50 415 ALA A C 1
ATOM 3251 O O . ALA A 1 415 ? 32.579 34.267 21.715 1.00 46.50 415 ALA A O 1
ATOM 3252 N N . PRO A 1 416 ? 31.111 35.928 22.107 1.00 45.78 416 PRO A N 1
ATOM 3253 C CA . PRO A 1 416 ? 30.726 36.082 20.709 1.00 45.78 416 PRO A CA 1
ATOM 3254 C C . PRO A 1 416 ? 31.894 36.585 19.853 1.00 45.78 416 PRO A C 1
ATOM 3256 O O . PRO A 1 416 ? 32.544 37.582 20.173 1.00 45.78 416 PRO A O 1
ATOM 3259 N N . VAL A 1 417 ? 32.127 35.894 18.737 1.00 47.22 417 VAL A N 1
ATOM 3260 C CA . VAL A 1 417 ? 33.101 36.265 17.707 1.00 47.22 417 VAL A CA 1
ATOM 3261 C C . VAL A 1 417 ? 32.556 37.460 16.922 1.00 47.22 417 VAL A C 1
ATOM 3263 O O . VAL A 1 417 ? 31.492 37.375 16.312 1.00 47.22 417 VAL A O 1
ATOM 3266 N N . GLN A 1 418 ? 33.282 38.579 16.932 1.00 41.25 418 GLN A N 1
ATOM 3267 C CA . GLN A 1 418 ? 33.041 39.689 16.010 1.00 41.25 418 GLN A CA 1
ATOM 3268 C C . GLN A 1 418 ? 33.564 39.312 14.621 1.00 41.25 418 GLN A C 1
ATOM 3270 O O . GLN A 1 418 ? 34.759 39.086 14.442 1.00 41.25 418 GLN A O 1
ATOM 3275 N N . THR A 1 419 ? 32.678 39.260 13.630 1.00 40.16 419 THR A N 1
ATOM 3276 C CA . THR A 1 419 ? 33.048 39.141 12.216 1.00 40.16 419 THR A CA 1
ATOM 3277 C C . THR A 1 419 ? 33.440 40.515 11.674 1.00 40.16 419 THR A C 1
ATOM 3279 O O . THR A 1 419 ? 32.614 41.429 11.643 1.00 40.16 419 THR A O 1
ATOM 3282 N N . ALA A 1 420 ? 34.696 40.666 11.253 1.00 45.22 420 ALA A N 1
ATOM 3283 C CA . ALA A 1 420 ? 35.162 41.833 10.509 1.00 45.22 420 ALA A CA 1
ATOM 3284 C C . ALA A 1 420 ? 34.574 41.842 9.079 1.00 45.22 420 ALA A C 1
ATOM 3286 O O . ALA A 1 420 ? 34.357 40.769 8.510 1.00 45.22 420 ALA A O 1
ATOM 3287 N N . PRO A 1 421 ? 34.310 43.020 8.483 1.00 44.38 421 PRO A N 1
ATOM 3288 C CA . PRO A 1 421 ? 33.808 43.121 7.117 1.00 44.38 421 PRO A CA 1
ATOM 3289 C C . PRO A 1 421 ? 34.877 42.714 6.095 1.00 44.38 421 PRO A C 1
ATOM 3291 O O . PRO A 1 421 ? 36.038 43.111 6.191 1.00 44.38 421 PRO A O 1
ATOM 3294 N N . VAL A 1 422 ? 34.455 41.928 5.104 1.00 43.50 422 VAL A N 1
ATOM 3295 C CA . VAL A 1 422 ? 35.269 41.488 3.966 1.00 43.50 422 VAL A CA 1
ATOM 3296 C C . VAL A 1 422 ? 35.541 42.693 3.061 1.00 43.50 422 VAL A C 1
ATOM 3298 O O . VAL A 1 422 ? 34.605 43.331 2.584 1.00 43.50 422 VAL A O 1
ATOM 3301 N N . GLN A 1 423 ? 36.816 43.026 2.844 1.00 38.53 423 GLN A N 1
ATOM 3302 C CA . GLN A 1 423 ? 37.225 43.970 1.802 1.00 38.53 423 GLN A CA 1
ATOM 3303 C C . GLN A 1 423 ? 37.205 43.264 0.444 1.00 38.53 423 GLN A C 1
ATOM 3305 O O . GLN A 1 423 ? 37.868 42.242 0.265 1.00 38.53 423 GLN A O 1
ATOM 3310 N N . GLU A 1 424 ? 36.465 43.823 -0.512 1.00 40.31 424 GLU A N 1
ATOM 3311 C CA . GLU A 1 424 ? 36.520 43.396 -1.908 1.00 40.31 424 GLU A CA 1
ATOM 3312 C C . GLU A 1 424 ? 37.894 43.711 -2.506 1.00 40.31 424 GLU A C 1
ATOM 3314 O O . GLU A 1 424 ? 38.415 44.823 -2.392 1.00 40.31 424 GLU A O 1
ATOM 3319 N N . THR A 1 425 ? 38.496 42.706 -3.136 1.00 41.06 425 THR A N 1
ATOM 3320 C CA . THR A 1 425 ? 39.745 42.854 -3.884 1.00 41.06 425 THR A CA 1
ATOM 3321 C C . THR A 1 425 ? 39.406 43.374 -5.288 1.00 41.06 425 THR A C 1
ATOM 3323 O O . THR A 1 425 ? 38.579 42.754 -5.956 1.00 41.06 425 THR A O 1
ATOM 3326 N N . PRO A 1 426 ? 40.000 44.482 -5.773 1.00 41.62 426 PRO A N 1
ATOM 3327 C CA . PRO A 1 426 ? 39.736 44.969 -7.124 1.00 41.62 426 PRO A CA 1
ATOM 3328 C C . PRO A 1 426 ? 40.319 44.009 -8.166 1.00 41.62 426 PRO A C 1
ATOM 3330 O O . PRO A 1 426 ? 41.510 43.697 -8.132 1.00 41.62 426 PRO A O 1
ATOM 3333 N N . VAL A 1 427 ? 39.488 43.569 -9.111 1.00 46.81 427 VAL A N 1
ATOM 3334 C CA . VAL A 1 427 ? 39.922 42.805 -10.286 1.00 46.81 427 VAL A CA 1
ATOM 3335 C C . VAL A 1 427 ? 40.581 43.770 -11.275 1.00 46.81 427 VAL A C 1
ATOM 3337 O O . VAL A 1 427 ? 39.984 44.772 -11.672 1.00 46.81 427 VAL A O 1
ATOM 3340 N N . ALA A 1 428 ? 41.832 43.491 -11.642 1.00 46.16 428 ALA A N 1
ATOM 3341 C CA . ALA A 1 428 ? 42.585 44.269 -12.620 1.00 46.16 428 ALA A CA 1
ATOM 3342 C C . ALA A 1 428 ? 41.990 44.117 -14.039 1.00 46.16 428 ALA A C 1
ATOM 3344 O O . ALA A 1 428 ? 41.541 43.025 -14.392 1.00 46.16 428 ALA A O 1
ATOM 3345 N N . PRO A 1 429 ? 41.992 45.176 -14.870 1.00 46.66 429 PRO A N 1
ATOM 3346 C CA . PRO A 1 429 ? 41.499 45.098 -16.240 1.00 46.66 429 PRO A CA 1
ATOM 3347 C C . PRO A 1 429 ? 42.430 44.252 -17.119 1.00 46.66 429 PRO A C 1
ATOM 3349 O O . PRO A 1 429 ? 43.647 44.442 -17.124 1.00 46.66 429 PRO A O 1
ATOM 3352 N N . VAL A 1 430 ? 41.830 43.337 -17.883 1.00 44.34 430 VAL A N 1
ATOM 3353 C CA . VAL A 1 430 ? 42.490 42.536 -18.920 1.00 44.34 430 VAL A CA 1
ATOM 3354 C C . VAL A 1 430 ? 42.981 43.479 -20.021 1.00 44.34 430 VAL A C 1
ATOM 3356 O O . VAL A 1 430 ? 42.200 44.229 -20.607 1.00 44.34 430 VAL A O 1
ATOM 3359 N N . ALA A 1 431 ? 44.293 43.480 -20.253 1.00 42.25 431 ALA A N 1
ATOM 3360 C CA . ALA A 1 431 ? 44.932 44.261 -21.301 1.00 42.25 431 ALA A CA 1
ATOM 3361 C C . ALA A 1 431 ? 44.574 43.702 -22.686 1.00 42.25 431 ALA A C 1
ATOM 3363 O O . ALA A 1 431 ? 44.549 42.491 -22.890 1.00 42.25 431 ALA A O 1
ATOM 3364 N N . ALA A 1 432 ? 44.303 44.616 -23.618 1.00 41.25 432 ALA A N 1
ATOM 3365 C CA . ALA A 1 432 ? 44.000 44.333 -25.011 1.00 41.25 432 ALA A CA 1
ATOM 3366 C C . ALA A 1 432 ? 45.153 43.601 -25.721 1.00 41.25 432 ALA A C 1
ATOM 3368 O O . ALA A 1 432 ? 46.325 43.926 -25.517 1.00 41.25 432 ALA A O 1
ATOM 3369 N N . GLU A 1 433 ? 44.786 42.647 -26.577 1.00 43.47 433 GLU A N 1
ATOM 3370 C CA . GLU A 1 433 ? 45.679 41.929 -27.484 1.00 43.47 433 GLU A CA 1
ATOM 3371 C C . GLU A 1 433 ? 46.460 42.901 -28.381 1.00 43.47 433 GLU A C 1
ATOM 3373 O O . GLU A 1 433 ? 45.895 43.782 -29.034 1.00 43.47 433 GLU A O 1
ATOM 3378 N N . ALA A 1 434 ? 47.782 42.731 -28.406 1.00 42.62 434 ALA A N 1
ATOM 3379 C CA . ALA A 1 434 ? 48.666 43.376 -29.366 1.00 42.62 434 ALA A CA 1
ATOM 3380 C C . ALA A 1 434 ? 48.731 42.543 -30.665 1.00 42.62 434 ALA A C 1
ATOM 3382 O O . ALA A 1 434 ? 48.633 41.316 -30.607 1.00 42.62 434 ALA A O 1
ATOM 3383 N N . PRO A 1 435 ? 48.895 43.187 -31.835 1.00 47.69 435 PRO A N 1
ATOM 3384 C CA . PRO A 1 435 ? 48.704 42.550 -33.130 1.00 47.69 435 PRO A CA 1
ATOM 3385 C C . PRO A 1 435 ? 49.870 41.654 -33.564 1.00 47.69 435 PRO A C 1
ATOM 3387 O O . PRO A 1 435 ? 51.033 41.883 -33.232 1.00 47.69 435 PRO A O 1
ATOM 3390 N N . VAL A 1 436 ? 49.485 40.672 -34.380 1.00 48.81 436 VAL A N 1
ATOM 3391 C CA . VAL A 1 436 ? 50.270 39.698 -35.148 1.00 48.81 436 VAL A CA 1
ATOM 3392 C C . VAL A 1 436 ? 51.571 40.290 -35.704 1.00 48.81 436 VAL A C 1
ATOM 3394 O O . VAL A 1 436 ? 51.551 41.231 -36.501 1.00 48.81 436 VAL A O 1
ATOM 3397 N N . ALA A 1 437 ? 52.704 39.704 -35.309 1.00 40.62 437 ALA A N 1
ATOM 3398 C CA . ALA A 1 437 ? 54.002 39.961 -35.920 1.00 40.62 437 ALA A CA 1
ATOM 3399 C C . ALA A 1 437 ? 54.225 38.995 -37.091 1.00 40.62 437 ALA A C 1
ATOM 3401 O O . ALA A 1 437 ? 54.070 37.783 -36.956 1.00 40.62 437 ALA A O 1
ATOM 3402 N N . ALA A 1 438 ? 54.562 39.585 -38.233 1.00 40.06 438 ALA A N 1
ATOM 3403 C CA . ALA A 1 438 ? 54.776 38.941 -39.515 1.00 40.06 438 ALA A CA 1
ATOM 3404 C C . ALA A 1 438 ? 55.938 37.936 -39.516 1.00 40.06 438 ALA A C 1
ATOM 3406 O O . ALA A 1 438 ? 56.964 38.135 -38.860 1.00 40.06 438 ALA A O 1
ATOM 3407 N N . GLU A 1 439 ? 55.754 36.896 -40.328 1.00 42.94 439 GLU A N 1
ATOM 3408 C CA . GLU A 1 439 ? 56.743 35.896 -40.712 1.00 42.94 439 GLU A CA 1
ATOM 3409 C C . GLU A 1 439 ? 58.030 36.529 -41.262 1.00 42.94 439 GLU A C 1
ATOM 3411 O O . GLU A 1 439 ? 58.001 37.467 -42.065 1.00 42.94 439 GLU A O 1
ATOM 3416 N N . ALA A 1 440 ? 59.168 35.954 -40.872 1.00 42.50 440 ALA A N 1
ATOM 3417 C CA . ALA A 1 440 ? 60.437 36.111 -41.568 1.00 42.50 440 ALA A CA 1
ATOM 3418 C C . ALA A 1 440 ? 60.849 34.749 -42.164 1.00 42.50 440 ALA A C 1
ATOM 3420 O O . ALA A 1 440 ? 60.631 33.718 -41.527 1.00 42.50 440 ALA A O 1
ATOM 3421 N N . PRO A 1 441 ? 61.426 34.731 -43.378 1.00 51.25 441 PRO A N 1
ATOM 3422 C CA . PRO A 1 441 ? 61.551 33.533 -44.199 1.00 51.25 441 PRO A CA 1
ATOM 3423 C C . PRO A 1 441 ? 62.717 32.650 -43.744 1.00 51.25 441 PRO A C 1
ATOM 3425 O O . PRO A 1 441 ? 63.824 33.143 -43.518 1.00 51.25 441 PRO A O 1
ATOM 3428 N N . VAL A 1 442 ? 62.496 31.335 -43.694 1.00 51.38 442 VAL A N 1
ATOM 3429 C CA . VAL A 1 442 ? 63.588 30.357 -43.626 1.00 51.38 442 VAL A CA 1
ATOM 3430 C C . VAL A 1 442 ? 63.974 29.973 -45.056 1.00 51.38 442 VAL A C 1
ATOM 3432 O O . VAL A 1 442 ? 63.142 29.567 -45.863 1.00 51.38 442 VAL A O 1
ATOM 3435 N N . ALA A 1 443 ? 65.246 30.204 -45.370 1.00 48.19 443 ALA A N 1
ATOM 3436 C CA . ALA A 1 443 ? 65.894 29.935 -46.648 1.00 48.19 443 ALA A CA 1
ATOM 3437 C C . ALA A 1 443 ? 66.057 28.415 -46.906 1.00 48.19 443 ALA A C 1
ATOM 3439 O O . ALA A 1 443 ? 66.044 27.639 -45.953 1.00 48.19 443 ALA A O 1
ATOM 3440 N N . PRO A 1 444 ? 66.221 27.985 -48.173 1.00 53.44 444 PRO A N 1
ATOM 3441 C CA . PRO A 1 444 ? 66.133 26.579 -48.562 1.00 53.44 444 PRO A CA 1
ATOM 3442 C C . PRO A 1 444 ? 67.372 25.779 -48.144 1.00 53.44 444 PRO A C 1
ATOM 3444 O O . PRO A 1 444 ? 68.502 26.199 -48.405 1.00 53.44 444 PRO A O 1
ATOM 3447 N N . GLU A 1 445 ? 67.160 24.596 -47.564 1.00 48.31 445 GLU A N 1
ATOM 3448 C CA . GLU A 1 445 ? 68.201 23.571 -47.484 1.00 48.31 445 GLU A CA 1
ATOM 3449 C C . GLU A 1 445 ? 68.376 22.889 -48.847 1.00 48.31 445 GLU A C 1
ATOM 3451 O O . GLU A 1 445 ? 67.423 22.510 -49.529 1.00 48.31 445 GLU A O 1
ATOM 3456 N N . ALA A 1 446 ? 69.638 22.812 -49.258 1.00 49.47 446 ALA A N 1
ATOM 3457 C CA . ALA A 1 446 ? 70.123 22.214 -50.491 1.00 49.47 446 ALA A CA 1
ATOM 3458 C C . ALA A 1 446 ? 70.072 20.669 -50.431 1.00 49.47 446 ALA A C 1
ATOM 3460 O O . ALA A 1 446 ? 70.087 20.099 -49.339 1.00 49.47 446 ALA A O 1
ATOM 3461 N N . PRO A 1 447 ? 70.045 19.979 -51.588 1.00 51.81 447 PRO A N 1
ATOM 3462 C CA . PRO A 1 447 ? 69.830 18.538 -51.653 1.00 51.81 447 PRO A CA 1
ATOM 3463 C C . PRO A 1 447 ? 71.040 17.760 -51.127 1.00 51.81 447 PRO A C 1
ATOM 3465 O O . PRO A 1 447 ? 72.179 18.026 -51.520 1.00 51.81 447 PRO A O 1
ATOM 3468 N N . ALA A 1 448 ? 70.781 16.773 -50.270 1.00 48.59 448 ALA A N 1
ATOM 3469 C CA . ALA A 1 448 ? 71.768 15.767 -49.917 1.00 48.59 448 ALA A CA 1
ATOM 3470 C C . ALA A 1 448 ? 71.872 14.726 -51.039 1.00 48.59 448 ALA A C 1
ATOM 3472 O O . ALA A 1 448 ? 70.899 14.090 -51.440 1.00 48.59 448 ALA A O 1
ATOM 3473 N N . ASP A 1 449 ? 73.101 14.640 -51.522 1.00 44.22 449 ASP A N 1
ATOM 3474 C CA . ASP A 1 449 ? 73.664 13.810 -52.570 1.00 44.22 449 ASP A CA 1
ATOM 3475 C C . ASP A 1 449 ? 73.476 12.306 -52.309 1.00 44.22 449 ASP A C 1
ATOM 3477 O O . ASP A 1 449 ? 73.821 11.750 -51.265 1.00 44.22 449 ASP A O 1
ATOM 3481 N N . ASN A 1 450 ? 72.926 11.673 -53.329 1.00 47.72 450 ASN A N 1
ATOM 3482 C CA . ASN A 1 450 ? 72.807 10.259 -53.583 1.00 47.72 450 ASN A CA 1
ATOM 3483 C C . ASN A 1 450 ? 74.097 9.723 -54.223 1.00 47.72 450 ASN A C 1
ATOM 3485 O O . ASN A 1 450 ? 74.217 9.672 -55.444 1.00 47.72 450 ASN A O 1
ATOM 3489 N N . THR A 1 451 ? 75.019 9.209 -53.405 1.00 48.59 451 THR A N 1
ATOM 3490 C CA . THR A 1 451 ? 76.123 8.358 -53.876 1.00 48.59 451 THR A CA 1
ATOM 3491 C C . THR A 1 451 ? 76.518 7.295 -52.842 1.00 48.59 451 THR A C 1
ATOM 3493 O O . THR A 1 451 ? 77.310 7.551 -51.939 1.00 48.59 451 THR A O 1
ATOM 3496 N N . ASN A 1 452 ? 75.986 6.072 -52.986 1.00 48.22 452 ASN A N 1
ATOM 3497 C CA . ASN A 1 452 ? 76.766 4.825 -53.118 1.00 48.22 452 ASN A CA 1
ATOM 3498 C C . ASN A 1 452 ? 75.865 3.570 -53.122 1.00 48.22 452 ASN A C 1
ATOM 3500 O O . ASN A 1 452 ? 75.369 3.174 -52.074 1.00 48.22 452 ASN A O 1
ATOM 3504 N N . LEU A 1 453 ? 75.813 2.957 -54.316 1.00 42.12 453 LEU A N 1
ATOM 3505 C CA . LEU A 1 453 ? 75.564 1.548 -54.681 1.00 42.12 453 LEU A CA 1
ATOM 3506 C C . LEU A 1 453 ? 74.198 0.906 -54.412 1.00 42.12 453 LEU A C 1
ATOM 3508 O O . LEU A 1 453 ? 73.896 0.575 -53.248 1.00 42.12 453 LEU A O 1
#

Sequence (453 aa):
MNKINSPIINKKYQHNMIMMIVAAVLVVLSFICFAAGDLGSALRNDEAAVHFSEAYNDDDLDEGKRVMIYATEDPVQIGYYDSSEAYYFVYDYYEDIYIIRCSEDQADAISKEIADEGYAEVEGSIYTLSDEVIDEAITFYVEDENDEDELKEARDYFDEYYMGKALWVKDADPEPVAIVFGVIFLVAAIVIVIVNIKGFLSYYKTIRDLTLQNAQEINMELADPTSVVVPQLNTYFTPNYIISAGPTLDIVKYSDVRWMYSQTGKFITVFDQKYDVHEICKAPKNMANLNETLSNIMATIQAKNPAVELGYDVNKFYKYVTMGKENKKKKVVAQPAIPGQAVPMGVAPMQQLVQAAPVNPMQQVPVSPLQQAPVAPVQQAAPVQPTPVVPVQQAAPVQPTPVAPAQETPVTPVAPVQTAPVQETPVAPVAAEAPVAAEAPVAPEAPADNTNL